Protein 5IZN (pdb70)

Radius of gyration: 33.57 Å; Cα contacts (8 Å, |Δi|>4): 1522; chains: 8; bounding box: 83×69×103 Å

Foldseek 3Di:
DLEWEKAFDDDDDPPPQVVQVVVQKGWDWDDDDPDDITIIITRNVSLVVCVDPVQQVWDWYQYPNDTDIDHDDCPPVDDDDDDDDDDDDDD/DLEWEKEFDDDDDPCSQVVLVVVQWGWDWDDDDPDDITIIITRNVSLVVCVDPCQQVWHWYQYPNDIDIDHDDDDDPDPDDDPDPDDDDDD/DEFEKAFDPDDDPVVQVVQVVPQKAWEWEDEDPDHITIIIGRWCVLVVCVDPCQQVWHWYQDPNDTFIWHDDDWDADPVDRTTHYYIYGD/DWEKEFDPDDDDVSQVVLVVVQWAWEWEDEDPDDITIIITRWCVLVVCVDPVQQVWDWYCYPNDTFIWGDDDWDADPPDRTTHYYIYGD/DEWEWAFDPDDDPCSQVVQVVVQWGWDWDDDDPDDITITITHHVVLVVCVDPVLQVWDWYQYVNDTDIDHDDPDDDDPDDDPDDDDDDDD/DWEWAFQDDDDPPSQVVLVVVQKGWDWDDDDPDDITITITHNPVLVVCVDPVQQVWDWYQYPNDTDIDGDDDQPVDDDDDDDDDDDDD/DEFEKAFDDDDDPVVQVVLVVVQKAWEWEEADPDDITIIITRWVVLLVCVDPCQQPWHWYQYPNDTFIWGDDDWDDDPPDSTTHYYTYGD/DWEKEFDPDDDPVSQVVQVVVQKAWEWEDEDDDHITIIITRWVVLVVCVDPVQQVWDWYRYPNDTFIWGDDDWDADPPDGGTHYYIYTD

Sequence (718 aa):
NAKFEAVVRTELGKGASSRRLRLAGQFPAVVYGGEAAPVAVALNHDDIVNQDKPEFYEAITLVIGGEEVKVKPQDVQRHAFKPKVEHDFIRINAKFEAVVRTELGKGASRRLRLAGQFPAVVYGGEAAPVAVALNHDDIVNQDKPEFYEAITLVIGGEEVKVKPQDVQRHAFKPKVEHDFIRIAKFEAVVRTELGKGASRRLRLAGQFPAVVYGGEAAPVAVALNHDDIVNQDKPEFYEAITLVIGGEEVKVKPQDVQRHAFKPKVEHDFIRIKFEAVVRTELGKGASRRLRLAGQFPAVVYGGEAAPVAVALNHDDIVNQDKPEFYEAITLVIGGEEVKVKPQDVQRHAFKPKVEHDFIRIAKFEAVVRTELGKGASRRLRLAGQFPAVVYGGEAAPVAVALNHDDIVNQDKPEFYEAITLVIGGEEVKVKPQDVQRHAFKPKVEHDFIRIKFEAVVRTELGKGASRRLRLAGQFPAVVYGGEAAPVAVALNHDDIVNQDKPEFYEAITLVIGGEEVKVKPQDVQHAFKPKVEHDFIRIAKFEAVVRTELGKGASRRLRLAGQFPAVVYGGEAAPVAVALNHDDIVNQDKPEFYEAITLVIGGEEVKVKPQDVQRHAFKPKVEHDFIRIKFEAVVRTELGKGASRRLRLAGQFPAVVYGGEAAPVAVALNHDDIVNQDKPEFYEAITLVIGGEEVKVKPQDVQRHAFKPKVEHDFIRI

B-factor: mean 55.71, std 25.25, range [10.37, 152.16]

Structure (mmCIF, N/CA/C/O backbone):
data_5IZN
#
_entry.id   5IZN
#
_cell.length_a   128.451
_cell.length_b   58.797
_cell.length_c   122.004
_cell.angle_alpha   90.00
_cell.angle_beta   90.51
_cell.angle_gamma   90.00
#
_symmetry.space_group_name_H-M   'C 1 2 1'
#
loop_
_entity.id
_entity.type
_entity.pdbx_description
1 polymer '50S ribosomal protein L25'
2 non-polymer 'PHOSPHATE ION'
3 water water
#
loop_
_atom_site.group_PDB
_atom_site.id
_atom_site.type_symbol
_atom_site.label_atom_id
_atom_site.label_alt_id
_atom_site.label_comp_id
_atom_site.label_asym_id
_atom_site.label_entity_id
_atom_site.label_seq_id
_atom_site.pdbx_PDB_ins_code
_atom_site.Cartn_x
_atom_site.Cartn_y
_atom_site.Cartn_z
_atom_site.occupancy
_atom_site.B_iso_or_equiv
_atom_site.auth_seq_id
_atom_site.auth_comp_id
_atom_site.auth_asym_id
_atom_site.auth_atom_id
_atom_site.pdbx_PDB_model_num
ATOM 1 N N . ASN A 1 2 ? 48.130 39.925 40.851 1.00 90.58 -1 ASN A N 1
ATOM 2 C CA . ASN A 1 2 ? 49.321 40.482 41.480 1.00 87.57 -1 ASN A CA 1
ATOM 3 C C . ASN A 1 2 ? 48.977 41.357 42.681 1.00 80.40 -1 ASN A C 1
ATOM 4 O O . ASN A 1 2 ? 49.499 41.154 43.777 1.00 76.95 -1 ASN A O 1
ATOM 6 N N . ALA A 1 3 ? 48.097 42.331 42.467 1.00 76.98 0 ALA A N 1
ATOM 7 C CA . ALA A 1 3 ? 47.672 43.228 43.535 1.00 64.84 0 ALA A CA 1
ATOM 8 C C . ALA A 1 3 ? 46.835 42.483 44.567 1.00 61.59 0 ALA A C 1
ATOM 9 O O . ALA A 1 3 ? 46.994 42.681 45.771 1.00 61.74 0 ALA A O 1
ATOM 19 N N . LYS A 1 5 ? 47.096 39.506 45.422 1.00 36.07 2 LYS A N 1
ATOM 20 C CA . LYS A 1 5 ? 47.883 38.313 45.709 1.00 36.47 2 LYS A CA 1
ATOM 21 C C . LYS A 1 5 ? 48.646 38.504 47.016 1.00 36.25 2 LYS A C 1
ATOM 22 O O . LYS A 1 5 ? 49.548 39.338 47.098 1.00 52.20 2 LYS A O 1
ATOM 28 N N . PHE A 1 6 ? 48.282 37.734 48.036 1.00 30.19 3 PHE A N 1
ATOM 29 C CA . PHE A 1 6 ? 48.854 37.921 49.365 1.00 37.07 3 PHE A CA 1
ATOM 30 C C . PHE A 1 6 ? 49.577 36.679 49.875 1.00 44.21 3 PHE A C 1
ATOM 31 O O . PHE A 1 6 ? 49.133 35.552 49.655 1.00 43.72 3 PHE A O 1
ATOM 39 N N . GLU A 1 7 ? 50.694 36.899 50.561 1.00 48.31 4 GLU A N 1
ATOM 40 C CA . GLU A 1 7 ? 51.456 35.812 51.162 1.00 51.66 4 GLU A CA 1
ATOM 41 C C . GLU A 1 7 ? 50.785 35.333 52.443 1.00 44.62 4 GLU A C 1
ATOM 42 O O . GLU A 1 7 ? 50.515 36.126 53.346 1.00 48.32 4 GLU A O 1
ATOM 48 N N . ALA A 1 8 ? 50.516 34.034 52.517 1.00 40.07 5 ALA A N 1
ATOM 49 C CA . ALA A 1 8 ? 49.841 33.461 53.673 1.00 36.11 5 ALA A CA 1
ATOM 50 C C . ALA A 1 8 ? 50.713 32.424 54.370 1.00 43.45 5 ALA A C 1
ATOM 51 O O . ALA A 1 8 ? 50.914 31.323 53.859 1.00 52.96 5 ALA A O 1
ATOM 53 N N . VAL A 1 9 ? 51.230 32.785 55.539 1.00 40.15 6 VAL A N 1
ATOM 54 C CA . VAL A 1 9 ? 52.042 31.872 56.332 1.00 39.87 6 VAL A CA 1
ATOM 55 C C . VAL A 1 9 ? 51.157 30.973 57.186 1.00 38.14 6 VAL A C 1
ATOM 56 O O . VAL A 1 9 ? 50.341 31.459 57.968 1.00 32.32 6 VAL A O 1
ATOM 60 N N . VAL A 1 10 ? 51.318 29.662 57.030 1.00 32.67 7 VAL A N 1
ATOM 61 C CA . VAL A 1 10 ? 50.549 28.704 57.816 1.00 28.48 7 VAL A CA 1
ATOM 62 C C . VAL A 1 10 ? 50.959 28.762 59.283 1.00 27.00 7 VAL A C 1
ATOM 63 O O . VAL A 1 10 ? 52.126 28.563 59.619 1.00 41.68 7 VAL A O 1
ATOM 67 N N . ARG A 1 11 ? 49.993 29.041 60.151 1.00 27.01 8 ARG A N 1
ATOM 68 C CA . ARG A 1 11 ? 50.260 29.161 61.579 1.00 23.90 8 ARG A CA 1
ATOM 69 C C . ARG A 1 11 ? 50.533 27.805 62.219 1.00 40.32 8 ARG A C 1
ATOM 70 O O . ARG A 1 11 ? 49.809 26.837 61.984 1.00 42.62 8 ARG A O 1
ATOM 78 N N . THR A 1 12 ? 51.582 27.745 63.031 1.00 43.48 9 THR A N 1
ATOM 79 C CA . THR A 1 12 ? 51.934 26.523 63.741 1.00 52.03 9 THR A CA 1
ATOM 80 C C . THR A 1 12 ? 51.731 26.693 65.242 1.00 53.00 9 THR A C 1
ATOM 81 O O . THR A 1 12 ? 51.621 25.713 65.979 1.00 56.23 9 THR A O 1
ATOM 85 N N . GLU A 1 13 ? 51.678 27.944 65.688 1.00 53.35 10 GLU A N 1
ATOM 86 C CA . GLU A 1 13 ? 51.533 28.242 67.108 1.00 51.76 10 GLU A CA 1
ATOM 87 C C . GLU A 1 13 ? 50.210 28.934 67.417 1.00 50.73 10 GLU A C 1
ATOM 88 O O . GLU A 1 13 ? 49.999 30.088 67.044 1.00 50.65 10 GLU A O 1
ATOM 90 N N . LEU A 1 14 ? 49.321 28.218 68.096 1.00 46.66 11 LEU A N 1
ATOM 91 C CA . LEU A 1 14 ? 48.071 28.795 68.574 1.00 52.08 11 LEU A CA 1
ATOM 92 C C . LEU A 1 14 ? 48.157 29.019 70.079 1.00 64.56 11 LEU A C 1
ATOM 93 O O . LEU A 1 14 ? 49.197 28.774 70.690 1.00 72.30 11 LEU A O 1
ATOM 98 N N . GLY A 1 15 ? 47.065 29.485 70.674 1.00 61.51 12 GLY A N 1
ATOM 99 C CA . GLY A 1 15 ? 47.013 29.668 72.113 1.00 68.04 12 GLY A CA 1
ATOM 100 C C . GLY A 1 15 ? 47.280 31.092 72.560 1.00 65.15 12 GLY A C 1
ATOM 101 O O . GLY A 1 15 ? 47.310 32.016 71.747 1.00 72.45 12 GLY A O 1
ATOM 102 N N . LYS A 1 16 ? 47.482 31.261 73.863 1.00 60.00 13 LYS A N 1
ATOM 103 C CA . LYS A 1 16 ? 47.661 32.582 74.455 1.00 52.79 13 LYS A CA 1
ATOM 104 C C . LYS A 1 16 ? 48.981 33.229 74.045 1.00 54.61 13 LYS A C 1
ATOM 105 O O . LYS A 1 16 ? 50.041 32.608 74.127 1.00 63.72 13 LYS A O 1
ATOM 108 N N . GLY A 1 17 ? 48.906 34.481 73.605 1.00 41.29 14 GLY A N 1
ATOM 109 C CA . GLY A 1 17 ? 50.091 35.248 73.266 1.00 31.43 14 GLY A CA 1
ATOM 110 C C . GLY A 1 17 ? 50.487 35.171 71.804 1.00 31.89 14 GLY A C 1
ATOM 111 O O . GLY A 1 17 ? 51.142 36.074 71.285 1.00 37.27 14 GLY A O 1
ATOM 112 N N . ALA A 1 18 ? 50.087 34.092 71.139 1.00 30.72 15 ALA A N 1
ATOM 113 C CA . ALA A 1 18 ? 50.463 33.862 69.748 1.00 33.07 15 ALA A CA 1
ATOM 114 C C . ALA A 1 18 ? 49.902 34.935 68.820 1.00 33.08 15 ALA A C 1
ATOM 115 O O . ALA A 1 18 ? 50.562 35.348 67.866 1.00 35.21 15 ALA A O 1
ATOM 117 N N . SER A 1 19 ? 48.685 35.386 69.105 1.00 32.83 16 SER A N 1
ATOM 118 C CA A SER A 1 19 ? 48.038 36.406 68.287 0.40 29.47 16 SER A CA 1
ATOM 119 C CA B SER A 1 19 ? 48.039 36.406 68.287 0.60 29.39 16 SER A CA 1
ATOM 120 C C . SER A 1 19 ? 48.696 37.769 68.479 1.00 26.09 16 SER A C 1
ATOM 121 O O . SER A 1 19 ? 48.875 38.521 67.520 1.00 27.06 16 SER A O 1
ATOM 126 N N . ARG A 1 20 ? 49.054 38.083 69.721 1.00 23.53 17 ARG A N 1
ATOM 127 C CA . ARG A 1 20 ? 49.731 39.339 70.024 1.00 21.30 17 ARG A CA 1
ATOM 128 C C . ARG A 1 20 ? 51.109 39.371 69.368 1.00 27.19 17 ARG A C 1
ATOM 129 O O . ARG A 1 20 ? 51.587 40.429 68.956 1.00 31.65 17 ARG A O 1
ATOM 137 N N . ARG A 1 21 ? 51.736 38.203 69.266 1.00 21.28 18 ARG A N 1
ATOM 138 C CA . ARG A 1 21 ? 53.041 38.082 68.627 1.00 21.24 18 ARG A CA 1
ATOM 139 C C . ARG A 1 21 ? 52.969 38.485 67.157 1.00 31.70 18 ARG A C 1
ATOM 140 O O . ARG A 1 21 ? 53.859 39.164 66.644 1.00 34.71 18 ARG A O 1
ATOM 148 N N . LEU A 1 22 ? 51.899 38.066 66.487 1.00 20.81 19 LEU A N 1
ATOM 149 C CA . LEU A 1 22 ? 51.671 38.430 65.093 1.00 25.61 19 LEU A CA 1
ATOM 150 C C . LEU A 1 22 ? 51.441 39.930 64.950 1.00 26.13 19 LEU A C 1
ATOM 151 O O . LEU A 1 22 ? 51.931 40.556 64.010 1.00 27.97 19 LEU A O 1
ATOM 156 N N . ARG A 1 23 ? 50.690 40.496 65.890 1.00 24.10 20 ARG A N 1
ATOM 157 C CA . ARG A 1 23 ? 50.356 41.916 65.868 1.00 26.57 20 ARG A CA 1
ATOM 158 C C . ARG A 1 23 ? 51.602 42.789 65.988 1.00 27.90 20 ARG A C 1
ATOM 159 O O . ARG A 1 23 ? 51.723 43.810 65.310 1.00 31.81 20 ARG A O 1
ATOM 167 N N . LEU A 1 24 ? 52.531 42.376 66.843 1.00 24.06 21 LEU A N 1
ATOM 168 C CA . LEU A 1 24 ? 53.773 43.117 67.034 1.00 27.80 21 LEU A CA 1
ATOM 169 C C . LEU A 1 24 ? 54.678 43.004 65.811 1.00 33.02 21 LEU A C 1
ATOM 170 O O . LEU A 1 24 ? 55.653 43.743 65.678 1.00 43.06 21 LEU A O 1
ATOM 175 N N . ALA A 1 25 ? 54.349 42.074 64.920 1.00 26.22 22 ALA A N 1
ATOM 176 C CA . ALA A 1 25 ? 55.104 41.897 63.686 1.00 19.57 22 ALA A CA 1
ATOM 177 C C . ALA A 1 25 ? 54.300 42.380 62.485 1.00 19.54 22 ALA A C 1
ATOM 178 O O . ALA A 1 25 ? 54.553 41.970 61.355 1.00 34.50 22 ALA A O 1
ATOM 180 N N . GLY A 1 26 ? 53.327 43.249 62.739 1.00 23.96 23 GLY A N 1
ATOM 181 C CA . GLY A 1 26 ? 52.504 43.812 61.683 1.00 30.61 23 GLY A CA 1
ATOM 182 C C . GLY A 1 26 ? 51.666 42.782 60.948 1.00 34.28 23 GLY A C 1
ATOM 183 O O . GLY A 1 26 ? 51.420 42.914 59.749 1.00 36.47 23 GLY A O 1
ATOM 184 N N . GLN A 1 27 ? 51.227 41.754 61.666 1.00 29.08 24 GLN A N 1
ATOM 185 C CA . GLN A 1 27 ? 50.412 40.701 61.071 1.00 25.74 24 GLN A CA 1
ATOM 186 C C . GLN A 1 27 ? 49.163 40.422 61.902 1.00 21.37 24 GLN A C 1
ATOM 187 O O . GLN A 1 27 ? 49.055 40.867 63.045 1.00 29.44 24 GLN A O 1
ATOM 193 N N . PHE A 1 28 ? 48.220 39.688 61.319 1.00 21.76 25 PHE A N 1
ATOM 194 C CA . PHE A 1 28 ? 47.008 39.296 62.030 1.00 25.43 25 PHE A CA 1
ATOM 195 C C . PHE A 1 28 ? 46.601 37.874 61.648 1.00 18.14 25 PHE A C 1
ATOM 196 O O . PHE A 1 28 ? 46.856 37.432 60.528 1.00 18.28 25 PHE A O 1
ATOM 204 N N . PRO A 1 29 ? 45.973 37.149 62.586 1.00 23.79 26 PRO A N 1
ATOM 205 C CA . PRO A 1 29 ? 45.550 35.767 62.335 1.00 20.56 26 PRO A CA 1
ATOM 206 C C . PRO A 1 29 ? 44.340 35.675 61.410 1.00 23.01 26 PRO A C 1
ATOM 207 O O . PRO A 1 29 ? 43.462 36.537 61.449 1.00 26.97 26 PRO A O 1
ATOM 211 N N . ALA A 1 30 ? 44.302 34.632 60.587 1.00 17.70 27 ALA A N 1
ATOM 212 C CA . ALA A 1 30 ? 43.198 34.423 59.660 1.00 14.62 27 ALA A CA 1
ATOM 213 C C . ALA A 1 30 ? 42.901 32.937 59.486 1.00 14.22 27 ALA A C 1
ATOM 214 O O . ALA A 1 30 ? 43.751 32.087 59.755 1.00 15.85 27 ALA A O 1
ATOM 216 N N . VAL A 1 31 ? 41.689 32.629 59.039 1.00 16.64 28 VAL A N 1
ATOM 217 C CA . VAL A 1 31 ? 41.293 31.246 58.809 1.00 21.59 28 VAL A CA 1
ATOM 218 C C . VAL A 1 31 ? 40.777 31.060 57.388 1.00 21.67 28 VAL A C 1
ATOM 219 O O . VAL A 1 31 ? 39.906 31.801 56.931 1.00 20.22 28 VAL A O 1
ATOM 223 N N . VAL A 1 32 ? 41.327 30.073 56.690 1.00 24.57 29 VAL A N 1
ATOM 224 C CA . VAL A 1 32 ? 40.867 29.741 55.350 1.00 18.21 29 VAL A CA 1
ATOM 225 C C . VAL A 1 32 ? 40.033 28.466 55.378 1.00 29.02 29 VAL A C 1
ATOM 226 O O . VAL A 1 32 ? 40.549 27.378 55.631 1.00 33.19 29 VAL A O 1
ATOM 230 N N . TYR A 1 33 ? 38.738 28.614 55.125 1.00 27.07 30 TYR A N 1
ATOM 231 C CA . TYR A 1 33 ? 37.818 27.484 55.122 1.00 23.03 30 TYR A CA 1
ATOM 232 C C . TYR A 1 33 ? 37.008 27.469 53.831 1.00 31.81 30 TYR A C 1
ATOM 233 O O . TYR A 1 33 ? 37.311 28.205 52.893 1.00 41.66 30 TYR A O 1
ATOM 242 N N . GLY A 1 34 ? 35.980 26.631 53.785 1.00 37.08 31 GLY A N 1
ATOM 243 C CA . GLY A 1 34 ? 35.102 26.581 52.632 1.00 52.55 31 GLY A CA 1
ATOM 244 C C . GLY A 1 34 ? 35.367 25.388 51.739 1.00 54.75 31 GLY A C 1
ATOM 245 O O . GLY A 1 34 ? 36.299 24.617 51.976 1.00 31.44 31 GLY A O 1
ATOM 246 N N . GLY A 1 35 ? 34.550 25.246 50.700 1.00 62.63 32 GLY A N 1
ATOM 247 C CA . GLY A 1 35 ? 34.625 24.089 49.829 1.00 71.47 32 GLY A CA 1
ATOM 248 C C . GLY A 1 35 ? 34.305 22.839 50.621 1.00 74.58 32 GLY A C 1
ATOM 249 O O . GLY A 1 35 ? 33.342 22.812 51.386 1.00 82.85 32 GLY A O 1
ATOM 250 N N . GLU A 1 36 ? 35.117 21.804 50.445 1.00 64.46 33 GLU A N 1
ATOM 251 C CA . GLU A 1 36 ? 34.979 20.588 51.236 1.00 60.20 33 GLU A CA 1
ATOM 252 C C . GLU A 1 36 ? 36.342 20.154 51.763 1.00 38.32 33 GLU A C 1
ATOM 253 O O . GLU A 1 36 ? 36.603 18.966 51.948 1.00 41.22 33 GLU A O 1
ATOM 259 N N . ALA A 1 37 ? 37.207 21.134 52.003 1.00 42.89 34 ALA A N 1
ATOM 260 C CA . ALA A 1 37 ? 38.545 20.874 52.516 1.00 41.45 34 ALA A CA 1
ATOM 261 C C . ALA A 1 37 ? 38.675 21.339 53.961 1.00 30.61 34 ALA A C 1
ATOM 262 O O . ALA A 1 37 ? 37.860 22.122 54.448 1.00 51.06 34 ALA A O 1
ATOM 264 N N . ALA A 1 38 ? 39.708 20.852 54.641 1.00 29.68 35 ALA A N 1
ATOM 265 C CA . ALA A 1 38 ? 39.943 21.195 56.037 1.00 27.44 35 ALA A CA 1
ATOM 266 C C . ALA A 1 38 ? 40.348 22.658 56.188 1.00 36.49 35 ALA A C 1
ATOM 267 O O . ALA A 1 38 ? 41.056 23.201 55.340 1.00 35.36 35 ALA A O 1
ATOM 269 N N . PRO A 1 39 ? 39.894 23.304 57.272 1.00 31.43 36 PRO A N 1
ATOM 270 C CA . PRO A 1 39 ? 40.284 24.689 57.552 1.00 29.69 36 PRO A CA 1
ATOM 271 C C . PRO A 1 39 ? 41.762 24.794 57.914 1.00 36.63 36 PRO A C 1
ATOM 272 O O . PRO A 1 39 ? 42.343 23.823 58.398 1.00 43.27 36 PRO A O 1
ATOM 276 N N . VAL A 1 40 ? 42.359 25.957 57.676 1.00 27.50 37 VAL A N 1
ATOM 277 C CA . VAL A 1 40 ? 43.768 26.165 57.985 1.00 18.16 37 VAL A CA 1
ATOM 278 C C . VAL A 1 40 ? 44.008 27.565 58.548 1.00 31.02 37 VAL A C 1
ATOM 279 O O . VAL A 1 40 ? 43.557 28.562 57.983 1.00 31.14 37 VAL A O 1
ATOM 283 N N . ALA A 1 41 ? 44.705 27.629 59.679 1.00 27.15 38 ALA A N 1
ATOM 284 C CA . ALA A 1 41 ? 45.040 28.903 60.304 1.00 18.85 38 ALA A CA 1
ATOM 285 C C . ALA A 1 41 ? 46.241 29.539 59.615 1.00 23.09 38 ALA A C 1
ATOM 286 O O . ALA A 1 41 ? 47.305 28.928 59.517 1.00 22.30 38 ALA A O 1
ATOM 288 N N . VAL A 1 42 ? 46.067 30.767 59.137 1.00 21.42 39 VAL A N 1
ATOM 289 C CA . VAL A 1 42 ? 47.136 31.463 58.431 1.00 15.64 39 VAL A CA 1
ATOM 290 C C . VAL A 1 42 ? 47.394 32.848 59.017 1.00 21.37 39 VAL A C 1
ATOM 291 O O . VAL A 1 42 ? 46.583 33.372 59.779 1.00 14.59 39 VAL A O 1
ATOM 295 N N . ALA A 1 43 ? 48.534 33.429 58.659 1.00 21.04 40 ALA A N 1
ATOM 296 C CA . ALA A 1 43 ? 48.880 34.777 59.093 1.00 17.95 40 ALA A CA 1
ATOM 297 C C . ALA A 1 43 ? 49.120 35.670 57.884 1.00 27.16 40 ALA A C 1
ATOM 298 O O . ALA A 1 43 ? 49.824 35.286 56.949 1.00 30.61 40 ALA A O 1
ATOM 300 N N . LEU A 1 44 ? 48.530 36.860 57.905 1.00 15.65 41 LEU A N 1
ATOM 301 C CA . LEU A 1 44 ? 48.646 37.786 56.786 1.00 22.01 41 LEU A CA 1
ATOM 302 C C . LEU A 1 44 ? 49.270 39.105 57.211 1.00 17.32 41 LEU A C 1
ATOM 303 O O . LEU A 1 44 ? 49.210 39.483 58.379 1.00 16.78 41 LEU A O 1
ATOM 308 N N . ASN A 1 45 ? 49.867 39.803 56.252 1.00 18.86 42 ASN A N 1
ATOM 309 C CA . ASN A 1 45 ? 50.383 41.140 56.501 1.00 19.95 42 ASN A CA 1
ATOM 310 C C . ASN A 1 45 ? 49.226 42.119 56.649 1.00 22.64 42 ASN A C 1
ATOM 311 O O . ASN A 1 45 ? 48.373 42.218 55.766 1.00 25.66 42 ASN A O 1
ATOM 316 N N . HIS A 1 46 ? 49.200 42.836 57.768 1.00 25.64 43 HIS A N 1
ATOM 317 C CA . HIS A 1 46 ? 48.079 43.713 58.090 1.00 18.70 43 HIS A CA 1
ATOM 318 C C . HIS A 1 46 ? 47.885 44.823 57.061 1.00 27.90 43 HIS A C 1
ATOM 319 O O . HIS A 1 46 ? 46.828 44.921 56.439 1.00 30.16 43 HIS A O 1
ATOM 326 N N . ASP A 1 47 ? 48.907 45.652 56.883 1.00 30.90 44 ASP A N 1
ATOM 327 C CA . ASP A 1 47 ? 48.802 46.814 56.007 1.00 32.14 44 ASP A CA 1
ATOM 328 C C . ASP A 1 47 ? 48.603 46.431 54.541 1.00 33.85 44 ASP A C 1
ATOM 329 O O . ASP A 1 47 ? 47.954 47.161 53.793 1.00 27.81 44 ASP A O 1
ATOM 334 N N . ASP A 1 48 ? 49.155 45.291 54.133 1.00 24.08 45 ASP A N 1
ATOM 335 C CA . ASP A 1 48 ? 48.980 44.812 52.764 1.00 27.92 45 ASP A CA 1
ATOM 336 C C . ASP A 1 48 ? 47.510 44.542 52.459 1.00 36.90 45 ASP A C 1
ATOM 337 O O . ASP A 1 48 ? 47.027 44.846 51.368 1.00 43.06 45 ASP A O 1
ATOM 342 N N . ILE A 1 49 ? 46.804 43.971 53.430 1.00 28.11 46 ILE A N 1
ATOM 343 C CA . ILE A 1 49 ? 45.381 43.691 53.282 1.00 25.90 46 ILE A CA 1
ATOM 344 C C . ILE A 1 49 ? 44.560 44.977 53.352 1.00 29.66 46 ILE A C 1
ATOM 345 O O . ILE A 1 49 ? 43.677 45.206 52.525 1.00 23.11 46 ILE A O 1
ATOM 350 N N . VAL A 1 50 ? 44.868 45.816 54.337 1.00 26.70 47 VAL A N 1
ATOM 351 C CA . VAL A 1 50 ? 44.139 47.063 54.556 1.00 28.39 47 VAL A CA 1
ATOM 352 C C . VAL A 1 50 ? 44.224 48.000 53.351 1.00 27.02 47 VAL A C 1
ATOM 353 O O . VAL A 1 50 ? 43.239 48.642 52.983 1.00 29.32 47 VAL A O 1
ATOM 357 N N . ASN A 1 51 ? 45.394 48.057 52.723 1.00 26.36 48 ASN A N 1
ATOM 358 C CA . ASN A 1 51 ? 45.594 48.911 51.555 1.00 29.05 48 ASN A CA 1
ATOM 359 C C . ASN A 1 51 ? 44.793 48.464 50.330 1.00 39.63 48 ASN A C 1
ATOM 360 O O . ASN A 1 51 ? 44.808 49.133 49.297 1.00 46.09 48 ASN A O 1
ATOM 365 N N . GLN A 1 52 ? 44.096 47.338 50.449 1.00 28.31 49 GLN A N 1
ATOM 366 C CA . GLN A 1 52 ? 43.303 46.807 49.346 1.00 33.53 49 GLN A CA 1
ATOM 367 C C . GLN A 1 52 ? 41.824 46.696 49.708 1.00 28.92 49 GLN A C 1
ATOM 368 O O . GLN A 1 52 ? 40.996 46.362 48.863 1.00 33.54 49 GLN A O 1
ATOM 382 N N . ASP A 1 54 ? 39.761 48.930 50.241 1.00 40.44 51 ASP A N 1
ATOM 383 C CA . ASP A 1 54 ? 38.971 50.028 49.700 1.00 49.39 51 ASP A CA 1
ATOM 384 C C . ASP A 1 54 ? 38.432 49.678 48.317 1.00 44.35 51 ASP A C 1
ATOM 385 O O . ASP A 1 54 ? 37.502 50.314 47.821 1.00 48.37 51 ASP A O 1
ATOM 390 N N . LYS A 1 55 ? 39.021 48.656 47.704 1.00 35.64 52 LYS A N 1
ATOM 391 C CA . LYS A 1 55 ? 38.637 48.236 46.362 1.00 31.47 52 LYS A CA 1
ATOM 392 C C . LYS A 1 55 ? 37.567 47.150 46.400 1.00 34.65 52 LYS A C 1
ATOM 393 O O . LYS A 1 55 ? 37.672 46.196 47.170 1.00 41.78 52 LYS A O 1
ATOM 399 N N . PRO A 1 56 ? 36.528 47.300 45.565 1.00 34.71 53 PRO A N 1
ATOM 400 C CA . PRO A 1 56 ? 35.419 46.342 45.469 1.00 35.64 53 PRO A CA 1
ATOM 401 C C . PRO A 1 56 ? 35.872 44.941 45.063 1.00 37.01 53 PRO A C 1
ATOM 402 O O . PRO A 1 56 ? 35.225 43.961 45.434 1.00 43.67 53 PRO A O 1
ATOM 406 N N . GLU A 1 57 ? 36.967 44.854 44.312 1.00 37.27 54 GLU A N 1
ATOM 407 C CA . GLU A 1 57 ? 37.477 43.569 43.838 1.00 34.06 54 GLU A CA 1
ATOM 408 C C . GLU A 1 57 ? 37.938 42.690 44.997 1.00 31.69 54 GLU A C 1
ATOM 409 O O . GLU A 1 57 ? 37.862 41.464 44.925 1.00 33.75 54 GLU A O 1
ATOM 415 N N . PHE A 1 58 ? 38.417 43.329 46.060 1.00 26.63 55 PHE A N 1
ATOM 416 C CA . PHE A 1 58 ? 38.898 42.624 47.243 1.00 26.79 55 PHE A CA 1
ATOM 417 C C . PHE A 1 58 ? 37.804 41.762 47.866 1.00 24.25 55 PHE A C 1
ATOM 418 O O . PHE A 1 58 ? 38.077 40.684 48.394 1.00 18.84 55 PHE A O 1
ATOM 426 N N . TYR A 1 59 ? 36.568 42.241 47.796 1.00 23.28 56 TYR A N 1
ATOM 427 C CA . TYR A 1 59 ? 35.441 41.544 48.403 1.00 31.67 56 TYR A CA 1
ATOM 428 C C . TYR A 1 59 ? 34.816 40.548 47.434 1.00 33.96 56 TYR A C 1
ATOM 429 O O . TYR A 1 59 ? 33.890 39.818 47.788 1.00 38.92 56 TYR A O 1
ATOM 438 N N . GLU A 1 60 ? 35.330 40.524 46.209 1.00 28.57 57 GLU A N 1
ATOM 439 C CA . GLU A 1 60 ? 34.858 39.586 45.200 1.00 26.50 57 GLU A CA 1
ATOM 440 C C . GLU A 1 60 ? 35.726 38.333 45.183 1.00 28.19 57 GLU A C 1
ATOM 441 O O . GLU A 1 60 ? 35.232 37.222 45.381 1.00 34.91 57 GLU A O 1
ATOM 447 N N . ALA A 1 61 ? 37.021 38.523 44.950 1.00 26.34 58 ALA A N 1
ATOM 448 C CA . ALA A 1 61 ? 37.961 37.410 44.889 1.00 27.53 58 ALA A CA 1
ATOM 449 C C . ALA A 1 61 ? 39.405 37.877 45.035 1.00 30.09 58 ALA A C 1
ATOM 450 O O . ALA A 1 61 ? 39.865 38.749 44.298 1.00 34.29 58 ALA A O 1
ATOM 452 N N . ILE A 1 62 ? 40.114 37.296 45.997 1.00 30.87 59 ILE A N 1
ATOM 453 C CA . ILE A 1 62 ? 41.545 37.528 46.141 1.00 31.68 59 ILE A CA 1
ATOM 454 C C . ILE A 1 62 ? 42.276 36.194 46.155 1.00 32.84 59 ILE A C 1
ATOM 455 O O . ILE A 1 62 ? 41.656 35.138 46.290 1.00 20.52 59 ILE A O 1
ATOM 460 N N . THR A 1 63 ? 43.595 36.244 46.015 1.00 30.20 60 THR A N 1
ATOM 461 C CA . THR A 1 63 ? 44.399 35.031 45.973 1.00 22.32 60 THR A CA 1
ATOM 462 C C . THR A 1 63 ? 45.366 34.964 47.150 1.00 34.76 60 THR A C 1
ATOM 463 O O . THR A 1 63 ? 46.136 35.895 47.387 1.00 38.26 60 THR A O 1
ATOM 467 N N . LEU A 1 64 ? 45.316 33.859 47.887 1.00 33.89 61 LEU A N 1
ATOM 468 C CA . LEU A 1 64 ? 46.233 33.634 48.997 1.00 23.00 61 LEU A CA 1
ATOM 469 C C . LEU A 1 64 ? 47.257 32.563 48.644 1.00 31.66 61 LEU A C 1
ATOM 470 O O . LEU A 1 64 ? 46.896 31.457 48.242 1.00 45.24 61 LEU A O 1
ATOM 475 N N . VAL A 1 65 ? 48.534 32.895 48.791 1.00 26.45 62 VAL A N 1
ATOM 476 C CA . VAL A 1 65 ? 49.598 31.930 48.555 1.00 35.25 62 VAL A CA 1
ATOM 477 C C . VAL A 1 65 ? 49.859 31.125 49.824 1.00 42.18 62 VAL A C 1
ATOM 478 O O . VAL A 1 65 ? 50.533 31.593 50.741 1.00 35.38 62 VAL A O 1
ATOM 482 N N . ILE A 1 66 ? 49.311 29.915 49.871 1.00 43.35 63 ILE A N 1
ATOM 483 C CA . ILE A 1 66 ? 49.432 29.061 51.046 1.00 49.01 63 ILE A CA 1
ATOM 484 C C . ILE A 1 66 ? 50.334 27.863 50.768 1.00 53.46 63 ILE A C 1
ATOM 485 O O . ILE A 1 66 ? 49.930 26.914 50.096 1.00 52.03 63 ILE A O 1
ATOM 490 N N . GLY A 1 67 ? 51.554 27.913 51.290 1.00 50.55 64 GLY A N 1
ATOM 491 C CA . GLY A 1 67 ? 52.505 26.834 51.100 1.00 59.20 64 GLY A CA 1
ATOM 492 C C . GLY A 1 67 ? 52.978 26.718 49.664 1.00 64.42 64 GLY A C 1
ATOM 493 O O . GLY A 1 67 ? 53.247 25.621 49.177 1.00 69.78 64 GLY A O 1
ATOM 494 N N . GLY A 1 68 ? 53.075 27.855 48.983 1.00 65.03 65 GLY A N 1
ATOM 495 C CA . GLY A 1 68 ? 53.557 27.883 47.615 1.00 64.70 65 GLY A CA 1
ATOM 496 C C . GLY A 1 68 ? 52.455 27.782 46.578 1.00 61.95 65 GLY A C 1
ATOM 497 O O . GLY A 1 68 ? 52.656 28.127 45.414 1.00 59.80 65 GLY A O 1
ATOM 498 N N . GLU A 1 69 ? 51.287 27.305 46.997 1.00 59.31 66 GLU A N 1
ATOM 499 C CA . GLU A 1 69 ? 50.155 27.168 46.087 1.00 63.82 66 GLU A CA 1
ATOM 500 C C . GLU A 1 69 ? 49.179 28.331 46.215 1.00 56.95 66 GLU A C 1
ATOM 501 O O . GLU A 1 69 ? 48.913 28.818 47.314 1.00 54.22 66 GLU A O 1
ATOM 507 N N . GLU A 1 70 ? 48.648 28.767 45.078 1.00 55.02 67 GLU A N 1
ATOM 508 C CA . GLU A 1 70 ? 47.699 29.872 45.042 1.00 49.15 67 GLU A CA 1
ATOM 509 C C . GLU A 1 70 ? 46.282 29.385 45.326 1.00 45.62 67 GLU A C 1
ATOM 510 O O . GLU A 1 70 ? 45.793 28.460 44.678 1.00 46.63 67 GLU A O 1
ATOM 516 N N . VAL A 1 71 ? 45.629 30.011 46.299 1.00 39.12 68 VAL A N 1
ATOM 517 C CA . VAL A 1 71 ? 44.265 29.644 46.663 1.00 29.80 68 VAL A CA 1
ATOM 518 C C . VAL A 1 71 ? 43.315 30.823 46.487 1.00 35.31 68 VAL A C 1
ATOM 519 O O . VAL A 1 71 ? 43.465 31.858 47.139 1.00 35.70 68 VAL A O 1
ATOM 523 N N . LYS A 1 72 ? 42.337 30.662 45.601 1.00 26.66 69 LYS A N 1
ATOM 524 C CA . LYS A 1 72 ? 41.354 31.706 45.346 1.00 28.40 69 LYS A CA 1
ATOM 525 C C . LYS A 1 72 ? 40.293 31.725 46.441 1.00 28.12 69 LYS A C 1
ATOM 526 O O . LYS A 1 72 ? 39.514 30.783 46.577 1.00 34.68 69 LYS A O 1
ATOM 532 N N . VAL A 1 73 ? 40.270 32.799 47.222 1.00 28.22 70 VAL A N 1
ATOM 533 C CA . VAL A 1 73 ? 39.334 32.902 48.335 1.00 25.89 70 VAL A CA 1
ATOM 534 C C . VAL A 1 73 ? 38.492 34.171 48.276 1.00 31.87 70 VAL A C 1
ATOM 535 O O . VAL A 1 73 ? 38.721 35.051 47.445 1.00 31.43 70 VAL A O 1
ATOM 539 N N . LYS A 1 74 ? 37.520 34.254 49.177 1.00 31.92 71 LYS A N 1
ATOM 540 C CA . LYS A 1 74 ? 36.637 35.407 49.265 1.00 19.84 71 LYS A CA 1
ATOM 541 C C . LYS A 1 74 ? 36.432 35.801 50.724 1.00 19.35 71 LYS A C 1
ATOM 542 O O . LYS A 1 74 ? 35.947 34.999 51.521 1.00 29.12 71 LYS A O 1
ATOM 548 N N . PRO A 1 75 ? 36.816 37.037 51.079 1.00 18.07 72 PRO A N 1
ATOM 549 C CA . PRO A 1 75 ? 36.667 37.565 52.441 1.00 22.55 72 PRO A CA 1
ATOM 550 C C . PRO A 1 75 ? 35.222 37.498 52.932 1.00 25.02 72 PRO A C 1
ATOM 551 O O . PRO A 1 75 ? 34.306 37.814 52.174 1.00 26.37 72 PRO A O 1
ATOM 555 N N . GLN A 1 76 ? 35.026 37.091 54.182 1.00 25.92 73 GLN A N 1
ATOM 556 C CA . GLN A 1 76 ? 33.681 36.914 54.720 1.00 21.71 73 GLN A CA 1
ATOM 557 C C . GLN A 1 76 ? 33.398 37.839 55.900 1.00 42.40 73 GLN A C 1
ATOM 558 O O . GLN A 1 76 ? 34.165 37.884 56.863 1.00 37.04 73 GLN A O 1
ATOM 564 N N . ASP A 1 77 ? 32.286 38.566 55.807 1.00 35.94 74 ASP A N 1
ATOM 565 C CA . ASP A 1 77 ? 31.807 39.441 56.877 1.00 42.80 74 ASP A CA 1
ATOM 566 C C . ASP A 1 77 ? 32.862 40.432 57.361 1.00 41.38 74 ASP A C 1
ATOM 567 O O . ASP A 1 77 ? 33.012 40.658 58.562 1.00 44.14 74 ASP A O 1
ATOM 572 N N . VAL A 1 78 ? 33.589 41.019 56.418 1.00 44.47 75 VAL A N 1
ATOM 573 C CA . VAL A 1 78 ? 34.580 42.036 56.741 1.00 55.77 75 VAL A CA 1
ATOM 574 C C . VAL A 1 78 ? 33.888 43.367 57.022 1.00 57.13 75 VAL A C 1
ATOM 575 O O . VAL A 1 78 ? 34.276 44.108 57.926 1.00 59.99 75 VAL A O 1
ATOM 579 N N . GLN A 1 79 ? 32.845 43.650 56.250 1.00 97.73 76 GLN A N 1
ATOM 580 C CA . GLN A 1 79 ? 32.115 44.906 56.360 1.00 91.58 76 GLN A CA 1
ATOM 581 C C . GLN A 1 79 ? 31.009 44.844 57.411 1.00 98.29 76 GLN A C 1
ATOM 582 O O . GLN A 1 79 ? 30.135 45.710 57.449 1.00 94.77 76 GLN A O 1
ATOM 588 N N . ARG A 1 80 ? 31.049 43.820 58.260 1.00 109.67 77 ARG A N 1
ATOM 589 C CA . ARG A 1 80 ? 30.023 43.640 59.285 1.00 115.95 77 ARG A CA 1
ATOM 590 C C . ARG A 1 80 ? 29.987 44.808 60.262 1.00 110.03 77 ARG A C 1
ATOM 591 O O . ARG A 1 80 ? 28.949 45.441 60.441 1.00 114.12 77 ARG A O 1
ATOM 599 N N . HIS A 1 81 ? 31.122 45.084 60.895 1.00 96.34 78 HIS A N 1
ATOM 600 C CA . HIS A 1 81 ? 31.219 46.198 61.831 1.00 92.27 78 HIS A CA 1
ATOM 601 C C . HIS A 1 81 ? 31.792 47.438 61.151 1.00 91.43 78 HIS A C 1
ATOM 602 O O . HIS A 1 81 ? 32.621 47.333 60.247 1.00 97.33 78 HIS A O 1
ATOM 609 N N . ALA A 1 82 ? 31.340 48.612 61.582 1.00 79.96 79 ALA A N 1
ATOM 610 C CA . ALA A 1 82 ? 31.849 49.863 61.037 1.00 63.02 79 ALA A CA 1
ATOM 611 C C . ALA A 1 82 ? 33.306 50.048 61.439 1.00 55.37 79 ALA A C 1
ATOM 612 O O . ALA A 1 82 ? 33.671 49.827 62.593 1.00 55.39 79 ALA A O 1
ATOM 614 N N . PHE A 1 83 ? 34.138 50.443 60.482 1.00 52.68 80 PHE A N 1
ATOM 615 C CA . PHE A 1 83 ? 35.556 50.637 60.754 1.00 49.81 80 PHE A CA 1
ATOM 616 C C . PHE A 1 83 ? 35.855 52.072 61.165 1.00 53.13 80 PHE A C 1
ATOM 617 O O . PHE A 1 83 ? 35.520 53.024 60.460 1.00 55.93 80 PHE A O 1
ATOM 625 N N . LYS A 1 84 ? 36.493 52.206 62.321 1.00 43.98 81 LYS A N 1
ATOM 626 C CA . LYS A 1 84 ? 36.801 53.500 62.904 1.00 34.28 81 LYS A CA 1
ATOM 627 C C . LYS A 1 84 ? 38.173 53.442 63.561 1.00 34.92 81 LYS A C 1
ATOM 628 O O . LYS A 1 84 ? 38.625 52.366 63.951 1.00 37.27 81 LYS A O 1
ATOM 634 N N . PRO A 1 85 ? 38.850 54.595 63.675 1.00 30.49 82 PRO A N 1
ATOM 635 C CA . PRO A 1 85 ? 40.118 54.626 64.412 1.00 27.66 82 PRO A CA 1
ATOM 636 C C . PRO A 1 85 ? 39.916 54.198 65.863 1.00 22.02 82 PRO A C 1
ATOM 637 O O . PRO A 1 85 ? 38.964 54.644 66.505 1.00 22.80 82 PRO A O 1
ATOM 641 N N . LYS A 1 86 ? 40.791 53.334 66.366 1.00 23.56 83 LYS A N 1
ATOM 642 C CA . LYS A 1 86 ? 40.618 52.784 67.705 1.00 33.36 83 LYS A CA 1
ATOM 643 C C . LYS A 1 86 ? 41.796 53.069 68.631 1.00 31.37 83 LYS A C 1
ATOM 644 O O . LYS A 1 86 ? 42.958 53.008 68.229 1.00 24.36 83 LYS A O 1
ATOM 650 N N . VAL A 1 87 ? 41.468 53.378 69.880 1.00 22.23 84 VAL A N 1
ATOM 651 C CA . VAL A 1 87 ? 42.447 53.660 70.920 1.00 22.02 84 VAL A CA 1
ATOM 652 C C . VAL A 1 87 ? 42.127 52.803 72.142 1.00 23.31 84 VAL A C 1
ATOM 653 O O . VAL A 1 87 ? 40.961 52.645 72.503 1.00 29.84 84 VAL A O 1
ATOM 657 N N . GLU A 1 88 ? 43.153 52.235 72.768 1.00 25.28 85 GLU A N 1
ATOM 658 C CA . GLU A 1 88 ? 42.938 51.376 73.928 1.00 38.42 85 GLU A CA 1
ATOM 659 C C . GLU A 1 88 ? 43.577 51.944 75.192 1.00 26.44 85 GLU A C 1
ATOM 660 O O . GLU A 1 88 ? 43.442 51.370 76.273 1.00 30.15 85 GLU A O 1
ATOM 666 N N . HIS A 1 89 ? 44.260 53.078 75.054 1.00 19.35 86 HIS A N 1
ATOM 667 C CA . HIS A 1 89 ? 44.903 53.736 76.189 1.00 25.65 86 HIS A CA 1
ATOM 668 C C . HIS A 1 89 ? 45.357 55.154 75.852 1.00 19.12 86 HIS A C 1
ATOM 669 O O . HIS A 1 89 ? 45.757 55.430 74.722 1.00 36.78 86 HIS A O 1
ATOM 684 N N . ASP A 1 91 ? 47.381 58.777 78.015 1.00 24.76 88 ASP A N 1
ATOM 685 C CA . ASP A 1 91 ? 47.947 59.372 79.218 1.00 22.88 88 ASP A CA 1
ATOM 686 C C . ASP A 1 91 ? 47.687 60.874 79.256 1.00 25.97 88 ASP A C 1
ATOM 687 O O . ASP A 1 91 ? 47.968 61.587 78.292 1.00 26.84 88 ASP A O 1
ATOM 692 N N . PHE A 1 92 ? 47.145 61.347 80.373 1.00 27.65 89 PHE A N 1
ATOM 693 C CA . PHE A 1 92 ? 46.866 62.767 80.548 1.00 28.09 89 PHE A CA 1
ATOM 694 C C . PHE A 1 92 ? 47.624 63.323 81.746 1.00 24.90 89 PHE A C 1
ATOM 695 O O . PHE A 1 92 ? 47.681 62.691 82.800 1.00 24.39 89 PHE A O 1
ATOM 703 N N . ILE A 1 93 ? 48.204 64.507 81.579 1.00 26.92 90 ILE A N 1
ATOM 704 C CA . ILE A 1 93 ? 48.901 65.168 82.674 1.00 28.63 90 ILE A CA 1
ATOM 705 C C . ILE A 1 93 ? 48.139 66.423 83.102 1.00 45.07 90 ILE A C 1
ATOM 706 O O . ILE A 1 93 ? 47.627 67.169 82.266 1.00 45.73 90 ILE A O 1
ATOM 711 N N . ARG A 1 94 ? 48.043 66.635 84.411 1.00 31.15 91 ARG A N 1
ATOM 712 C CA . ARG A 1 94 ? 47.318 67.780 84.948 1.00 35.38 91 ARG A CA 1
ATOM 713 C C . ARG A 1 94 ? 48.049 69.084 84.650 1.00 36.46 91 ARG A C 1
ATOM 714 O O . ARG A 1 94 ? 49.266 69.175 84.811 1.00 50.95 91 ARG A O 1
ATOM 722 N N . ILE A 1 95 ? 47.301 70.091 84.212 1.00 37.76 92 ILE A N 1
ATOM 723 C CA . ILE A 1 95 ? 47.875 71.398 83.910 1.00 54.61 92 ILE A CA 1
ATOM 724 C C . ILE A 1 95 ? 47.125 72.510 84.635 1.00 53.85 92 ILE A C 1
ATOM 725 O O . ILE A 1 95 ? 46.004 72.313 85.104 1.00 63.29 92 ILE A O 1
ATOM 730 N N . ASN B 1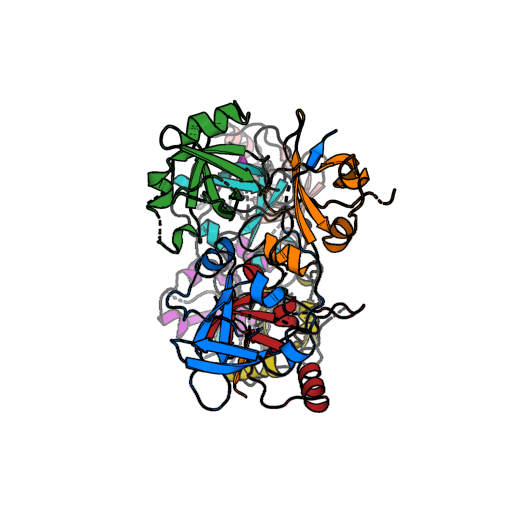 2 ? 32.894 74.325 75.374 1.00 121.05 -1 ASN B N 1
ATOM 731 C CA . ASN B 1 2 ? 32.896 73.200 76.300 1.00 109.67 -1 ASN B CA 1
ATOM 732 C C . ASN B 1 2 ? 32.755 71.868 75.574 1.00 97.20 -1 ASN B C 1
ATOM 733 O O . ASN B 1 2 ? 32.293 70.881 76.148 1.00 91.57 -1 ASN B O 1
ATOM 738 N N . ALA B 1 3 ? 33.150 71.847 74.305 1.00 87.61 0 ALA B N 1
ATOM 739 C CA . ALA B 1 3 ? 33.121 70.624 73.515 1.00 71.39 0 ALA B CA 1
ATOM 740 C C . ALA B 1 3 ? 34.283 69.716 73.906 1.00 67.66 0 ALA B C 1
ATOM 741 O O . ALA B 1 3 ? 34.221 68.499 73.731 1.00 63.04 0 ALA B O 1
ATOM 751 N N . LYS B 1 5 ? 35.091 68.985 76.784 1.00 49.19 2 LYS B N 1
ATOM 752 C CA . LYS B 1 5 ? 34.766 68.634 78.158 1.00 48.12 2 LYS B CA 1
ATOM 753 C C . LYS B 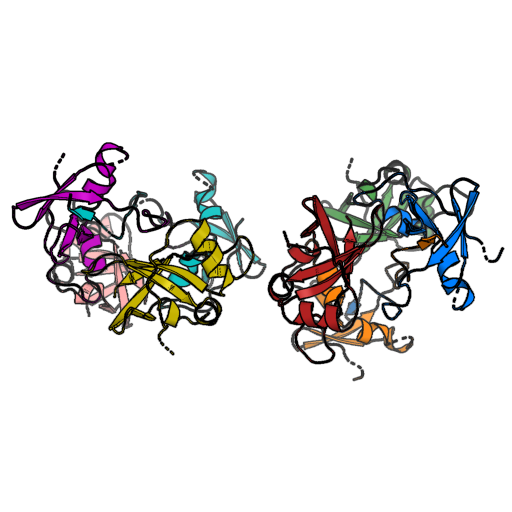1 5 ? 34.194 67.222 78.204 1.00 49.78 2 LYS B C 1
ATOM 754 O O . LYS B 1 5 ? 33.066 66.984 77.772 1.00 51.39 2 LYS B O 1
ATOM 760 N N . PHE B 1 6 ? 34.983 66.287 78.723 1.00 41.11 3 PHE B N 1
ATOM 761 C CA . PHE B 1 6 ? 34.615 64.876 78.702 1.00 44.61 3 PHE B CA 1
ATOM 762 C C . PHE B 1 6 ? 34.384 64.325 80.105 1.00 44.35 3 PHE B C 1
ATOM 763 O O . PHE B 1 6 ? 35.153 64.603 81.024 1.00 36.94 3 PHE B O 1
ATOM 771 N N . GLU B 1 7 ? 33.323 63.541 80.263 1.00 38.18 4 GLU B N 1
ATOM 772 C CA . GLU B 1 7 ? 33.039 62.904 81.543 1.00 42.17 4 GLU B CA 1
ATOM 773 C C . GLU B 1 7 ? 33.991 61.739 81.786 1.00 38.25 4 GLU B C 1
ATOM 774 O O . GLU B 1 7 ? 34.149 60.867 80.931 1.00 38.98 4 GLU B O 1
ATOM 780 N N . ALA B 1 8 ? 34.623 61.729 82.954 1.00 36.73 5 ALA B N 1
ATOM 781 C CA . ALA B 1 8 ? 35.549 60.662 83.311 1.00 30.24 5 ALA B CA 1
ATOM 782 C C . ALA B 1 8 ? 35.037 59.871 84.509 1.00 42.91 5 ALA B C 1
ATOM 783 O O . ALA B 1 8 ? 34.681 60.445 85.538 1.00 59.48 5 ALA B O 1
ATOM 785 N N . VAL B 1 9 ? 35.001 58.550 84.367 1.00 34.23 6 VAL B N 1
ATOM 786 C CA . VAL B 1 9 ? 34.569 57.675 85.449 1.00 33.49 6 VAL B CA 1
ATOM 787 C C . VAL B 1 9 ? 35.755 56.931 86.051 1.00 35.29 6 VAL B C 1
ATOM 788 O O . VAL B 1 9 ? 36.493 56.249 85.341 1.00 42.65 6 VAL B O 1
ATOM 792 N N . VAL B 1 10 ? 35.934 57.070 87.361 1.00 35.12 7 VAL B N 1
ATOM 793 C CA . VAL B 1 10 ? 37.010 56.381 88.062 1.00 27.94 7 VAL B CA 1
ATOM 794 C C . VAL B 1 10 ? 36.817 54.870 87.990 1.00 31.76 7 VAL B C 1
ATOM 795 O O . VAL B 1 10 ? 35.774 54.348 88.385 1.00 48.69 7 VAL B O 1
ATOM 799 N N . ARG B 1 11 ? 37.827 54.175 87.478 1.00 26.31 8 ARG B N 1
ATOM 800 C CA . ARG B 1 11 ? 37.751 52.730 87.297 1.00 35.94 8 ARG B CA 1
ATOM 801 C C . ARG B 1 11 ? 37.738 51.983 88.626 1.00 46.11 8 ARG B C 1
ATOM 802 O O . ARG B 1 11 ? 38.497 52.306 89.540 1.00 39.77 8 ARG B O 1
ATOM 810 N N . THR B 1 12 ? 36.868 50.983 88.723 1.00 56.24 9 THR B N 1
ATOM 811 C CA . THR B 1 12 ? 36.797 50.133 89.905 1.00 67.49 9 THR B CA 1
ATOM 812 C C . THR B 1 12 ? 37.625 48.870 89.694 1.00 67.59 9 THR B C 1
ATOM 813 O O . THR B 1 12 ? 38.499 48.544 90.497 1.00 77.25 9 THR B O 1
ATOM 817 N N . GLU B 1 13 ? 37.342 48.167 88.602 1.00 61.97 10 GLU B N 1
ATOM 818 C CA . GLU B 1 13 ? 38.067 46.952 88.251 1.00 60.90 10 GLU B CA 1
ATOM 819 C C . GLU B 1 13 ? 39.285 47.285 87.396 1.00 54.16 10 GLU B C 1
ATOM 820 O O . GLU B 1 13 ? 39.215 48.145 86.518 1.00 58.37 10 GLU B O 1
ATOM 826 N N . LEU B 1 14 ? 40.399 46.607 87.653 1.00 45.56 11 LEU B N 1
ATOM 827 C CA . LEU B 1 14 ? 41.603 46.789 86.846 1.00 43.66 11 LEU B CA 1
ATOM 828 C C . LEU B 1 14 ? 42.241 45.451 86.491 1.00 46.29 11 LEU B C 1
ATOM 829 O O . LEU B 1 14 ? 43.318 45.406 85.897 1.00 53.50 11 LEU B O 1
ATOM 834 N N . GLY B 1 15 ? 41.570 44.363 86.854 1.00 42.75 12 GLY B N 1
ATOM 835 C CA . GLY B 1 15 ? 42.086 43.033 86.597 1.00 43.58 12 GLY B CA 1
ATOM 836 C C . GLY B 1 15 ? 41.909 42.594 85.157 1.00 38.73 12 GLY B C 1
ATOM 837 O O . GLY B 1 15 ? 41.742 43.418 84.258 1.00 37.12 12 GLY B O 1
ATOM 838 N N . LYS B 1 16 ? 41.950 41.284 84.941 1.00 37.79 13 LYS B N 1
ATOM 839 C CA . LYS B 1 16 ? 41.780 40.716 83.611 1.00 40.39 13 LYS B CA 1
ATOM 840 C C . LYS B 1 16 ? 40.390 40.993 83.050 1.00 46.85 13 LYS B C 1
ATOM 841 O O . LYS B 1 16 ? 39.387 40.852 83.750 1.00 48.61 13 LYS B O 1
ATOM 847 N N . GLY B 1 17 ? 40.340 41.388 81.783 1.00 43.51 14 GLY B N 1
ATOM 848 C CA . GLY B 1 17 ? 39.079 41.606 81.100 1.00 30.08 14 GLY B CA 1
ATOM 849 C C . GLY B 1 17 ? 38.426 42.938 81.415 1.00 30.99 14 GLY B C 1
ATOM 850 O O . GLY B 1 17 ? 37.363 43.250 80.881 1.00 36.60 14 GLY B O 1
ATOM 851 N N . ALA B 1 18 ? 39.057 43.724 82.282 1.00 32.88 15 ALA B N 1
ATOM 852 C CA . ALA B 1 18 ? 38.522 45.029 82.651 1.00 28.65 15 ALA B CA 1
ATOM 853 C C . ALA B 1 18 ? 38.553 45.985 81.464 1.00 30.63 15 ALA B C 1
ATOM 854 O O . ALA B 1 18 ? 37.623 46.765 81.257 1.00 34.81 15 ALA B O 1
ATOM 856 N N . SER B 1 19 ? 39.628 45.916 80.685 1.00 18.97 16 SER B N 1
ATOM 857 C CA . SER B 1 19 ? 39.789 46.775 79.519 1.00 28.01 16 SER B CA 1
ATOM 858 C C . SER B 1 19 ? 38.855 46.350 78.389 1.00 26.06 16 SER B C 1
ATOM 859 O O . SER B 1 19 ? 38.249 47.189 77.724 1.00 28.14 16 SER B O 1
ATOM 862 N N . ARG B 1 20 ? 38.746 45.042 78.178 1.00 24.51 17 ARG B N 1
ATOM 863 C CA . ARG B 1 20 ? 37.856 44.501 77.158 1.00 17.57 17 ARG B CA 1
ATOM 864 C C . ARG B 1 20 ? 36.404 44.828 77.494 1.00 17.80 17 ARG B C 1
ATOM 865 O O . ARG B 1 20 ? 35.587 45.067 76.605 1.00 27.24 17 ARG B O 1
ATOM 873 N N . ARG B 1 21 ? 36.096 44.842 78.787 1.00 18.84 18 ARG B N 1
ATOM 874 C CA . ARG B 1 21 ? 34.765 45.207 79.257 1.00 27.37 18 ARG B CA 1
ATOM 875 C C . ARG B 1 21 ? 34.419 46.639 78.866 1.00 24.60 18 ARG B C 1
ATOM 876 O O . ARG B 1 21 ? 33.308 46.918 78.413 1.00 19.05 18 ARG B O 1
ATOM 884 N N . LEU B 1 22 ? 35.377 47.543 79.043 1.00 21.37 19 LEU B N 1
ATOM 885 C CA . LEU B 1 22 ? 35.179 48.944 78.698 1.00 16.51 19 LEU B CA 1
ATOM 886 C C . LEU B 1 22 ? 34.950 49.120 77.201 1.00 18.58 19 LEU B C 1
ATOM 887 O O . LEU B 1 22 ? 34.085 49.891 76.786 1.00 22.65 19 LEU B O 1
ATOM 892 N N . ARG B 1 23 ? 35.723 48.396 76.396 1.00 15.60 20 ARG B N 1
ATOM 893 C CA . ARG B 1 23 ? 35.629 48.505 74.943 1.00 21.91 20 ARG B CA 1
ATOM 894 C C . ARG B 1 23 ? 34.250 48.096 74.435 1.00 22.45 20 ARG B C 1
ATOM 895 O O . ARG B 1 23 ? 33.692 48.742 73.548 1.00 26.29 20 ARG B O 1
ATOM 903 N N . LEU B 1 24 ? 33.700 47.027 75.004 1.00 17.52 21 LEU B N 1
ATOM 904 C CA . LEU B 1 24 ? 32.373 46.564 74.615 1.00 31.56 21 LEU B CA 1
ATOM 905 C C . LEU B 1 24 ? 31.290 47.460 75.208 1.00 20.16 21 LEU B C 1
ATOM 906 O O . LEU B 1 24 ? 30.118 47.352 74.851 1.00 30.01 21 LEU B O 1
ATOM 911 N N . ALA B 1 25 ? 31.691 48.342 76.117 1.00 22.87 22 ALA B N 1
ATOM 912 C CA . ALA B 1 25 ? 30.781 49.329 76.684 1.00 25.15 22 ALA B CA 1
ATOM 913 C C . ALA B 1 25 ? 31.014 50.690 76.037 1.00 21.42 22 ALA B C 1
ATOM 914 O O . ALA B 1 25 ? 30.484 51.705 76.489 1.00 23.65 22 ALA B O 1
ATOM 916 N N . GLY B 1 26 ? 31.817 50.701 74.977 1.00 22.31 23 GLY B N 1
ATOM 917 C CA . GLY B 1 26 ? 32.104 51.918 74.240 1.00 24.79 23 GLY B CA 1
ATOM 918 C C . GLY B 1 26 ? 33.070 52.847 74.951 1.00 26.17 23 GLY B C 1
ATOM 919 O O . GLY B 1 26 ? 33.047 54.059 74.735 1.00 28.64 23 GLY B O 1
ATOM 920 N N . GLN B 1 27 ? 33.925 52.282 75.797 1.00 21.48 24 GLN B N 1
ATOM 921 C CA . GLN B 1 27 ? 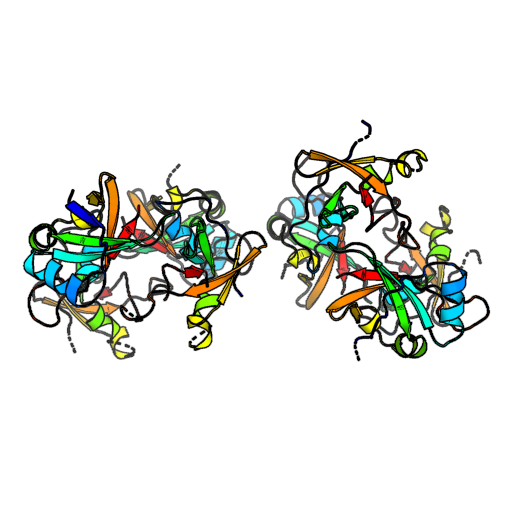34.877 53.080 76.565 1.00 22.08 24 GLN B CA 1
ATOM 922 C C . GLN B 1 27 ? 36.306 52.563 76.423 1.00 21.86 24 GLN B C 1
ATOM 923 O O . GLN B 1 27 ? 36.547 51.544 75.777 1.00 25.82 24 GLN B O 1
ATOM 929 N N . PHE B 1 28 ? 37.250 53.279 77.028 1.00 21.06 25 PHE B N 1
ATOM 930 C CA . PHE B 1 28 ? 38.642 52.844 77.069 1.00 20.63 25 PHE B CA 1
ATOM 931 C C . PHE B 1 28 ? 39.335 53.434 78.297 1.00 24.11 25 PHE B C 1
ATOM 932 O O . PHE B 1 28 ? 38.996 54.533 78.735 1.00 24.61 25 PHE B O 1
ATOM 940 N N . PRO B 1 29 ? 40.305 52.698 78.864 1.00 22.30 26 PRO B N 1
ATOM 941 C CA . PRO B 1 29 ? 41.000 53.142 80.077 1.00 12.85 26 PRO B CA 1
ATOM 942 C C . PRO B 1 29 ? 42.050 54.219 79.815 1.00 27.57 26 PRO B C 1
ATOM 943 O O . PRO B 1 29 ? 42.680 54.232 78.757 1.00 19.08 26 PRO B O 1
ATOM 947 N N . ALA B 1 30 ? 42.232 55.110 80.785 1.00 13.78 27 ALA B N 1
ATOM 948 C CA . ALA B 1 30 ? 43.232 56.165 80.690 1.00 14.15 27 ALA B CA 1
ATOM 949 C C . ALA B 1 30 ? 43.792 56.490 82.072 1.00 15.50 27 ALA B C 1
ATOM 950 O O . ALA B 1 30 ? 43.211 56.112 83.089 1.00 20.90 27 ALA B O 1
ATOM 952 N N . VAL B 1 31 ? 44.922 57.189 82.105 1.00 20.09 28 VAL B N 1
ATOM 953 C CA . VAL B 1 31 ? 45.553 57.553 83.367 1.00 24.30 28 VAL B CA 1
ATOM 954 C C . VAL B 1 31 ? 45.757 59.060 83.472 1.00 26.15 28 VAL B C 1
ATOM 955 O O . VAL B 1 31 ? 46.314 59.684 82.570 1.00 28.22 28 VAL B O 1
ATOM 959 N N . VAL B 1 32 ? 45.298 59.638 84.577 1.00 28.82 29 VAL B N 1
ATOM 960 C CA . VAL B 1 32 ? 45.497 61.058 84.842 1.00 25.60 29 VAL B CA 1
ATOM 961 C C . VAL B 1 32 ? 46.504 61.243 85.973 1.00 33.76 29 VAL B C 1
ATOM 962 O O . VAL B 1 32 ? 46.298 60.750 87.081 1.00 28.18 29 VAL B O 1
ATOM 966 N N . TYR B 1 33 ? 47.591 61.953 85.690 1.00 36.66 30 TYR B N 1
ATOM 967 C CA . TYR B 1 33 ? 48.665 62.125 86.663 1.00 36.13 30 TYR B CA 1
ATOM 968 C C . TYR B 1 33 ? 49.271 63.524 86.604 1.00 28.60 30 TYR B C 1
ATOM 969 O O . TYR B 1 33 ? 48.818 64.377 85.842 1.00 35.22 30 TYR B O 1
ATOM 978 N N . GLY B 1 34 ? 50.299 63.751 87.416 1.00 34.47 31 GLY B N 1
ATOM 979 C CA . GLY B 1 34 ? 50.982 65.031 87.443 1.00 33.25 31 GLY B CA 1
ATOM 980 C C . GLY B 1 34 ? 50.662 65.834 88.688 1.00 48.43 31 GLY B C 1
ATOM 981 O O . GLY B 1 34 ? 49.513 65.889 89.124 1.00 55.22 31 GLY B O 1
ATOM 982 N N . GLY B 1 35 ? 51.685 66.460 89.261 1.00 54.48 32 GLY B N 1
ATOM 983 C CA . GLY B 1 35 ? 51.510 67.260 90.460 1.00 47.61 32 GLY B CA 1
ATOM 984 C C . GLY B 1 35 ? 51.721 66.454 91.726 1.00 49.98 32 GLY B C 1
ATOM 985 O O . GLY B 1 35 ? 52.327 65.383 91.697 1.00 47.15 32 GLY B O 1
ATOM 986 N N . GLU B 1 36 ? 51.217 66.969 92.842 1.00 58.22 33 GLU B N 1
ATOM 987 C CA . GLU B 1 36 ? 51.372 66.304 94.130 1.00 64.49 33 GLU B CA 1
ATOM 988 C C . GLU B 1 36 ? 50.332 65.205 94.324 1.00 63.81 33 GLU B C 1
ATOM 989 O O . GLU B 1 36 ? 50.534 64.278 95.109 1.00 65.52 33 GLU B O 1
ATOM 991 N N . ALA B 1 37 ? 49.220 65.311 93.603 1.00 57.49 34 ALA B N 1
ATOM 992 C CA . ALA B 1 37 ? 48.130 64.351 93.731 1.00 47.41 34 ALA B CA 1
ATOM 993 C C . ALA B 1 37 ? 48.476 63.016 93.077 1.00 51.86 34 ALA B C 1
ATOM 994 O O . ALA B 1 37 ? 49.164 62.972 92.056 1.00 59.22 34 ALA B O 1
ATOM 996 N N . ALA B 1 38 ? 47.993 61.932 93.675 1.00 41.56 35 ALA B N 1
ATOM 997 C CA . ALA B 1 38 ? 48.230 60.588 93.158 1.00 45.59 35 ALA B CA 1
ATOM 998 C C . ALA B 1 38 ? 47.522 60.388 91.820 1.00 46.05 35 ALA B C 1
ATOM 999 O O . ALA B 1 38 ? 46.491 61.011 91.566 1.00 48.04 35 ALA B O 1
ATOM 1001 N N . PRO B 1 39 ? 48.078 59.522 90.956 1.00 29.12 36 PRO B N 1
ATOM 1002 C CA . PRO B 1 39 ? 47.454 59.244 89.657 1.00 38.24 36 PRO B CA 1
ATOM 1003 C C . PRO B 1 39 ? 46.059 58.638 89.793 1.00 35.60 36 PRO B C 1
ATOM 1004 O O . PRO B 1 39 ? 45.793 57.901 90.741 1.00 39.00 36 PRO B O 1
ATOM 1008 N N . VAL B 1 40 ? 45.180 58.958 88.848 1.00 27.81 37 VAL B N 1
ATOM 1009 C CA . VAL B 1 40 ? 43.808 58.468 88.874 1.00 27.52 37 VAL B CA 1
ATOM 1010 C C . VAL B 1 40 ? 43.455 57.730 87.587 1.00 30.80 37 VAL B C 1
ATOM 1011 O O . VAL B 1 40 ? 43.511 58.303 86.498 1.00 33.80 37 VAL B O 1
ATOM 1015 N N . ALA B 1 41 ? 43.094 56.458 87.717 1.00 32.24 38 ALA B N 1
ATOM 1016 C CA . ALA B 1 41 ? 42.673 55.661 86.570 1.00 25.58 38 ALA B CA 1
ATOM 1017 C C . ALA B 1 41 ? 41.220 55.966 86.220 1.00 26.74 38 ALA B C 1
ATOM 1018 O O . ALA B 1 41 ? 40.330 55.824 87.058 1.00 30.33 38 ALA B O 1
ATOM 1020 N N . VAL B 1 42 ? 40.985 56.388 84.982 1.00 23.23 39 VAL B N 1
ATOM 1021 C CA . VAL B 1 42 ? 39.642 56.764 84.554 1.00 27.70 39 VAL B CA 1
ATOM 1022 C C . VAL B 1 42 ? 39.199 56.023 83.298 1.00 25.96 39 VAL B C 1
ATOM 1023 O O . VAL B 1 42 ? 40.006 55.400 82.609 1.00 25.47 39 VAL B O 1
ATOM 1027 N N . ALA B 1 43 ? 37.904 56.099 83.012 1.00 27.80 40 ALA B N 1
ATOM 1028 C CA . ALA B 1 43 ? 37.349 55.542 81.786 1.00 30.15 40 ALA B CA 1
ATOM 1029 C C . ALA B 1 43 ? 36.651 56.640 80.990 1.00 27.49 40 ALA B C 1
ATOM 1030 O O . ALA B 1 43 ? 35.844 57.395 81.535 1.00 29.33 40 ALA B O 1
ATOM 1032 N N . LEU B 1 44 ? 36.970 56.727 79.703 1.00 19.98 41 LEU B N 1
ATOM 1033 C CA . LEU B 1 44 ? 36.424 57.771 78.842 1.00 21.88 41 LEU B CA 1
ATOM 1034 C C . LEU B 1 44 ? 35.631 57.181 77.685 1.00 21.13 41 LEU B C 1
ATOM 1035 O O . LEU B 1 44 ? 35.876 56.049 77.270 1.00 24.42 41 LEU B O 1
ATOM 1040 N N . ASN B 1 45 ? 34.679 57.951 77.166 1.00 22.29 42 ASN B N 1
ATOM 1041 C CA . ASN B 1 45 ? 33.943 57.541 75.978 1.00 19.50 42 ASN B CA 1
ATOM 1042 C C . ASN B 1 45 ? 34.886 57.493 74.783 1.00 24.47 42 ASN B C 1
ATOM 1043 O O . ASN B 1 45 ? 35.514 58.494 74.438 1.00 23.84 42 ASN B O 1
ATOM 1048 N N . HIS B 1 46 ? 34.985 56.323 74.160 1.00 21.41 43 HIS B N 1
ATOM 1049 C CA . HIS B 1 46 ? 35.954 56.096 73.094 1.00 22.99 43 HIS B CA 1
ATOM 1050 C C . HIS B 1 46 ? 35.727 56.992 71.880 1.00 20.67 43 HIS B C 1
ATOM 1051 O O . HIS B 1 46 ? 36.555 57.848 71.570 1.00 23.92 43 HIS B O 1
ATOM 1058 N N . ASP B 1 47 ? 34.602 56.792 71.200 1.00 22.53 44 ASP B N 1
ATOM 1059 C CA . ASP B 1 47 ? 34.319 57.503 69.957 1.00 20.28 44 ASP B CA 1
ATOM 1060 C C . ASP B 1 47 ? 34.210 59.013 70.153 1.00 21.73 44 ASP B C 1
ATOM 1061 O O . ASP B 1 47 ? 34.491 59.782 69.235 1.00 38.31 44 ASP B O 1
ATOM 1066 N N . ASP B 1 48 ? 33.803 59.434 71.345 1.00 22.07 45 ASP B N 1
ATOM 1067 C CA . ASP B 1 48 ? 33.702 60.856 71.652 1.00 26.19 45 ASP B CA 1
ATOM 1068 C C . ASP B 1 48 ? 35.087 61.491 71.733 1.00 22.96 45 ASP B C 1
ATOM 1069 O O . ASP B 1 48 ? 35.312 62.579 71.205 1.00 25.13 45 ASP B O 1
ATOM 1074 N N . ILE B 1 49 ? 36.011 60.804 72.397 1.00 32.83 46 ILE B N 1
ATOM 1075 C CA . ILE B 1 49 ? 37.390 61.270 72.502 1.00 26.36 46 ILE B CA 1
ATOM 1076 C C . ILE B 1 49 ? 38.088 61.226 71.146 1.00 26.73 46 ILE B C 1
ATOM 1077 O O . ILE B 1 49 ? 38.689 62.211 70.715 1.00 21.47 46 ILE B O 1
ATOM 1082 N N . VAL B 1 50 ? 37.991 60.079 70.480 1.00 19.41 47 VAL B N 1
ATOM 1083 C CA . VAL B 1 50 ? 38.652 59.848 69.198 1.00 19.53 47 VAL B CA 1
ATOM 1084 C C . VAL B 1 50 ? 38.256 60.880 68.141 1.00 29.24 47 VAL B C 1
ATOM 1085 O O . VAL B 1 50 ? 39.091 61.325 67.351 1.00 34.41 47 VAL B O 1
ATOM 1089 N N . ASN B 1 51 ? 36.989 61.279 68.146 1.00 23.11 48 ASN B N 1
ATOM 1090 C CA . ASN B 1 51 ? 36.477 62.211 67.146 1.00 25.59 48 ASN B CA 1
ATOM 1091 C C . ASN B 1 51 ? 37.071 63.616 67.272 1.00 29.72 48 ASN B C 1
ATOM 1092 O O . ASN B 1 51 ? 36.882 64.456 66.392 1.00 32.81 48 ASN B O 1
ATOM 1097 N N . GLN B 1 52 ? 37.790 63.867 68.362 1.00 25.96 49 GLN B N 1
ATOM 1098 C CA . GLN B 1 52 ? 38.399 65.173 68.589 1.00 35.88 49 GLN B CA 1
ATOM 1099 C C . GLN B 1 52 ? 39.910 65.137 68.382 1.00 33.59 49 GLN B C 1
ATOM 1100 O O . GLN B 1 52 ? 40.580 66.167 68.457 1.00 37.21 49 GLN B O 1
ATOM 1114 N N . ASP B 1 54 ? 41.670 64.811 65.870 1.00 33.27 51 ASP B N 1
ATOM 1115 C CA . ASP B 1 54 ? 42.167 65.385 64.627 1.00 40.76 51 ASP B CA 1
ATOM 1116 C C . ASP B 1 54 ? 42.253 66.903 64.764 1.00 41.69 51 ASP B C 1
ATOM 1117 O O . ASP B 1 54 ? 42.703 67.597 63.853 1.00 44.08 51 ASP B O 1
ATOM 1122 N N . LYS B 1 55 ? 41.816 67.407 65.914 1.00 44.89 52 LYS B N 1
ATOM 1123 C CA . LYS B 1 55 ? 41.894 68.832 66.215 1.00 49.04 52 LYS B CA 1
ATOM 1124 C C . LYS B 1 55 ? 43.184 69.156 66.963 1.00 55.14 52 LYS B C 1
ATOM 1125 O O . LYS B 1 55 ? 43.535 68.473 67.924 1.00 58.49 52 LYS B O 1
ATOM 1131 N N . PRO B 1 56 ? 43.896 70.202 66.518 1.00 53.35 53 PRO B N 1
ATOM 1132 C CA . PRO B 1 56 ? 45.157 70.627 67.135 1.00 47.27 53 PRO B CA 1
ATOM 1133 C C . PRO B 1 56 ? 44.994 71.070 68.588 1.00 44.58 53 PRO B C 1
ATOM 1134 O O . PRO B 1 56 ? 45.909 70.881 69.389 1.00 46.99 53 PRO B O 1
ATOM 1138 N N . GLU B 1 57 ? 43.843 71.648 68.921 1.00 39.80 54 GLU B N 1
ATOM 1139 C CA . GLU B 1 57 ? 43.618 72.171 70.265 1.00 50.18 54 GLU B CA 1
ATOM 1140 C C . GLU B 1 57 ? 43.342 71.056 71.270 1.00 48.69 54 GLU B C 1
ATOM 1141 O O . GLU B 1 57 ? 43.380 71.280 72.481 1.00 44.03 54 GLU B O 1
ATOM 1147 N N . PHE B 1 58 ? 43.067 69.857 70.766 1.00 49.89 55 PHE B N 1
ATOM 1148 C CA . PHE B 1 58 ? 42.882 68.692 71.625 1.00 37.66 55 PHE B CA 1
ATOM 1149 C C . PHE B 1 58 ? 44.180 68.352 72.347 1.00 31.31 55 PHE B C 1
ATOM 1150 O O . PHE B 1 58 ? 44.169 67.922 73.500 1.00 27.81 55 PHE B O 1
ATOM 1158 N N . TYR B 1 59 ? 45.299 68.550 71.658 1.00 39.99 56 TYR B N 1
ATOM 1159 C CA . TYR B 1 59 ? 46.606 68.233 72.216 1.00 39.52 56 TYR B CA 1
ATOM 1160 C C . TYR B 1 59 ? 47.170 69.408 73.007 1.00 50.41 56 TYR B C 1
ATOM 1161 O O . TYR B 1 59 ? 48.271 69.333 73.552 1.00 53.86 56 TYR B O 1
ATOM 1170 N N . GLU B 1 60 ? 46.403 70.492 73.068 1.00 55.25 57 GLU B N 1
ATOM 1171 C CA . GLU B 1 60 ? 46.772 71.650 73.870 1.00 56.04 57 GLU B CA 1
ATOM 1172 C C . GLU B 1 60 ? 46.215 71.512 75.283 1.00 51.95 57 GLU B C 1
ATOM 1173 O O . GLU B 1 60 ? 46.966 71.520 76.259 1.00 56.57 57 GLU B O 1
ATOM 1179 N N . ALA B 1 61 ? 44.895 71.374 75.379 1.00 50.62 58 ALA B N 1
ATOM 1180 C CA . ALA B 1 61 ? 44.221 71.243 76.667 1.00 45.32 58 ALA B CA 1
ATOM 1181 C C . ALA B 1 61 ? 42.781 70.767 76.502 1.00 43.76 58 ALA B C 1
ATOM 1182 O O . ALA B 1 61 ? 42.058 71.236 75.623 1.00 56.01 58 ALA B O 1
ATOM 1184 N N . ILE B 1 62 ? 42.375 69.827 77.349 1.00 41.30 59 ILE B N 1
ATOM 1185 C CA . ILE B 1 62 ? 40.982 69.397 77.421 1.00 45.20 59 ILE B CA 1
ATOM 1186 C C . ILE B 1 62 ? 40.548 69.335 78.880 1.00 44.04 59 ILE B C 1
ATOM 1187 O O . ILE B 1 62 ? 41.366 69.504 79.784 1.00 46.00 59 ILE B O 1
ATOM 1192 N N . THR B 1 63 ? 39.263 69.090 79.111 1.00 39.93 60 THR B N 1
ATOM 1193 C CA . THR B 1 63 ? 38.732 69.064 80.468 1.00 41.97 60 THR B CA 1
ATOM 1194 C C . THR B 1 63 ? 38.051 67.737 80.787 1.00 41.52 60 THR B C 1
ATOM 1195 O O . THR B 1 63 ? 37.138 67.309 80.081 1.00 46.55 60 THR B O 1
ATOM 1199 N N . LEU B 1 64 ? 38.505 67.089 81.855 1.00 36.64 61 LEU B N 1
ATOM 1200 C CA . LEU B 1 64 ? 37.919 65.829 82.293 1.00 41.06 61 LEU B CA 1
ATOM 1201 C C . LEU B 1 64 ? 37.103 66.024 83.566 1.00 53.12 61 LEU B C 1
ATOM 1202 O O . LEU B 1 64 ? 37.611 66.526 84.569 1.00 60.21 61 LEU B O 1
ATOM 1207 N N . VAL B 1 65 ? 35.836 65.627 83.519 1.00 43.77 62 VAL B N 1
ATOM 1208 C CA . VAL B 1 65 ? 34.960 65.742 84.678 1.00 40.28 62 VAL B CA 1
ATOM 1209 C C . VAL B 1 65 ? 35.016 64.469 85.516 1.00 47.22 62 VAL B C 1
ATOM 1210 O O . VAL B 1 65 ? 34.308 63.500 85.242 1.00 45.64 62 VAL B O 1
ATOM 1214 N N . ILE B 1 66 ? 35.865 64.481 86.538 1.00 50.23 63 ILE B 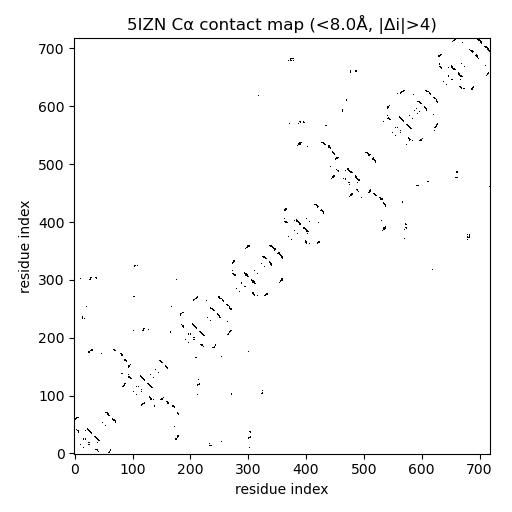N 1
ATOM 1215 C CA . ILE B 1 66 ? 36.067 63.310 87.382 1.00 50.51 63 ILE B CA 1
ATOM 1216 C C . ILE B 1 66 ? 35.257 63.400 88.670 1.00 51.12 63 ILE B C 1
ATOM 1217 O O . ILE B 1 66 ? 35.639 64.103 89.606 1.00 49.93 63 ILE B O 1
ATOM 1222 N N . GLY B 1 67 ? 34.138 62.684 88.711 1.00 59.80 64 GLY B N 1
ATOM 1223 C CA . GLY B 1 67 ? 33.291 62.654 89.889 1.00 66.79 64 GLY B CA 1
ATOM 1224 C C . GLY B 1 67 ? 32.621 63.983 90.179 1.00 74.24 64 GLY B C 1
ATOM 1225 O O . GLY B 1 67 ? 32.235 64.258 91.315 1.00 80.19 64 GLY B O 1
ATOM 1226 N N . GLY B 1 68 ? 32.482 64.810 89.148 1.00 74.87 65 GLY B N 1
ATOM 1227 C CA . GLY B 1 68 ? 31.854 66.110 89.294 1.00 76.67 65 GLY B CA 1
ATOM 1228 C C . GLY B 1 68 ? 32.837 67.252 89.131 1.00 78.08 65 GLY B C 1
ATOM 1229 O O . GLY B 1 68 ? 32.526 68.263 88.501 1.00 84.98 65 GLY B O 1
ATOM 1230 N N . GLU B 1 69 ? 34.027 67.092 89.701 1.00 72.61 66 GLU B N 1
ATOM 1231 C CA . GLU B 1 69 ? 35.061 68.118 89.617 1.00 76.07 66 GLU B CA 1
ATOM 1232 C C . GLU B 1 69 ? 35.676 68.173 88.223 1.00 63.11 66 GLU B C 1
ATOM 1233 O O . GLU B 1 69 ? 35.983 67.139 87.630 1.00 65.39 66 GLU B O 1
ATOM 1239 N N . GLU B 1 70 ? 35.852 69.383 87.704 1.00 55.25 67 GLU B N 1
ATOM 1240 C CA . GLU B 1 70 ? 36.483 69.570 86.404 1.00 48.48 67 GLU B CA 1
ATOM 1241 C C . GLU B 1 70 ? 38.000 69.631 86.545 1.00 53.66 67 GLU B C 1
ATOM 1242 O O . GLU B 1 70 ? 38.526 70.371 87.375 1.00 62.38 67 GLU B O 1
ATOM 1248 N N . VAL B 1 71 ? 38.697 68.847 85.729 1.00 48.48 68 VAL B N 1
ATOM 1249 C CA . VAL B 1 71 ? 40.153 68.794 85.777 1.00 42.15 68 VAL B CA 1
ATOM 1250 C C . VAL B 1 71 ? 40.766 69.063 84.408 1.00 43.26 68 VAL B C 1
ATOM 1251 O O . VAL B 1 71 ? 40.539 68.312 83.459 1.00 35.85 68 VAL B O 1
ATOM 1255 N N . LYS B 1 72 ? 41.542 70.138 84.308 1.00 40.90 69 LYS B N 1
ATOM 1256 C CA . LYS B 1 72 ? 42.231 70.459 83.064 1.00 46.11 69 LYS B CA 1
ATOM 1257 C C . LYS B 1 72 ? 43.456 69.575 82.879 1.00 36.91 69 LYS B C 1
ATOM 1258 O O . LYS B 1 72 ? 44.337 69.528 83.736 1.00 37.44 69 LYS B O 1
ATOM 1264 N N . VAL B 1 73 ? 43.503 68.871 81.753 1.00 34.45 70 VAL B N 1
ATOM 1265 C CA . VAL B 1 73 ? 44.613 67.975 81.461 1.00 36.66 70 VAL B CA 1
ATOM 1266 C C . VAL B 1 73 ? 45.142 68.173 80.046 1.00 38.39 70 VAL B C 1
ATOM 1267 O O . VAL B 1 73 ? 44.500 68.812 79.211 1.00 35.94 70 VAL B O 1
ATOM 1271 N N . LYS B 1 74 ? 46.319 67.616 79.788 1.00 42.12 71 LYS B N 1
ATOM 1272 C CA . LYS B 1 74 ? 46.908 67.632 78.457 1.00 32.79 71 LYS B CA 1
ATOM 1273 C C . LYS B 1 74 ? 47.393 66.236 78.089 1.00 27.89 71 LYS B C 1
ATOM 1274 O O . LYS B 1 74 ? 48.141 65.618 78.847 1.00 29.35 71 LYS B O 1
ATOM 1280 N N . PRO B 1 75 ? 46.960 65.729 76.926 1.00 26.12 72 PRO B N 1
ATOM 1281 C CA . PRO B 1 75 ? 47.379 64.404 76.458 1.00 31.54 72 PRO B CA 1
ATOM 1282 C C . PRO B 1 75 ? 48.888 64.326 76.252 1.00 31.18 72 PRO B C 1
ATOM 1283 O O . PRO B 1 75 ? 49.496 65.277 75.761 1.00 37.56 72 PRO B O 1
ATOM 1287 N N . GLN B 1 76 ? 49.480 63.201 76.635 1.00 29.63 73 GLN B N 1
ATOM 1288 C CA . GLN B 1 76 ? 50.923 63.026 76.546 1.00 25.90 73 GLN B CA 1
ATOM 1289 C C . GLN B 1 76 ? 51.311 62.059 75.434 1.00 37.70 73 GLN B C 1
ATOM 1290 O O . GLN B 1 76 ? 50.667 61.029 75.238 1.00 35.24 73 GLN B O 1
ATOM 1296 N N . ASP B 1 77 ? 52.370 62.402 74.708 1.00 46.28 74 ASP B N 1
ATOM 1297 C CA . ASP B 1 77 ? 52.896 61.537 73.662 1.00 42.65 74 ASP B CA 1
ATOM 1298 C C . ASP B 1 77 ? 53.814 60.486 74.279 1.00 32.69 74 ASP B C 1
ATOM 1299 O O . ASP B 1 77 ? 55.029 60.675 74.348 1.00 41.27 74 ASP B O 1
ATOM 1304 N N . VAL B 1 78 ? 53.227 59.382 74.732 1.00 27.45 75 VAL B N 1
ATOM 1305 C CA . VAL B 1 78 ? 53.989 58.329 75.396 1.00 29.06 75 VAL B CA 1
ATOM 1306 C C . VAL B 1 78 ? 54.056 57.057 74.558 1.00 23.72 75 VAL B C 1
ATOM 1307 O O . VAL B 1 78 ? 55.139 56.608 74.182 1.00 27.31 75 VAL B O 1
ATOM 1311 N N . GLN B 1 79 ? 52.895 56.474 74.277 1.00 28.71 76 GLN B N 1
ATOM 1312 C CA . GLN B 1 79 ? 52.822 55.265 73.466 1.00 26.30 76 GLN B CA 1
ATOM 1313 C C . GLN B 1 79 ? 53.262 55.552 72.035 1.00 25.38 76 GLN B C 1
ATOM 1314 O O . GLN B 1 79 ? 52.987 56.624 71.497 1.00 35.73 76 GLN B O 1
ATOM 1320 N N . ARG B 1 80 ? 53.951 54.591 71.428 1.00 23.52 77 ARG B N 1
ATOM 1321 C CA . ARG B 1 80 ? 54.460 54.754 70.071 1.00 25.25 77 ARG B CA 1
ATOM 1322 C C . ARG B 1 80 ? 53.321 54.913 69.070 1.00 24.33 77 ARG B C 1
ATOM 1323 O O . ARG B 1 80 ? 53.325 55.834 68.252 1.00 25.45 77 ARG B O 1
ATOM 1331 N N . HIS B 1 81 ? 52.346 54.014 69.142 1.00 21.40 78 HIS B N 1
ATOM 1332 C CA . HIS B 1 81 ? 51.184 54.077 68.263 1.00 21.80 78 HIS B CA 1
ATOM 1333 C C . HIS B 1 81 ? 49.898 54.206 69.071 1.00 20.69 78 HIS B C 1
ATOM 1334 O O . HIS B 1 81 ? 49.415 53.230 69.644 1.00 26.97 78 HIS B O 1
ATOM 1341 N N . ALA B 1 82 ? 49.351 55.417 69.114 1.00 24.58 79 ALA B N 1
ATOM 1342 C CA . ALA B 1 82 ? 48.116 55.674 69.846 1.00 20.83 79 ALA B CA 1
ATOM 1343 C C . ALA B 1 82 ? 46.946 54.933 69.212 1.00 22.47 79 ALA B C 1
ATOM 1344 O O . ALA B 1 82 ? 46.017 54.511 69.902 1.00 26.84 79 ALA B O 1
ATOM 1346 N N . PHE B 1 83 ? 46.999 54.779 67.894 1.00 26.66 80 PHE B N 1
ATOM 1347 C CA . PHE B 1 83 ? 45.944 54.093 67.162 1.00 25.88 80 PHE B CA 1
ATOM 1348 C C . PHE B 1 83 ? 46.350 52.661 66.837 1.00 27.03 80 PHE B C 1
ATOM 1349 O O . PHE B 1 83 ? 47.472 52.403 66.402 1.00 38.61 80 PHE B O 1
ATOM 1357 N N . LYS B 1 84 ? 45.423 51.736 67.053 1.00 18.16 81 LYS B N 1
ATOM 1358 C CA . LYS B 1 84 ? 45.707 50.312 66.956 1.00 15.59 81 LYS B CA 1
ATOM 1359 C C . LYS B 1 84 ? 45.233 49.739 65.619 1.00 25.87 81 LYS B C 1
ATOM 1360 O O . LYS B 1 84 ? 44.389 50.344 64.958 1.00 17.22 81 LYS B O 1
ATOM 1366 N N . PRO B 1 85 ? 45.796 48.585 65.208 1.00 19.47 82 PRO B N 1
ATOM 1367 C CA . PRO B 1 85 ? 45.465 47.928 63.938 1.00 17.41 82 PRO B CA 1
ATOM 1368 C C . PRO B 1 85 ? 43.973 47.855 63.615 1.00 32.22 82 PRO B C 1
ATOM 1369 O O . PRO B 1 85 ? 43.142 47.599 64.489 1.00 28.95 82 PRO B O 1
ATOM 1373 N N . LYS B 1 86 ? 43.656 48.089 62.347 1.00 36.55 83 LYS B N 1
ATOM 1374 C CA . LYS B 1 86 ? 42.285 48.066 61.855 1.00 37.87 83 LYS B CA 1
ATOM 1375 C C . LYS B 1 86 ? 41.681 46.666 61.944 1.00 38.89 83 LYS B C 1
ATOM 1376 O O . LYS B 1 86 ? 40.577 46.486 62.457 1.00 33.72 83 LYS B O 1
ATOM 1382 N N . VAL B 1 87 ? 42.417 45.677 61.448 1.00 42.65 84 VAL B N 1
ATOM 1383 C CA . VAL B 1 87 ? 41.929 44.302 61.403 1.00 34.77 84 VAL B CA 1
ATOM 1384 C C . VAL B 1 87 ? 42.627 43.416 62.431 1.00 32.79 84 VAL B C 1
ATOM 1385 O O . VAL B 1 87 ? 43.855 43.367 62.493 1.00 30.24 84 VAL B O 1
ATOM 1389 N N . GLU B 1 88 ? 41.831 42.717 63.235 1.00 31.80 85 GLU B N 1
ATOM 1390 C CA . GLU B 1 88 ? 42.360 41.828 64.262 1.00 34.67 85 GLU B CA 1
ATOM 1391 C C . GLU B 1 88 ? 42.212 40.366 63.842 1.00 42.06 85 GLU B C 1
ATOM 1392 O O . GLU B 1 88 ? 42.958 39.497 64.296 1.00 42.04 85 GLU B O 1
ATOM 1398 N N . HIS B 1 89 ? 41.245 40.106 62.967 1.00 21.78 86 HIS B N 1
ATOM 1399 C CA . HIS B 1 89 ? 41.008 38.766 62.439 1.00 25.31 86 HIS B CA 1
ATOM 1400 C C . HIS B 1 89 ? 40.187 38.844 61.155 1.00 24.35 86 HIS B C 1
ATOM 1401 O O . HIS B 1 89 ? 39.443 39.802 60.945 1.00 34.22 86 HIS B O 1
ATOM 1416 N N . ASP B 1 91 ? 38.156 36.037 58.118 1.00 28.67 88 ASP B N 1
ATOM 1417 C CA . ASP B 1 91 ? 37.847 34.712 57.590 1.00 18.84 88 ASP B CA 1
ATOM 1418 C C . ASP B 1 91 ? 37.823 34.720 56.066 1.00 24.59 88 ASP B C 1
ATOM 1419 O O . ASP B 1 91 ? 37.345 35.672 55.448 1.00 23.00 88 ASP B O 1
ATOM 1424 N N . PHE B 1 92 ? 38.340 33.655 55.464 1.00 18.39 89 PHE B N 1
ATOM 1425 C CA . PHE B 1 92 ? 38.366 33.540 54.011 1.00 18.20 89 PHE B CA 1
ATOM 1426 C C . PHE B 1 92 ? 37.740 32.229 53.558 1.00 25.61 89 PHE B C 1
ATOM 1427 O O . PHE B 1 92 ? 38.054 31.164 54.089 1.00 24.46 89 PHE B O 1
ATOM 1435 N N . ILE B 1 93 ? 36.856 32.312 52.571 1.00 29.05 90 ILE B N 1
ATOM 1436 C CA . ILE B 1 93 ? 36.161 31.132 52.079 1.00 28.09 90 ILE B CA 1
ATOM 1437 C C . ILE B 1 93 ? 36.649 30.774 50.674 1.00 30.47 90 ILE B C 1
ATOM 1438 O O . ILE B 1 93 ? 36.877 31.650 49.840 1.00 32.17 90 ILE B O 1
ATOM 1443 N N . ARG B 1 94 ? 36.839 29.482 50.426 1.00 33.27 91 ARG B N 1
ATOM 1444 C CA A ARG B 1 94 ? 37.317 29.017 49.129 1.00 30.15 91 ARG B CA 1
ATOM 1445 C C . ARG B 1 94 ? 36.220 29.115 48.075 1.00 24.75 91 ARG B C 1
ATOM 1446 O O . ARG B 1 94 ? 35.113 28.616 48.270 1.00 33.44 91 ARG B O 1
ATOM 1454 N N . ILE B 1 95 ? 36.535 29.763 46.958 1.00 22.75 92 ILE B N 1
ATOM 1455 C CA . ILE B 1 95 ? 35.575 29.924 45.873 1.00 31.15 92 ILE B CA 1
ATOM 1456 C C . ILE B 1 95 ? 36.128 29.392 44.555 1.00 30.25 92 ILE B C 1
ATOM 1457 O O . ILE B 1 95 ? 37.331 29.169 44.421 1.00 44.26 92 ILE B O 1
ATOM 1462 N N . ALA C 1 3 ? 62.142 33.163 84.644 1.00 78.72 0 ALA C N 1
ATOM 1463 C CA . ALA C 1 3 ? 62.214 32.999 83.197 1.00 84.06 0 ALA C CA 1
ATOM 1464 C C . ALA C 1 3 ? 61.667 34.228 82.480 1.00 81.61 0 ALA C C 1
ATOM 1465 O O . ALA C 1 3 ? 62.359 34.848 81.672 1.00 85.87 0 ALA C O 1
ATOM 1475 N N . LYS C 1 5 ? 60.882 36.998 83.960 1.00 37.58 2 LYS C N 1
ATOM 1476 C CA . LYS C 1 5 ? 61.072 38.077 84.919 1.00 36.48 2 LYS C CA 1
ATOM 1477 C C . LYS C 1 5 ? 62.377 38.808 84.620 1.00 44.90 2 LYS C C 1
ATOM 1478 O O . LYS C 1 5 ? 63.455 38.216 84.669 1.00 43.84 2 LYS C O 1
ATOM 1484 N N . PHE C 1 6 ? 62.275 40.095 84.305 1.00 32.81 3 PHE C N 1
ATOM 1485 C CA . PHE C 1 6 ? 63.438 40.870 83.883 1.00 31.49 3 PHE C CA 1
ATOM 1486 C C . PHE C 1 6 ? 63.690 42.078 84.781 1.00 35.52 3 PHE C C 1
ATOM 1487 O O . PHE C 1 6 ? 62.755 42.765 85.195 1.00 30.26 3 PHE C O 1
ATOM 1495 N N . GLU C 1 7 ? 64.963 42.331 85.073 1.00 33.86 4 GLU C N 1
ATOM 1496 C CA . GLU C 1 7 ? 65.360 43.488 85.868 1.00 35.86 4 GLU C CA 1
ATOM 1497 C C . GLU C 1 7 ? 65.378 44.752 85.016 1.00 32.14 4 GLU C C 1
ATOM 1498 O O . GLU C 1 7 ? 66.046 44.804 83.984 1.00 46.57 4 GLU C O 1
ATOM 1504 N N . ALA C 1 8 ? 64.643 45.768 85.452 1.00 29.51 5 ALA C N 1
ATOM 1505 C CA . ALA C 1 8 ? 64.563 47.024 84.716 1.00 29.86 5 ALA C CA 1
ATOM 1506 C C . ALA C 1 8 ? 65.240 48.163 85.472 1.00 34.91 5 ALA C C 1
ATOM 1507 O O . ALA C 1 8 ? 65.175 48.235 86.699 1.00 41.45 5 ALA C O 1
ATOM 1509 N N . VAL C 1 9 ? 65.890 49.050 84.727 1.00 34.00 6 VAL C N 1
ATOM 1510 C CA . VAL C 1 9 ? 66.519 50.229 85.305 1.00 24.30 6 VAL C CA 1
ATOM 1511 C C . VAL C 1 9 ? 65.744 51.481 84.910 1.00 25.47 6 VAL C C 1
ATOM 1512 O O . VAL C 1 9 ? 65.557 51.752 83.725 1.00 35.14 6 VAL C O 1
ATOM 1516 N N . VAL C 1 10 ? 65.290 52.236 85.904 1.00 24.47 7 VAL C N 1
ATOM 1517 C CA . VAL C 1 10 ? 64.536 53.459 85.651 1.00 23.08 7 VAL C CA 1
ATOM 1518 C C . VAL C 1 10 ? 65.419 54.528 85.015 1.00 33.49 7 VAL C C 1
ATOM 1519 O O . VAL C 1 10 ? 66.475 54.869 85.546 1.00 32.04 7 VAL C O 1
ATOM 1523 N N . ARG C 1 11 ? 64.983 55.050 83.873 1.00 33.67 8 ARG C N 1
ATOM 1524 C CA . ARG C 1 11 ? 65.731 56.087 83.171 1.00 30.03 8 ARG C CA 1
ATOM 1525 C C . ARG C 1 11 ? 65.404 57.479 83.702 1.00 38.21 8 ARG C C 1
ATOM 1526 O O . ARG C 1 11 ? 64.238 57.870 83.768 1.00 46.25 8 ARG C O 1
ATOM 1534 N N . THR C 1 12 ? 66.440 58.222 84.077 1.00 42.61 9 THR C N 1
ATOM 1535 C CA . THR C 1 12 ? 66.275 59.603 84.518 1.00 41.83 9 THR C CA 1
ATOM 1536 C C . THR C 1 12 ? 66.708 60.563 83.416 1.00 46.46 9 THR C C 1
ATOM 1537 O O . THR C 1 12 ? 66.191 61.674 83.307 1.00 56.08 9 THR C O 1
ATOM 1541 N N . GLU C 1 13 ? 67.664 60.123 82.604 1.00 49.08 10 GLU C N 1
ATOM 1542 C CA . GLU C 1 13 ? 68.091 60.881 81.434 1.00 42.69 10 GLU C CA 1
ATOM 1543 C C . GLU C 1 13 ? 67.350 60.364 80.206 1.00 42.84 10 GLU C C 1
ATOM 1544 O O . GLU C 1 13 ? 67.549 59.224 79.790 1.00 53.15 10 GLU C O 1
ATOM 1550 N N . LEU C 1 14 ? 66.494 61.202 79.628 1.00 37.10 11 LEU C N 1
ATOM 1551 C CA . LEU C 1 14 ? 65.599 60.753 78.565 1.00 37.31 11 LEU C CA 1
ATOM 1552 C C . LEU C 1 14 ? 65.951 61.315 77.190 1.00 41.90 11 LEU C C 1
ATOM 1553 O O . LEU C 1 14 ? 65.196 61.138 76.233 1.00 43.74 11 LEU C O 1
ATOM 1558 N N . GLY C 1 15 ? 67.094 61.986 77.091 1.00 38.51 12 GLY C N 1
ATOM 1559 C CA . GLY C 1 15 ? 67.516 62.585 75.837 1.00 44.12 12 GLY C CA 1
ATOM 1560 C C . GLY C 1 15 ? 67.808 61.568 74.749 1.00 46.14 12 GLY C C 1
ATOM 1561 O O . GLY C 1 15 ? 67.934 60.373 75.020 1.00 42.53 12 GLY C O 1
ATOM 1562 N N . LYS C 1 16 ? 67.913 62.043 73.511 1.00 38.38 13 LYS C N 1
ATOM 1563 C CA . LYS C 1 16 ? 68.236 61.179 72.381 1.00 37.04 13 LYS C CA 1
ATOM 1564 C C . LYS C 1 16 ? 69.653 60.632 72.508 1.00 43.01 13 LYS C C 1
ATOM 1565 O O . LYS C 1 16 ? 69.961 59.551 72.005 1.00 40.17 13 LYS C O 1
ATOM 1569 N N . GLY C 1 17 ? 70.511 61.388 73.184 1.00 36.71 14 GLY C N 1
ATOM 1570 C CA . GLY C 1 17 ? 71.877 60.964 73.424 1.00 37.51 14 GLY C CA 1
ATOM 1571 C C . GLY C 1 17 ? 71.948 59.825 74.422 1.00 35.70 14 GLY C C 1
ATOM 1572 O O . GLY C 1 17 ? 72.696 58.867 74.232 1.00 38.25 14 GLY C O 1
ATOM 1573 N N . ALA C 1 18 ? 71.162 59.933 75.488 1.00 34.05 15 ALA C N 1
ATOM 1574 C CA . ALA C 1 18 ? 71.136 58.915 76.532 1.00 33.31 15 ALA C CA 1
ATOM 1575 C C . ALA C 1 18 ? 70.635 57.580 75.994 1.00 30.73 15 ALA C C 1
ATOM 1576 O O . ALA C 1 18 ? 71.107 56.519 76.405 1.00 43.78 15 ALA C O 1
ATOM 1578 N N . SER C 1 19 ? 69.680 57.639 75.072 1.00 30.30 16 SER C N 1
ATOM 1579 C CA . SER C 1 19 ? 69.113 56.436 74.476 1.00 29.47 16 SER C CA 1
ATOM 1580 C C . SER C 1 19 ? 70.143 55.689 73.634 1.00 31.00 16 SER C C 1
ATOM 1581 O O . SER C 1 19 ? 70.211 54.460 73.672 1.00 39.35 16 SER C O 1
ATOM 1584 N N . ARG C 1 20 ? 70.942 56.432 72.876 1.00 33.09 17 ARG C N 1
ATOM 1585 C CA . ARG C 1 20 ? 71.978 55.821 72.051 1.00 45.36 17 ARG C CA 1
ATOM 1586 C C . ARG C 1 20 ? 73.096 55.249 72.917 1.00 35.76 17 ARG C C 1
ATOM 1587 O O . ARG C 1 20 ? 73.681 54.217 72.586 1.00 42.55 17 ARG C O 1
ATOM 1595 N N . ARG C 1 21 ? 73.388 55.919 74.027 1.00 35.32 18 ARG C N 1
ATOM 1596 C CA . ARG C 1 21 ? 74.411 55.448 74.955 1.00 41.26 18 ARG C CA 1
ATOM 1597 C C . ARG C 1 21 ? 73.998 54.133 75.602 1.00 39.80 18 ARG C C 1
ATOM 1598 O O . ARG C 1 21 ? 74.845 53.324 75.981 1.00 43.04 18 ARG C O 1
ATOM 1606 N N . LEU C 1 22 ? 72.691 53.924 75.727 1.00 33.32 19 LEU C N 1
ATOM 1607 C CA . LEU C 1 22 ? 72.170 52.647 76.194 1.00 31.04 19 LEU C CA 1
ATOM 1608 C C . LEU C 1 22 ? 72.407 51.574 75.139 1.00 37.29 19 LEU C C 1
ATOM 1609 O O . LEU C 1 22 ? 73.018 50.542 75.417 1.00 33.85 19 LEU C O 1
ATOM 1614 N N . ARG C 1 23 ? 71.936 51.836 73.923 1.00 40.03 20 ARG C N 1
ATOM 1615 C CA . ARG C 1 23 ? 72.056 50.887 72.818 1.00 47.84 20 ARG C CA 1
ATOM 1616 C C . ARG C 1 23 ? 73.509 50.543 72.505 1.00 51.87 20 ARG C C 1
ATOM 1617 O O . ARG C 1 23 ? 73.795 49.501 71.917 1.00 58.91 20 ARG C O 1
ATOM 1625 N N . LEU C 1 24 ? 74.421 51.423 72.903 1.00 52.60 21 LEU C N 1
ATOM 1626 C CA . LEU C 1 24 ? 75.839 51.237 72.630 1.00 60.08 21 LEU C CA 1
ATOM 1627 C C . LEU C 1 24 ? 76.488 50.268 73.616 1.00 64.06 21 LEU C C 1
ATOM 1628 O O . LEU C 1 24 ? 77.676 49.966 73.504 1.00 70.02 21 LEU C O 1
ATOM 1633 N N . ALA C 1 25 ? 75.710 49.780 74.578 1.00 55.43 22 ALA C N 1
ATOM 1634 C CA . ALA C 1 25 ? 76.248 48.889 75.601 1.00 56.96 22 ALA C CA 1
ATOM 1635 C C . ALA C 1 25 ? 75.233 47.846 76.066 1.00 51.91 22 ALA C C 1
ATOM 1636 O O . ALA C 1 25 ? 74.965 47.717 77.262 1.00 42.59 22 ALA C O 1
ATOM 1638 N N . GLY C 1 26 ? 74.673 47.106 75.115 1.00 44.06 23 GLY C N 1
ATOM 1639 C CA . GLY C 1 26 ? 73.788 45.996 75.423 1.00 31.50 23 GLY C CA 1
ATOM 1640 C C . GLY C 1 26 ? 72.443 46.367 76.022 1.00 34.29 23 GLY C C 1
ATOM 1641 O O . GLY C 1 26 ? 71.739 45.509 76.553 1.00 37.04 23 GLY C O 1
ATOM 1642 N N . GLN C 1 27 ? 72.078 47.641 75.936 1.00 38.51 24 GLN C N 1
ATOM 1643 C CA . GLN C 1 27 ? 70.792 48.089 76.458 1.00 39.77 24 GLN C CA 1
ATOM 1644 C C . GLN C 1 27 ? 69.860 48.538 75.336 1.00 37.77 24 GLN C C 1
ATOM 1645 O O . GLN C 1 27 ? 70.265 48.631 74.178 1.00 37.20 24 GLN C O 1
ATOM 1651 N N . PHE C 1 28 ? 68.604 48.792 75.691 1.00 25.15 25 PHE C N 1
ATOM 1652 C CA . PHE C 1 28 ? 67.656 49.439 74.790 1.00 18.76 25 PHE C CA 1
ATOM 1653 C C . PHE C 1 28 ? 66.548 50.083 75.616 1.00 23.96 25 PHE C C 1
ATOM 1654 O O . PHE C 1 28 ? 66.096 49.512 76.609 1.00 18.25 25 PHE C O 1
ATOM 1662 N N . PRO C 1 29 ? 66.125 51.291 75.220 1.00 19.38 26 PRO C N 1
ATOM 1663 C CA . PRO C 1 29 ? 65.089 52.039 75.940 1.00 21.69 26 PRO C CA 1
ATOM 1664 C C . PRO C 1 29 ? 63.704 51.422 75.789 1.00 21.12 26 PRO C C 1
ATOM 1665 O O . PRO C 1 29 ? 63.378 50.869 74.740 1.00 30.30 26 PRO C O 1
ATOM 1669 N N . ALA C 1 30 ? 62.900 51.523 76.841 1.00 23.20 27 ALA C N 1
ATOM 1670 C CA . ALA C 1 30 ? 61.531 51.033 76.813 1.00 15.44 27 ALA C CA 1
ATOM 1671 C C . ALA C 1 30 ? 60.659 51.877 77.732 1.00 23.16 27 ALA C C 1
ATOM 1672 O O . ALA C 1 30 ? 61.159 52.524 78.652 1.00 25.69 27 ALA C O 1
ATOM 1674 N N . VAL C 1 31 ? 59.356 51.874 77.480 1.00 17.54 28 VAL C N 1
ATOM 1675 C CA . VAL C 1 31 ? 58.434 52.647 78.299 1.00 19.09 28 VAL C CA 1
ATOM 1676 C C . VAL C 1 31 ? 57.307 51.753 78.817 1.00 13.64 28 VAL C C 1
ATOM 1677 O O . VAL C 1 31 ? 56.853 50.841 78.125 1.00 12.12 28 VAL C O 1
ATOM 1681 N N . VAL C 1 32 ? 56.883 52.001 80.052 1.00 25.17 29 VAL C N 1
ATOM 1682 C CA . VAL C 1 32 ? 55.805 51.239 80.670 1.00 16.83 29 VAL C CA 1
ATOM 1683 C C . VAL C 1 32 ? 54.654 52.161 81.058 1.00 22.00 29 VAL C C 1
ATOM 1684 O O . VAL C 1 32 ? 54.850 53.130 81.788 1.00 20.81 29 VAL C O 1
ATOM 1688 N N . TYR C 1 33 ? 53.456 51.859 80.568 1.00 13.00 30 TYR C N 1
ATOM 1689 C CA . TYR C 1 33 ? 52.281 52.669 80.870 1.00 17.59 30 TYR C CA 1
ATOM 1690 C C . TYR C 1 33 ? 51.036 51.808 81.061 1.00 22.55 30 TYR C C 1
ATOM 1691 O O . TYR C 1 33 ? 51.076 50.593 80.873 1.00 24.22 30 TYR C O 1
ATOM 1700 N N . GLY C 1 34 ? 49.932 52.447 81.434 1.00 22.38 31 GLY C N 1
ATOM 1701 C CA . GLY C 1 34 ? 48.679 51.745 81.647 1.00 25.94 31 GLY C CA 1
ATOM 1702 C C . GLY C 1 34 ? 48.391 51.502 83.116 1.00 25.35 31 GLY C C 1
ATOM 1703 O O . GLY C 1 34 ? 49.194 51.851 83.981 1.00 18.99 31 GLY C O 1
ATOM 1704 N N . GLY C 1 35 ? 47.239 50.902 83.399 1.00 20.49 32 GLY C N 1
ATOM 1705 C CA . GLY C 1 35 ? 46.844 50.618 84.766 1.00 23.11 32 GLY C CA 1
ATOM 1706 C C . GLY C 1 35 ? 46.377 51.858 85.504 1.00 24.39 32 GLY C C 1
ATOM 1707 O O . GLY C 1 35 ? 45.561 52.624 84.993 1.00 33.54 32 GLY C O 1
ATOM 1708 N N . GLU C 1 36 ? 46.896 52.053 86.712 1.00 26.64 33 GLU C N 1
ATOM 1709 C CA . GLU C 1 36 ? 46.542 53.216 87.518 1.00 34.59 33 GLU C CA 1
ATOM 1710 C C . GLU C 1 36 ? 47.784 53.991 87.941 1.00 33.53 33 GLU C C 1
ATOM 1711 O O . GLU C 1 36 ? 47.771 54.708 88.941 1.00 37.61 33 GLU C O 1
ATOM 1717 N N . ALA C 1 37 ? 48.857 53.846 87.170 1.00 29.71 34 ALA C N 1
ATOM 1718 C CA . ALA C 1 37 ? 50.109 54.527 87.470 1.00 27.31 34 ALA C CA 1
ATOM 1719 C C . ALA C 1 37 ? 50.610 55.319 86.267 1.00 25.76 34 ALA C C 1
ATOM 1720 O O . ALA C 1 37 ? 50.268 55.016 85.124 1.00 25.07 34 ALA C O 1
ATOM 1722 N N . ALA C 1 38 ? 51.423 56.335 86.537 1.00 28.79 35 ALA C N 1
ATOM 1723 C CA . ALA C 1 38 ? 52.001 57.166 85.488 1.00 19.18 35 ALA C CA 1
ATOM 1724 C C . ALA C 1 38 ? 53.001 56.371 84.650 1.00 21.25 35 ALA C C 1
ATOM 1725 O O . ALA C 1 38 ? 53.559 55.381 85.126 1.00 28.65 35 ALA C O 1
ATOM 1727 N N . PRO C 1 39 ? 53.218 56.791 83.392 1.00 20.43 36 PRO C N 1
ATOM 1728 C CA . PRO C 1 39 ? 54.213 56.149 82.526 1.00 20.85 36 PRO C CA 1
ATOM 1729 C C . PRO C 1 39 ? 55.611 56.159 83.134 1.00 23.12 36 PRO C C 1
ATOM 1730 O O . PRO C 1 39 ? 55.989 57.123 83.800 1.00 28.19 36 PRO C O 1
ATOM 1734 N N . VAL C 1 40 ? 56.364 55.088 82.906 1.00 29.43 37 VAL C N 1
ATOM 1735 C CA . VAL C 1 40 ? 57.713 54.971 83.443 1.00 33.88 37 VAL C CA 1
ATOM 1736 C C . VAL C 1 40 ? 58.704 54.572 82.355 1.00 30.17 37 VAL C C 1
ATOM 1737 O O . VAL C 1 40 ? 58.539 53.544 81.700 1.00 33.32 37 VAL C O 1
ATOM 1741 N N . ALA C 1 41 ? 59.730 55.395 82.164 1.00 32.24 38 ALA C N 1
ATOM 1742 C CA . ALA C 1 41 ? 60.779 55.095 81.198 1.00 24.59 38 ALA C CA 1
ATOM 1743 C C . ALA C 1 41 ? 61.834 54.194 81.829 1.00 25.73 38 ALA C C 1
ATOM 1744 O O . ALA C 1 41 ? 62.424 54.539 82.853 1.00 28.84 38 ALA C O 1
ATOM 1746 N N . VAL C 1 42 ? 62.066 53.038 81.218 1.00 19.04 39 VAL C N 1
ATOM 1747 C CA . VAL C 1 42 ? 63.020 52.077 81.758 1.00 26.37 39 VAL C CA 1
ATOM 1748 C C . VAL C 1 42 ? 64.056 51.657 80.724 1.00 22.91 39 VAL C C 1
ATOM 1749 O O . VAL C 1 42 ? 63.930 51.963 79.538 1.00 20.52 39 VAL C O 1
ATOM 1753 N N . ALA C 1 43 ? 65.085 50.958 81.191 1.00 21.85 40 ALA C N 1
ATOM 1754 C CA . ALA C 1 43 ? 66.098 50.385 80.316 1.00 28.56 40 ALA C CA 1
ATOM 1755 C C . ALA C 1 43 ? 66.192 48.885 80.562 1.00 23.27 40 ALA C C 1
ATOM 1756 O O . ALA C 1 43 ? 66.226 48.440 81.708 1.00 29.89 40 ALA C O 1
ATOM 1758 N N . LEU C 1 44 ? 66.225 48.107 79.487 1.00 29.92 41 LEU C N 1
ATOM 1759 C CA . LEU C 1 44 ? 66.261 46.655 79.603 1.00 27.25 41 LEU C CA 1
ATOM 1760 C C . LEU C 1 44 ? 67.507 46.071 78.954 1.00 27.15 41 LEU C C 1
ATOM 1761 O O . LEU C 1 44 ? 68.058 46.648 78.016 1.00 32.24 41 LEU C O 1
ATOM 1766 N N . ASN C 1 45 ? 67.950 44.926 79.460 1.00 31.80 42 ASN C N 1
ATOM 1767 C CA . ASN C 1 45 ? 69.056 44.210 78.842 1.00 29.48 42 ASN C CA 1
ATOM 1768 C C . ASN C 1 45 ? 68.607 43.628 77.512 1.00 28.08 42 ASN C C 1
ATOM 1769 O O . ASN C 1 45 ? 67.642 42.866 77.454 1.00 35.75 42 ASN C O 1
ATOM 1774 N N . HIS C 1 46 ? 69.307 43.996 76.445 1.00 27.89 43 HIS C N 1
ATOM 1775 C CA . HIS C 1 46 ? 68.902 43.622 75.095 1.00 27.86 43 HIS C CA 1
ATOM 1776 C C . HIS C 1 46 ? 68.844 42.111 74.898 1.00 33.83 43 HIS C C 1
ATOM 1777 O O . HIS C 1 46 ? 67.788 41.562 74.588 1.00 27.82 43 HIS C O 1
ATOM 1784 N N . ASP C 1 47 ? 69.979 41.445 75.083 1.00 31.32 44 ASP C N 1
ATOM 1785 C CA . ASP C 1 47 ? 70.071 40.010 74.835 1.00 33.48 44 ASP C CA 1
ATOM 1786 C C . ASP C 1 47 ? 69.148 39.201 75.743 1.00 39.63 44 ASP C C 1
ATOM 1787 O O . ASP C 1 47 ? 68.595 38.190 75.319 1.00 43.57 44 ASP C O 1
ATOM 1792 N N . ASP C 1 48 ? 68.976 39.649 76.983 1.00 34.79 45 ASP C N 1
ATOM 1793 C CA . ASP C 1 48 ? 68.098 38.954 77.921 1.00 41.70 45 ASP C CA 1
ATOM 1794 C C . ASP C 1 48 ? 66.647 38.958 77.442 1.00 40.05 45 ASP C C 1
ATOM 1795 O O . ASP C 1 48 ? 65.966 37.935 77.498 1.00 40.63 45 ASP C O 1
ATOM 1800 N N . ILE C 1 49 ? 66.183 40.111 76.970 1.00 33.85 46 ILE C N 1
ATOM 1801 C CA . ILE C 1 49 ? 64.826 40.231 76.445 1.00 26.73 46 ILE C CA 1
ATOM 1802 C C . ILE C 1 49 ? 64.669 39.453 75.142 1.00 33.20 46 ILE C C 1
ATOM 1803 O O . ILE C 1 49 ? 63.738 38.662 74.991 1.00 34.87 46 ILE C O 1
ATOM 1808 N N . VAL C 1 50 ? 65.595 39.676 74.213 1.00 26.91 47 VAL C N 1
ATOM 1809 C CA . VAL C 1 50 ? 65.542 39.062 72.888 1.00 34.13 47 VAL C CA 1
ATOM 1810 C C . VAL C 1 50 ? 65.584 37.533 72.951 1.00 41.63 47 VAL C C 1
ATOM 1811 O O . VAL C 1 50 ? 64.887 36.856 72.192 1.00 37.52 47 VAL C O 1
ATOM 1815 N N . ASN C 1 51 ? 66.378 36.991 73.871 1.00 33.65 48 ASN C N 1
ATOM 1816 C CA . ASN C 1 51 ? 66.501 35.541 74.016 1.00 35.58 48 ASN C CA 1
ATOM 1817 C C . ASN C 1 51 ? 65.217 34.862 74.486 1.00 40.94 48 ASN C C 1
ATOM 1818 O O . ASN C 1 51 ? 65.149 33.635 74.553 1.00 56.41 48 ASN C O 1
ATOM 1823 N N . GLN C 1 52 ? 64.203 35.656 74.811 1.00 38.96 49 GLN C N 1
ATOM 1824 C CA . GLN C 1 52 ? 62.940 35.113 75.294 1.00 37.10 49 GLN C CA 1
ATOM 1825 C C . GLN C 1 52 ? 61.778 35.470 74.372 1.00 37.69 49 GLN C C 1
ATOM 1826 O O . GLN C 1 52 ? 60.637 35.088 74.629 1.00 41.12 49 GLN C O 1
ATOM 1840 N N . ASP C 1 54 ? 61.211 34.386 71.493 1.00 53.11 51 ASP C N 1
ATOM 1841 C CA . ASP C 1 54 ? 60.839 33.268 70.634 1.00 68.86 51 ASP C CA 1
ATOM 1842 C C . ASP C 1 54 ? 59.810 32.390 71.337 1.00 69.01 51 ASP C C 1
ATOM 1843 O O . ASP C 1 54 ? 59.141 31.569 70.710 1.00 72.05 51 ASP C O 1
ATOM 1848 N N . LYS C 1 55 ? 59.696 32.574 72.648 1.00 59.25 52 LYS C N 1
ATOM 1849 C CA . LYS C 1 55 ? 58.719 31.849 73.449 1.00 61.15 52 LYS C CA 1
ATOM 1850 C C . LYS C 1 55 ? 57.408 32.625 73.502 1.00 61.98 52 LYS C C 1
ATOM 1851 O O . LYS C 1 55 ? 57.391 33.793 73.890 1.00 54.26 52 LYS C O 1
ATOM 1857 N N . PRO C 1 56 ? 56.303 31.973 73.112 1.00 67.14 53 PRO C N 1
ATOM 1858 C CA . PRO C 1 56 ? 54.989 32.617 72.987 1.00 63.69 53 PRO C CA 1
ATOM 1859 C C . PRO C 1 56 ? 54.437 33.192 74.294 1.00 53.38 53 PRO C C 1
ATOM 1860 O O . PRO C 1 56 ? 53.522 34.014 74.242 1.00 47.87 53 PRO C O 1
ATOM 1864 N N . GLU C 1 57 ? 54.973 32.778 75.438 1.00 50.85 54 GLU C N 1
ATOM 1865 C CA . GLU C 1 57 ? 54.491 33.296 76.716 1.00 53.72 54 GLU C CA 1
ATOM 1866 C C . GLU C 1 57 ? 55.120 34.647 77.049 1.00 43.79 54 GLU C C 1
ATOM 1867 O O . GLU C 1 57 ? 54.743 35.290 78.028 1.00 41.90 54 GLU C O 1
ATOM 1873 N N . PHE C 1 58 ? 56.075 35.075 76.230 1.00 34.41 55 PHE C N 1
ATOM 1874 C CA . PHE C 1 58 ? 56.639 36.414 76.354 1.00 34.72 55 PHE C CA 1
ATOM 1875 C C . PHE C 1 58 ? 55.597 37.441 75.929 1.00 38.23 55 PHE C C 1
ATOM 1876 O O . PHE C 1 58 ? 55.583 38.572 76.414 1.00 26.07 55 PHE C O 1
ATOM 1884 N N . TYR C 1 59 ? 54.727 37.031 75.013 1.00 39.98 56 TYR C N 1
ATOM 1885 C CA . TYR C 1 59 ? 53.666 37.895 74.516 1.00 44.57 56 TYR C CA 1
ATOM 1886 C C . TYR C 1 59 ? 52.385 37.660 75.305 1.00 43.08 56 TYR C C 1
ATOM 1887 O O . TYR C 1 59 ? 51.364 38.304 75.067 1.00 46.77 56 TYR C O 1
ATOM 1896 N N . GLU C 1 60 ? 52.453 36.731 76.252 1.00 45.84 57 GLU C N 1
ATOM 1897 C CA . GLU C 1 60 ? 51.327 36.442 77.129 1.00 53.46 57 GLU C CA 1
ATOM 1898 C C . GLU C 1 60 ? 51.380 37.331 78.367 1.00 49.16 57 GLU C C 1
ATOM 1899 O O . GLU C 1 60 ? 50.473 38.126 78.608 1.00 49.02 57 GLU C O 1
ATOM 1905 N N . ALA C 1 61 ? 52.454 37.194 79.140 1.00 45.92 58 ALA C N 1
ATOM 1906 C CA . ALA C 1 61 ? 52.653 37.992 80.345 1.00 34.64 58 ALA C CA 1
ATOM 1907 C C . ALA C 1 61 ? 54.082 37.864 80.858 1.00 37.29 58 ALA C C 1
ATOM 1908 O O . ALA C 1 61 ? 54.582 36.757 81.058 1.00 54.32 58 ALA C O 1
ATOM 1910 N N . ILE C 1 62 ? 54.739 39.001 81.066 1.00 26.35 59 ILE C N 1
ATOM 1911 C CA . ILE C 1 62 ? 56.074 39.011 81.654 1.00 36.82 59 ILE C CA 1
ATOM 1912 C C . ILE C 1 62 ? 56.121 39.954 82.851 1.00 29.40 59 ILE C C 1
ATOM 1913 O O . ILE C 1 62 ? 55.232 40.786 83.034 1.00 24.30 59 ILE C O 1
ATOM 1918 N N . THR C 1 63 ? 57.162 39.817 83.664 1.00 25.03 60 THR C N 1
ATOM 1919 C CA . THR C 1 63 ? 57.308 40.632 84.862 1.00 24.80 60 THR C CA 1
ATOM 1920 C C . THR C 1 63 ? 58.549 41.515 84.791 1.00 28.75 60 THR C C 1
ATOM 1921 O O . THR C 1 63 ? 59.657 41.031 84.560 1.00 32.47 60 THR C O 1
ATOM 1925 N N . LEU C 1 64 ? 58.353 42.815 84.983 1.00 27.69 61 LEU C N 1
ATOM 1926 C CA . LEU C 1 64 ? 59.462 43.758 85.039 1.00 23.32 61 LEU C CA 1
ATOM 1927 C C . LEU C 1 64 ? 59.684 44.223 86.472 1.00 29.24 61 LEU C C 1
ATOM 1928 O O . LEU C 1 64 ? 58.753 44.679 87.135 1.00 38.18 61 LEU C O 1
ATOM 1933 N N . VAL C 1 65 ? 60.917 44.098 86.950 1.00 36.96 62 VAL C N 1
ATOM 1934 C CA . VAL C 1 65 ? 61.258 44.567 88.286 1.00 24.73 62 VAL C CA 1
ATOM 1935 C C . VAL C 1 65 ? 61.634 46.042 88.231 1.00 29.19 62 VAL C C 1
ATOM 1936 O O . VAL C 1 65 ? 62.761 46.394 87.882 1.00 29.70 62 VAL C O 1
ATOM 1940 N N . ILE C 1 66 ? 60.678 46.900 88.568 1.00 34.65 63 ILE C N 1
ATOM 1941 C CA . ILE C 1 66 ? 60.873 48.342 88.484 1.00 28.45 63 ILE C CA 1
ATOM 1942 C C . ILE C 1 66 ? 60.849 48.990 89.863 1.00 25.80 63 ILE C C 1
ATOM 1943 O O . ILE C 1 66 ? 59.827 48.974 90.548 1.00 46.97 63 ILE C O 1
ATOM 1948 N N . GLY C 1 67 ? 61.981 49.562 90.262 1.00 30.46 64 GLY C N 1
ATOM 1949 C CA . GLY C 1 67 ? 62.087 50.233 91.544 1.00 29.42 64 GLY C CA 1
ATOM 1950 C C . GLY C 1 67 ? 61.865 49.297 92.716 1.00 40.99 64 GLY C C 1
ATOM 1951 O O . GLY C 1 67 ? 61.297 49.688 93.735 1.00 55.53 64 GLY C O 1
ATOM 1952 N N . GLY C 1 68 ? 62.308 48.054 92.566 1.00 35.67 65 GLY C N 1
ATOM 1953 C CA . GLY C 1 68 ? 62.178 47.064 93.619 1.00 40.33 65 GLY C CA 1
ATOM 1954 C C . GLY C 1 68 ? 60.797 46.442 93.688 1.00 44.98 65 GLY C C 1
ATOM 1955 O O . GLY C 1 68 ? 60.459 45.773 94.665 1.00 51.80 65 GLY C O 1
ATOM 1956 N N . GLU C 1 69 ? 59.996 46.660 92.650 1.00 39.41 66 GLU C N 1
ATOM 1957 C CA . GLU C 1 69 ? 58.640 46.124 92.608 1.00 38.04 66 GLU C CA 1
ATOM 1958 C C . GLU C 1 69 ? 58.392 45.322 91.334 1.00 31.59 66 GLU C C 1
ATOM 1959 O O . GLU C 1 69 ? 58.878 45.676 90.261 1.00 31.38 66 GLU C O 1
ATOM 1965 N N . GLU C 1 70 ? 57.633 44.239 91.463 1.00 30.81 67 GLU C N 1
ATOM 1966 C CA . GLU C 1 70 ? 57.281 43.414 90.314 1.00 35.78 67 GLU C CA 1
ATOM 1967 C C . GLU C 1 70 ? 56.059 43.979 89.598 1.00 31.77 67 GLU C C 1
ATOM 1968 O O . GLU C 1 70 ? 54.981 44.089 90.182 1.00 35.51 67 GLU C O 1
ATOM 1974 N N . VAL C 1 71 ? 56.236 44.338 88.331 1.00 31.36 68 VAL C N 1
ATOM 1975 C CA . VAL C 1 71 ? 55.152 44.905 87.538 1.00 27.10 68 VAL C CA 1
ATOM 1976 C C . VAL C 1 71 ? 54.815 44.007 86.353 1.00 31.01 68 VAL C C 1
ATOM 1977 O O . VAL C 1 71 ? 55.605 43.877 85.417 1.00 32.10 68 VAL C O 1
ATOM 1981 N N . LYS C 1 72 ? 53.641 43.385 86.399 1.00 24.82 69 LYS C N 1
ATOM 1982 C CA . LYS C 1 72 ? 53.193 42.513 85.319 1.00 32.36 69 LYS C CA 1
ATOM 1983 C C . LYS C 1 72 ? 52.780 43.334 84.102 1.00 32.93 69 LYS C C 1
ATOM 1984 O O . LYS C 1 72 ? 51.918 44.209 84.197 1.00 35.50 69 LYS C O 1
ATOM 1987 N N . VAL C 1 73 ? 53.403 43.056 82.962 1.00 22.22 70 VAL C N 1
ATOM 1988 C CA . VAL C 1 73 ? 53.134 43.805 81.740 1.00 24.75 70 VAL C CA 1
ATOM 1989 C C . VAL C 1 73 ? 53.007 42.897 80.519 1.00 21.58 70 VAL C C 1
ATOM 1990 O O . VAL C 1 73 ? 53.339 41.713 80.571 1.00 26.69 70 VAL C O 1
ATOM 1994 N N . LYS C 1 74 ? 52.517 43.470 79.424 1.00 21.34 71 LYS C N 1
ATOM 1995 C CA . LYS C 1 74 ? 52.501 42.804 78.126 1.00 24.74 71 LYS C CA 1
ATOM 1996 C C . LYS C 1 74 ? 53.267 43.645 77.113 1.00 30.67 71 LYS C C 1
ATOM 1997 O O . LYS C 1 74 ? 53.210 44.874 77.160 1.00 33.83 71 LYS C O 1
ATOM 2003 N N . PRO C 1 75 ? 53.988 42.988 76.193 1.00 29.88 72 PRO C N 1
ATOM 2004 C CA . PRO C 1 75 ? 54.652 43.726 75.113 1.00 28.58 72 PRO C CA 1
ATOM 2005 C C . PRO C 1 75 ? 53.629 44.403 74.203 1.00 26.18 72 PRO C C 1
ATOM 2006 O O . PRO C 1 75 ? 52.814 43.724 73.578 1.00 30.48 72 PRO C O 1
ATOM 2010 N N . GLN C 1 76 ? 53.672 45.730 74.141 1.00 22.32 73 GLN C N 1
ATOM 2011 C CA . GLN C 1 76 ? 52.665 46.497 73.416 1.00 20.60 73 GLN C CA 1
ATOM 2012 C C . GLN C 1 76 ? 53.156 46.952 72.044 1.00 22.89 73 GLN C C 1
ATOM 2013 O O . GLN C 1 76 ? 52.365 47.111 71.114 1.00 22.50 73 GLN C O 1
ATOM 2019 N N . ASP C 1 77 ? 54.463 47.157 71.918 1.00 19.58 74 ASP C N 1
ATOM 2020 C CA . ASP C 1 77 ? 55.040 47.595 70.653 1.00 30.92 74 ASP C CA 1
ATOM 2021 C C . ASP C 1 77 ? 56.528 47.266 70.593 1.00 30.22 74 ASP C C 1
ATOM 2022 O O . ASP C 1 77 ? 57.217 47.295 71.610 1.00 37.41 74 ASP C O 1
ATOM 2027 N N . VAL C 1 78 ? 57.016 46.947 69.398 1.00 26.25 75 VAL C N 1
ATOM 2028 C CA . VAL C 1 78 ? 58.421 46.598 69.209 1.00 25.63 75 VAL C CA 1
ATOM 2029 C C . VAL C 1 78 ? 59.034 47.352 68.033 1.00 33.24 75 VAL C C 1
ATOM 2030 O O . VAL C 1 78 ? 58.605 47.190 66.891 1.00 36.69 75 VAL C O 1
ATOM 2034 N N . GLN C 1 79 ? 60.039 48.174 68.316 1.00 26.52 76 GLN C N 1
ATOM 2035 C CA . GLN C 1 79 ? 60.751 48.895 67.267 1.00 22.96 76 GLN C CA 1
ATOM 2036 C C . GLN C 1 79 ? 62.096 48.234 66.980 1.00 31.20 76 GLN C C 1
ATOM 2037 O O . GLN C 1 79 ? 62.930 48.091 67.875 1.00 25.61 76 GLN C O 1
ATOM 2043 N N . ARG C 1 80 ? 62.303 47.833 65.729 1.00 25.36 77 ARG C N 1
ATOM 2044 C CA . ARG C 1 80 ? 63.531 47.149 65.341 1.00 28.06 77 ARG C CA 1
ATOM 2045 C C . ARG C 1 80 ? 64.409 48.026 64.454 1.00 30.41 77 ARG C C 1
ATOM 2046 O O . ARG C 1 80 ? 63.925 48.958 63.811 1.00 32.45 77 ARG C O 1
ATOM 2054 N N . HIS C 1 81 ? 65.703 47.719 64.425 1.00 25.46 78 HIS C N 1
ATOM 2055 C CA . HIS C 1 81 ? 66.652 48.461 63.604 1.00 26.24 78 HIS C CA 1
ATOM 2056 C C . HIS C 1 81 ? 66.442 48.135 62.127 1.00 27.46 78 HIS C C 1
ATOM 2057 O O . HIS C 1 81 ? 66.034 47.027 61.779 1.00 34.12 78 HIS C O 1
ATOM 2064 N N . ALA C 1 82 ? 66.722 49.104 61.262 1.00 27.43 79 ALA C N 1
ATOM 2065 C CA . ALA C 1 82 ? 66.495 48.943 59.830 1.00 28.66 79 ALA C CA 1
ATOM 2066 C C . ALA C 1 82 ? 67.564 48.079 59.165 1.00 48.26 79 ALA C C 1
ATOM 2067 O O . ALA C 1 82 ? 67.279 47.348 58.216 1.00 52.32 79 ALA C O 1
ATOM 2069 N N . PHE C 1 83 ? 68.791 48.166 59.667 1.00 49.40 80 PHE C N 1
ATOM 2070 C CA . PHE C 1 83 ? 69.924 47.485 59.048 1.00 47.45 80 PHE C CA 1
ATOM 2071 C C . PHE C 1 83 ? 70.569 46.467 59.987 1.00 57.11 80 PHE C C 1
ATOM 2072 O O . PHE C 1 83 ? 71.605 45.885 59.662 1.00 52.25 80 PHE C O 1
ATOM 2080 N N . LYS C 1 84 ? 69.958 46.257 61.150 1.00 56.21 81 LYS C N 1
ATOM 2081 C CA . LYS C 1 84 ? 70.510 45.357 62.161 1.00 49.90 81 LYS C CA 1
ATOM 2082 C C . LYS C 1 84 ? 69.423 44.557 62.878 1.00 47.01 81 LYS C C 1
ATOM 2083 O O . LYS C 1 84 ? 68.288 45.017 62.999 1.00 51.60 81 LYS C O 1
ATOM 2089 N N . PRO C 1 85 ? 69.771 43.351 63.358 1.00 43.59 82 PRO C N 1
ATOM 2090 C CA . PRO C 1 85 ? 68.844 42.527 64.137 1.00 43.61 82 PRO C CA 1
ATOM 2091 C C . PRO C 1 85 ? 68.826 42.930 65.608 1.00 48.59 82 PRO C C 1
ATOM 2092 O O . PRO C 1 85 ? 69.062 42.094 66.480 1.00 53.53 82 PRO C O 1
ATOM 2096 N N . LYS C 1 86 ? 68.555 44.204 65.872 1.00 36.77 83 LYS C N 1
ATOM 2097 C CA . LYS C 1 86 ? 68.551 44.721 67.234 1.00 33.23 83 LYS C CA 1
ATOM 2098 C C . LYS C 1 86 ? 67.228 45.402 67.557 1.00 38.19 83 LYS C C 1
ATOM 2099 O O . LYS C 1 86 ? 66.676 46.130 66.731 1.00 37.74 83 LYS C O 1
ATOM 2105 N N . VAL C 1 87 ? 66.720 45.159 68.760 1.00 28.53 84 VAL C N 1
ATOM 2106 C CA . VAL C 1 87 ? 65.528 45.845 69.237 1.00 25.78 84 VAL C CA 1
ATOM 2107 C C . VAL C 1 87 ? 65.900 47.243 69.718 1.00 34.06 84 VAL C C 1
ATOM 2108 O O . VAL C 1 87 ? 66.661 47.399 70.673 1.00 38.61 84 VAL C O 1
ATOM 2112 N N . GLU C 1 88 ? 65.364 48.256 69.047 1.00 32.66 85 GLU C N 1
ATOM 2113 C CA . GLU C 1 88 ? 65.708 49.642 69.343 1.00 26.17 85 GLU C CA 1
ATOM 2114 C C . GLU C 1 88 ? 64.872 50.216 70.482 1.00 24.60 85 GLU C C 1
ATOM 2115 O O . GLU C 1 88 ? 65.363 51.012 71.282 1.00 23.69 85 GLU C O 1
ATOM 2121 N N . HIS C 1 89 ? 63.609 49.808 70.552 1.00 18.80 86 HIS C N 1
ATOM 2122 C CA . HIS C 1 89 ? 62.682 50.364 71.530 1.00 21.48 86 HIS C CA 1
ATOM 2123 C C . HIS C 1 89 ? 61.454 49.475 71.679 1.00 21.27 86 HIS C C 1
ATOM 2124 O O . HIS C 1 89 ? 61.046 48.808 70.729 1.00 17.76 86 HIS C O 1
ATOM 2139 N N . ASP C 1 91 ? 57.383 49.063 73.827 1.00 21.60 88 ASP C N 1
ATOM 2140 C CA . ASP C 1 91 ? 56.321 49.546 74.696 1.00 20.33 88 ASP C CA 1
ATOM 2141 C C . ASP C 1 91 ? 55.773 48.393 75.529 1.00 17.85 88 ASP C C 1
ATOM 2142 O O . ASP C 1 91 ? 55.566 47.294 75.017 1.00 23.02 88 ASP C O 1
ATOM 2147 N N . PHE C 1 92 ? 55.546 48.645 76.813 1.00 20.03 89 PHE C N 1
ATOM 2148 C CA . PHE C 1 92 ? 54.925 47.656 77.685 1.00 18.21 89 PHE C CA 1
ATOM 2149 C C . PHE C 1 92 ? 53.704 48.251 78.375 1.00 25.60 89 PHE C C 1
ATOM 2150 O O . PHE C 1 92 ? 53.784 49.322 78.975 1.00 25.41 89 PHE C O 1
ATOM 2158 N N . ILE C 1 93 ? 52.574 47.558 78.285 1.00 19.36 90 ILE C N 1
ATOM 2159 C CA . ILE C 1 93 ? 51.357 48.015 78.942 1.00 19.81 90 ILE C CA 1
ATOM 2160 C C . ILE C 1 93 ? 51.057 47.141 80.161 1.00 24.95 90 ILE C C 1
ATOM 2161 O O . ILE C 1 93 ? 51.190 45.917 80.111 1.00 23.55 90 ILE C O 1
ATOM 2166 N N . ARG C 1 94 ? 50.675 47.779 81.264 1.00 21.49 91 ARG C N 1
ATOM 2167 C CA . ARG C 1 94 ? 50.432 47.067 82.515 1.00 23.14 91 ARG C CA 1
ATOM 2168 C C . ARG C 1 94 ? 49.167 46.217 82.449 1.00 25.26 91 ARG C C 1
ATOM 2169 O O . ARG C 1 94 ? 48.187 46.592 81.805 1.00 28.59 91 ARG C O 1
ATOM 2177 N N . ILE C 1 95 ? 49.197 45.068 83.119 1.00 27.24 92 ILE C N 1
ATOM 2178 C CA . ILE C 1 95 ? 48.041 44.180 83.177 1.00 43.34 92 ILE C CA 1
ATOM 2179 C C . ILE C 1 95 ? 47.693 43.822 84.618 1.00 49.90 92 ILE C C 1
ATOM 2180 O O . ILE C 1 95 ? 48.374 44.242 85.554 1.00 51.51 92 ILE C O 1
ATOM 2193 N N . LYS D 1 5 ? 29.901 28.688 81.938 1.00 42.01 2 LYS D N 1
ATOM 2194 C CA . LYS D 1 5 ? 29.545 27.946 80.736 1.00 39.95 2 LYS D CA 1
ATOM 2195 C C . LYS D 1 5 ? 28.202 28.399 80.179 1.00 44.82 2 LYS D C 1
ATOM 2196 O O . LYS D 1 5 ? 27.234 28.563 80.920 1.00 50.70 2 LYS D O 1
ATOM 2202 N N . PHE D 1 6 ? 28.147 28.598 78.867 1.00 35.83 3 PHE D N 1
ATOM 2203 C CA . PHE D 1 6 ? 26.911 29.008 78.217 1.00 35.28 3 PHE D CA 1
ATOM 2204 C C . PHE D 1 6 ? 26.541 28.050 77.094 1.00 38.06 3 PHE D C 1
ATOM 2205 O O . PHE D 1 6 ? 27.389 27.651 76.295 1.00 39.63 3 PHE D O 1
ATOM 2213 N N . GLU D 1 7 ? 25.266 27.683 77.046 1.00 40.33 4 GLU D N 1
ATOM 2214 C CA . GLU D 1 7 ? 24.767 26.752 76.045 1.00 41.42 4 GLU D CA 1
ATOM 2215 C C . GLU D 1 7 ? 24.653 27.431 74.685 1.00 40.26 4 GLU D C 1
ATOM 2216 O O . GLU D 1 7 ? 23.901 28.393 74.524 1.00 44.71 4 GLU D O 1
ATOM 2222 N N . ALA D 1 8 ? 25.403 26.927 73.712 1.00 34.03 5 ALA D N 1
ATOM 2223 C CA . ALA D 1 8 ? 25.368 27.473 72.361 1.00 32.31 5 ALA D CA 1
ATOM 2224 C C . ALA D 1 8 ? 24.801 26.458 71.376 1.00 43.66 5 ALA D C 1
ATOM 2225 O O . ALA D 1 8 ? 25.317 25.348 71.246 1.00 56.22 5 ALA D O 1
ATOM 2227 N N . VAL D 1 9 ? 23.734 26.847 70.686 1.00 48.99 6 VAL D N 1
ATOM 2228 C CA . VAL D 1 9 ? 23.095 25.977 69.709 1.00 27.23 6 VAL D CA 1
ATOM 2229 C C . VAL D 1 9 ? 23.523 26.338 68.293 1.00 29.47 6 VAL D C 1
ATOM 2230 O O . VAL D 1 9 ? 23.330 27.468 67.847 1.00 37.53 6 VAL D O 1
ATOM 2234 N N . VAL D 1 10 ? 24.112 25.374 67.592 1.00 24.65 7 VAL D N 1
ATOM 2235 C CA . VAL D 1 10 ? 24.516 25.579 66.208 1.00 25.96 7 VAL D CA 1
ATOM 2236 C C . VAL D 1 10 ? 23.287 25.789 65.333 1.00 26.89 7 VAL D C 1
ATOM 2237 O O . VAL D 1 10 ? 22.424 24.916 65.237 1.00 32.21 7 VAL D O 1
ATOM 2241 N N . ARG D 1 11 ? 23.209 26.955 64.702 1.00 24.62 8 ARG D N 1
ATOM 2242 C CA . ARG D 1 11 ? 22.050 27.301 63.892 1.00 21.58 8 ARG D CA 1
ATOM 2243 C C . ARG D 1 11 ? 22.005 26.487 62.604 1.00 26.30 8 ARG D C 1
ATOM 2244 O O . ARG D 1 11 ? 23.006 26.363 61.899 1.00 24.25 8 ARG D O 1
ATOM 2252 N N . THR D 1 12 ? 20.836 25.931 62.309 1.00 30.45 9 THR D N 1
ATOM 2253 C CA . THR D 1 12 ? 20.652 25.119 61.114 1.00 34.08 9 THR D CA 1
ATOM 2254 C C . THR D 1 12 ? 19.824 25.863 60.072 1.00 34.49 9 THR D C 1
ATOM 2255 O O . THR D 1 12 ? 19.704 25.422 58.930 1.00 35.98 9 THR D O 1
ATOM 2259 N N . GLU D 1 13 ? 19.256 26.995 60.476 1.00 26.43 10 GLU D N 1
ATOM 2260 C CA . GLU D 1 13 ? 18.469 27.824 59.572 1.00 25.95 10 GLU D CA 1
ATOM 2261 C C . GLU D 1 13 ? 18.811 29.301 59.737 1.00 23.58 10 GLU D C 1
ATOM 2262 O O . GLU D 1 13 ? 19.150 29.751 60.831 1.00 26.28 10 GLU D O 1
ATOM 2268 N N . LEU D 1 14 ? 18.722 30.050 58.642 1.00 26.14 11 LEU D N 1
ATOM 2269 C CA . LEU D 1 14 ? 18.990 31.483 58.662 1.00 25.79 11 LEU D CA 1
ATOM 2270 C C . LEU D 1 14 ? 17.868 32.249 57.971 1.00 27.07 11 LEU D C 1
ATOM 2271 O O . LEU D 1 14 ? 17.137 31.690 57.155 1.00 34.60 11 LEU D O 1
ATOM 2276 N N . GLY D 1 15 ? 17.730 33.528 58.302 1.00 25.50 12 GLY D N 1
ATOM 2277 C CA . GLY D 1 15 ? 16.730 34.363 57.664 1.00 37.86 12 GLY D CA 1
ATOM 2278 C C . GLY D 1 15 ? 15.738 34.985 58.626 1.00 41.00 12 GLY D C 1
ATOM 2279 O O . GLY D 1 15 ? 15.912 34.922 59.844 1.00 43.05 12 GLY D O 1
ATOM 2280 N N . LYS D 1 16 ? 14.690 35.585 58.069 1.00 33.37 13 LYS D N 1
ATOM 2281 C CA . LYS D 1 16 ? 13.684 36.291 58.855 1.00 35.59 13 LYS D CA 1
ATOM 2282 C C . LYS D 1 16 ? 12.956 35.365 59.823 1.00 33.90 13 LYS D C 1
ATOM 2283 O O . LYS D 1 16 ? 12.889 35.639 61.022 1.00 36.68 13 LYS D O 1
ATOM 2287 N N . GLY D 1 17 ? 12.414 34.271 59.298 1.00 31.41 14 GLY D N 1
ATOM 2288 C CA . GLY D 1 17 ? 11.692 33.310 60.112 1.00 32.71 14 GLY D CA 1
ATOM 2289 C C . GLY D 1 17 ? 12.576 32.654 61.155 1.00 43.24 14 GLY D C 1
ATOM 2290 O O . GLY D 1 17 ? 12.134 32.366 62.267 1.00 53.58 14 GLY D O 1
ATOM 2291 N N . ALA D 1 18 ? 13.832 32.418 60.790 1.00 30.06 15 ALA D N 1
ATOM 2292 C CA . ALA D 1 18 ? 14.800 31.827 61.706 1.00 27.30 15 ALA D CA 1
ATOM 2293 C C . ALA D 1 18 ? 15.110 32.778 62.855 1.00 26.98 15 ALA D C 1
ATOM 2294 O O . ALA D 1 18 ? 15.226 32.360 64.006 1.00 38.94 15 ALA D O 1
ATOM 2296 N N . SER D 1 19 ? 15.242 34.060 62.530 1.00 26.78 16 SER D N 1
ATOM 2297 C CA . SER D 1 19 ? 15.549 35.081 63.525 1.00 30.16 16 SER D CA 1
ATOM 2298 C C . SER D 1 19 ? 14.375 35.303 64.469 1.00 39.32 16 SER D C 1
ATOM 2299 O O . SER D 1 19 ? 14.563 35.554 65.660 1.00 37.59 16 SER D O 1
ATOM 2302 N N . ARG D 1 20 ? 13.164 35.210 63.928 1.00 41.84 17 ARG D N 1
ATOM 2303 C CA . ARG D 1 20 ? 11.953 35.408 64.715 1.00 42.46 17 ARG D CA 1
ATOM 2304 C C . ARG D 1 20 ? 11.772 34.291 65.736 1.00 46.05 17 ARG D C 1
ATOM 2305 O O . ARG D 1 20 ? 11.228 34.510 66.817 1.00 57.43 17 ARG D O 1
ATOM 2307 N N . ARG D 1 21 ? 12.231 33.094 65.387 1.00 34.96 18 ARG D N 1
ATOM 2308 C CA . ARG D 1 21 ? 12.150 31.955 66.293 1.00 40.12 18 ARG D CA 1
ATOM 2309 C C . ARG D 1 21 ? 13.194 32.056 67.399 1.00 39.55 18 ARG D C 1
ATOM 2310 O O . ARG D 1 21 ? 12.978 31.574 68.512 1.00 37.05 18 ARG D O 1
ATOM 2318 N N . LEU D 1 22 ? 14.324 32.685 67.091 1.00 39.81 19 LEU D N 1
ATOM 2319 C CA . LEU D 1 22 ? 15.350 32.932 68.096 1.00 32.86 19 LEU D CA 1
ATOM 2320 C C . LEU D 1 22 ? 14.872 33.991 69.084 1.00 38.17 19 LEU D C 1
ATOM 2321 O O . LEU D 1 22 ? 15.010 33.830 70.296 1.00 43.01 19 LEU D O 1
ATOM 2326 N N . ARG D 1 23 ? 14.295 35.068 68.558 1.00 45.56 20 ARG D N 1
ATOM 2327 C CA . ARG D 1 23 ? 13.758 36.143 69.388 1.00 54.94 20 ARG D CA 1
ATOM 2328 C C . ARG D 1 23 ? 12.557 35.673 70.201 1.00 62.88 20 ARG D C 1
ATOM 2329 O O . ARG D 1 23 ? 12.114 36.354 71.125 1.00 71.24 20 ARG D O 1
ATOM 2337 N N . LEU D 1 24 ? 12.040 34.501 69.849 1.00 62.69 21 LEU D N 1
ATOM 2338 C CA . LEU D 1 24 ? 10.883 33.929 70.520 1.00 65.50 21 LEU D CA 1
ATOM 2339 C C . LEU D 1 24 ? 11.308 32.968 71.628 1.00 62.59 21 LEU D C 1
ATOM 2340 O O . LEU D 1 24 ? 10.596 32.791 72.616 1.00 69.00 21 LEU D O 1
ATOM 2345 N N . ALA D 1 25 ? 12.475 32.355 71.459 1.00 58.78 22 ALA D N 1
ATOM 2346 C CA . ALA D 1 25 ? 13.002 31.426 72.452 1.00 45.39 22 ALA D CA 1
ATOM 2347 C C . ALA D 1 25 ? 13.890 32.147 73.460 1.00 41.68 22 ALA D C 1
ATOM 2348 O O . ALA D 1 25 ? 14.563 31.513 74.273 1.00 45.16 22 ALA D O 1
ATOM 2350 N N . GLY D 1 26 ? 13.884 33.475 73.404 1.00 43.84 23 GLY D N 1
ATOM 2351 C CA . GLY D 1 26 ? 14.710 34.281 74.284 1.00 49.84 23 GLY D CA 1
ATOM 2352 C C . GLY D 1 26 ? 16.175 34.178 73.914 1.00 49.86 23 GLY D C 1
ATOM 2353 O O . GLY D 1 26 ? 17.053 34.244 74.776 1.00 57.34 23 GLY D O 1
ATOM 2354 N N . GLN D 1 27 ? 16.439 34.017 72.622 1.00 39.59 24 GLN D N 1
ATOM 2355 C CA . GLN D 1 27 ? 17.799 33.834 72.134 1.00 35.89 24 GLN D CA 1
ATOM 2356 C C . GLN D 1 27 ? 18.199 34.917 71.139 1.00 31.75 24 GLN D C 1
ATOM 2357 O O . GLN D 1 27 ? 17.348 35.526 70.491 1.00 36.58 24 GLN D O 1
ATOM 2363 N N . PHE D 1 28 ? 19.502 35.153 71.024 1.00 24.85 25 PHE D N 1
ATOM 2364 C CA . PHE D 1 28 ? 20.026 36.121 70.069 1.00 28.47 25 PHE D CA 1
ATOM 2365 C C . PHE D 1 28 ? 21.146 35.493 69.243 1.00 29.25 25 PHE D C 1
ATOM 2366 O O . PHE D 1 28 ? 21.862 34.617 69.729 1.00 25.00 25 PHE D O 1
ATOM 2374 N N . PRO D 1 29 ? 21.295 35.933 67.985 1.00 27.92 26 PRO D N 1
ATOM 2375 C CA . PRO D 1 29 ? 22.332 35.383 67.105 1.00 18.69 26 PRO D CA 1
ATOM 2376 C C . PRO D 1 29 ? 23.743 35.783 67.527 1.00 21.54 26 PRO D C 1
ATOM 2377 O O . PRO D 1 29 ? 23.977 36.925 67.922 1.00 17.73 26 PRO D O 1
ATOM 2381 N N . ALA D 1 30 ? 24.673 34.838 67.443 1.00 16.72 27 ALA D N 1
ATOM 2382 C CA . ALA D 1 30 ? 26.069 35.103 67.762 1.00 24.69 27 ALA D CA 1
ATOM 2383 C C . ALA D 1 30 ? 26.987 34.310 66.840 1.00 23.42 27 ALA D C 1
ATOM 2384 O O . ALA D 1 30 ? 26.607 33.259 66.325 1.00 24.92 27 ALA D O 1
ATOM 2386 N N . VAL D 1 31 ? 28.195 34.821 66.634 1.00 15.29 28 VAL D N 1
ATOM 2387 C CA . VAL D 1 31 ? 29.166 34.156 65.775 1.00 14.67 28 VAL D CA 1
ATOM 2388 C C . VAL D 1 31 ? 30.427 33.804 66.558 1.00 14.78 28 VAL D C 1
ATOM 2389 O O . VAL D 1 31 ? 30.944 34.620 67.320 1.00 24.29 28 VAL D O 1
ATOM 2393 N N . VAL D 1 32 ? 30.907 32.579 66.375 1.00 23.17 29 VAL D N 1
ATOM 2394 C CA . VAL D 1 32 ? 32.150 32.141 66.996 1.00 15.26 29 VAL D CA 1
ATOM 2395 C C . VAL D 1 32 ? 33.206 31.886 65.927 1.00 17.78 29 VAL D C 1
ATOM 2396 O O . VAL D 1 32 ? 33.027 31.031 65.061 1.00 23.98 29 VAL D O 1
ATOM 2400 N N . TYR D 1 33 ? 34.304 32.634 65.984 1.00 15.75 30 TYR D N 1
ATOM 2401 C CA . TYR D 1 33 ? 35.374 32.473 65.008 1.00 18.17 30 TYR D CA 1
ATOM 2402 C C . TYR D 1 33 ? 36.752 32.520 65.662 1.00 17.69 30 TYR D C 1
ATOM 2403 O O . TYR D 1 33 ? 36.870 32.706 66.873 1.00 19.57 30 TYR D O 1
ATOM 2412 N N . GLY D 1 34 ? 37.791 32.353 64.850 1.00 23.70 31 GLY D N 1
ATOM 2413 C CA . GLY D 1 34 ? 39.155 32.364 65.343 1.00 22.14 31 GLY D CA 1
ATOM 2414 C C . GLY D 1 34 ? 39.740 30.969 65.436 1.00 29.67 31 GLY D C 1
ATOM 2415 O O . GLY D 1 34 ? 39.078 29.985 65.105 1.00 30.40 31 GLY D O 1
ATOM 2416 N N . GLY D 1 35 ? 40.986 30.881 65.889 1.00 32.23 32 GLY D N 1
ATOM 2417 C CA . GLY D 1 35 ? 41.660 29.602 66.014 1.00 35.97 32 GLY D CA 1
ATOM 2418 C C . GLY D 1 35 ? 41.975 28.989 64.665 1.00 32.77 32 GLY D C 1
ATOM 2419 O O . GLY D 1 35 ? 42.507 29.655 63.778 1.00 38.98 32 GLY D O 1
ATOM 2420 N N . GLU D 1 36 ? 41.641 27.712 64.509 1.00 25.89 33 GLU D N 1
ATOM 2421 C CA . GLU D 1 36 ? 41.898 27.004 63.261 1.00 24.94 33 GLU D CA 1
ATOM 2422 C C . GLU D 1 36 ? 40.634 26.329 62.746 1.00 30.63 33 GLU D C 1
ATOM 2423 O O . GLU D 1 36 ? 40.698 25.333 62.026 1.00 40.24 33 GLU D O 1
ATOM 2429 N N . ALA D 1 37 ? 39.486 26.881 63.121 1.00 28.87 34 ALA D N 1
ATOM 2430 C CA . ALA D 1 37 ? 38.205 26.339 62.697 1.00 29.00 34 ALA D CA 1
ATOM 2431 C C . ALA D 1 37 ? 37.397 27.388 61.947 1.00 34.98 34 ALA D C 1
ATOM 2432 O O . ALA D 1 37 ? 37.604 28.588 62.124 1.00 30.73 34 ALA D O 1
ATOM 2434 N N . ALA D 1 38 ? 36.482 26.926 61.103 1.00 35.47 35 ALA D N 1
ATOM 2435 C CA . ALA D 1 38 ? 35.586 27.818 60.383 1.00 29.39 35 ALA D CA 1
ATOM 2436 C C . ALA D 1 38 ? 34.678 28.554 61.362 1.00 25.35 35 ALA D C 1
ATOM 2437 O O . ALA D 1 38 ? 34.356 28.028 62.428 1.00 17.96 35 ALA D O 1
ATOM 2439 N N . PRO D 1 39 ? 34.274 29.784 61.012 1.00 16.42 36 PRO D N 1
ATOM 2440 C CA . PRO D 1 39 ? 33.321 30.520 61.847 1.00 17.77 36 PRO D CA 1
ATOM 2441 C C . PRO D 1 39 ? 31.971 29.815 61.898 1.00 22.29 36 PRO D C 1
ATOM 2442 O O . PRO D 1 39 ? 31.502 29.315 60.876 1.00 26.47 36 PRO D O 1
ATOM 2446 N N . VAL D 1 40 ? 31.362 29.767 63.078 1.00 31.82 37 VAL D N 1
ATOM 2447 C CA . VAL D 1 40 ? 30.072 29.109 63.236 1.00 28.95 37 VAL D CA 1
ATOM 2448 C C . VAL D 1 40 ? 29.023 30.053 63.817 1.00 27.25 37 VAL D C 1
ATOM 2449 O O . VAL D 1 40 ? 29.278 30.769 64.787 1.00 21.90 37 VAL D O 1
ATOM 2453 N N . ALA D 1 41 ? 27.843 30.055 63.207 1.00 23.47 38 ALA D N 1
ATOM 2454 C CA . ALA D 1 41 ? 26.732 30.856 63.698 1.00 22.74 38 ALA D CA 1
ATOM 2455 C C . ALA D 1 41 ? 25.983 30.095 64.784 1.00 23.30 38 ALA D C 1
ATOM 2456 O O . ALA D 1 41 ? 25.514 28.980 64.557 1.00 32.30 38 ALA D O 1
ATOM 2458 N N . VAL D 1 42 ? 25.878 30.694 65.966 1.00 17.67 39 VAL D N 1
ATOM 2459 C CA . VAL D 1 42 ? 25.219 30.038 67.089 1.00 20.29 39 VAL D CA 1
ATOM 2460 C C . VAL D 1 42 ? 24.093 30.886 67.670 1.00 19.09 39 VAL D C 1
ATOM 2461 O O . VAL D 1 42 ? 23.930 32.054 67.316 1.00 23.44 39 VAL D O 1
ATOM 2465 N N . ALA D 1 43 ? 23.320 30.281 68.566 1.00 20.59 40 ALA D N 1
ATOM 2466 C CA . ALA D 1 43 ? 22.250 30.980 69.264 1.00 21.05 40 ALA D CA 1
ATOM 2467 C C . ALA D 1 43 ? 22.450 30.865 70.771 1.00 22.49 40 ALA D C 1
ATOM 2468 O O . ALA D 1 43 ? 22.599 29.765 71.303 1.00 31.06 40 ALA D O 1
ATOM 2470 N N . LEU D 1 44 ? 22.455 32.005 71.454 1.00 21.03 41 LEU D N 1
ATOM 2471 C CA . LEU D 1 44 ? 22.696 32.035 72.892 1.00 21.74 41 LEU D CA 1
ATOM 2472 C C . LEU D 1 44 ? 21.499 32.586 73.655 1.00 26.75 41 LEU D C 1
ATOM 2473 O O . LEU D 1 44 ? 20.761 33.425 73.143 1.00 29.31 41 LEU D O 1
ATOM 2478 N N . ASN D 1 45 ? 21.315 32.110 74.882 1.00 24.40 42 ASN D N 1
ATOM 2479 C CA . ASN D 1 45 ? 20.284 32.643 75.762 1.00 28.60 42 ASN D CA 1
ATOM 2480 C C . ASN D 1 45 ? 20.576 34.105 76.081 1.00 29.22 42 ASN D C 1
ATOM 2481 O O . ASN D 1 45 ? 21.640 34.432 76.605 1.00 36.05 42 ASN D O 1
ATOM 2486 N N . HIS D 1 46 ? 19.627 34.979 75.759 1.00 32.33 43 HIS D N 1
ATOM 2487 C CA . HIS D 1 46 ? 19.825 36.418 75.898 1.00 24.37 43 HIS D CA 1
ATOM 2488 C C . HIS D 1 46 ? 20.046 36.848 77.345 1.00 34.97 43 HIS D C 1
ATOM 2489 O O . HIS D 1 46 ? 21.072 37.445 77.669 1.00 42.67 43 HIS D O 1
ATOM 2496 N N . ASP D 1 47 ? 19.082 36.547 78.209 1.00 35.84 44 ASP D N 1
ATOM 2497 C CA . ASP D 1 47 ? 19.148 36.976 79.602 1.00 35.30 44 ASP D CA 1
ATOM 2498 C C . ASP D 1 47 ? 20.321 36.343 80.346 1.00 39.36 44 ASP D C 1
ATOM 2499 O O . ASP D 1 47 ? 20.906 36.965 81.232 1.00 42.22 44 ASP D O 1
ATOM 2504 N N . ASP D 1 48 ? 20.667 35.113 79.982 1.00 28.57 45 ASP D N 1
ATOM 2505 C CA . ASP D 1 48 ? 21.788 34.424 80.611 1.00 30.16 45 ASP D CA 1
ATOM 2506 C C . ASP D 1 48 ? 23.107 35.138 80.326 1.00 35.83 45 ASP D C 1
ATOM 2507 O O . ASP D 1 48 ? 23.945 35.284 81.214 1.00 50.10 45 ASP D O 1
ATOM 2512 N N . ILE D 1 49 ? 23.280 35.586 79.087 1.00 37.44 46 ILE D N 1
ATOM 2513 C CA . ILE D 1 49 ? 24.491 36.299 78.693 1.00 38.74 46 ILE D CA 1
ATOM 2514 C C . ILE D 1 49 ? 24.523 37.710 79.277 1.00 34.88 46 ILE D C 1
ATOM 2515 O O . ILE D 1 49 ? 25.507 38.109 79.901 1.00 34.45 46 ILE D O 1
ATOM 2520 N N . VAL D 1 50 ? 23.438 38.453 79.075 1.00 32.41 47 VAL D N 1
ATOM 2521 C CA . VAL D 1 50 ? 23.353 39.852 79.489 1.00 31.63 47 VAL D CA 1
ATOM 2522 C C . VAL D 1 50 ? 23.576 40.039 80.991 1.00 37.59 47 VAL D C 1
ATOM 2523 O O . VAL D 1 50 ? 24.259 40.974 81.413 1.00 43.75 47 VAL D O 1
ATOM 2527 N N . ASN D 1 51 ? 23.022 39.135 81.793 1.00 32.70 48 ASN D N 1
ATOM 2528 C CA . ASN D 1 51 ? 23.148 39.228 83.245 1.00 36.85 48 ASN D CA 1
ATOM 2529 C C . ASN D 1 51 ? 24.552 38.908 83.756 1.00 41.66 48 ASN D C 1
ATOM 2530 O O . ASN D 1 51 ? 24.802 38.945 84.960 1.00 54.55 48 ASN D O 1
ATOM 2535 N N . GLN D 1 52 ? 25.465 38.596 82.843 1.00 35.79 49 GLN D N 1
ATOM 2536 C CA . GLN D 1 52 ? 26.838 38.285 83.222 1.00 35.79 49 GLN D CA 1
ATOM 2537 C C . GLN D 1 52 ? 27.825 39.295 82.648 1.00 39.19 49 GLN D C 1
ATOM 2538 O O . GLN D 1 52 ? 29.010 39.268 82.975 1.00 39.67 49 GLN D O 1
ATOM 2552 N N . ASP D 1 54 ? 28.158 42.281 83.279 1.00 52.22 51 ASP D N 1
ATOM 2553 C CA . ASP D 1 54 ? 28.557 43.286 84.258 1.00 53.27 51 ASP D CA 1
ATOM 2554 C C . ASP D 1 54 ? 29.715 42.769 85.104 1.00 49.33 51 ASP D C 1
ATOM 2555 O O . ASP D 1 54 ? 30.228 43.473 85.973 1.00 56.24 51 ASP D O 1
ATOM 2560 N N . LYS D 1 55 ? 30.119 41.530 84.842 1.00 46.69 52 LYS D N 1
ATOM 2561 C CA . LYS D 1 55 ? 31.250 40.924 85.535 1.00 51.31 52 LYS D CA 1
ATOM 2562 C C . LYS D 1 55 ? 32.493 40.941 84.651 1.00 48.31 52 LYS D C 1
ATOM 2563 O O . LYS D 1 55 ? 32.415 40.644 83.459 1.00 38.79 52 LYS D O 1
ATOM 2569 N N . PRO D 1 56 ? 33.649 41.287 85.237 1.00 53.90 53 PRO D N 1
ATOM 2570 C CA . PRO D 1 56 ? 34.914 41.320 84.495 1.00 50.80 53 PRO D CA 1
ATOM 2571 C C . PRO D 1 56 ? 35.364 39.925 84.071 1.00 46.49 53 PRO D C 1
ATOM 2572 O O . PRO D 1 56 ? 36.151 39.786 83.134 1.00 54.54 53 PRO D O 1
ATOM 2576 N N . GLU D 1 57 ? 34.860 38.907 84.761 1.00 42.97 54 GLU D N 1
ATOM 2577 C CA . GLU D 1 57 ? 35.189 37.520 84.454 1.00 44.47 54 GLU D CA 1
ATOM 2578 C C . GLU D 1 57 ? 34.649 37.118 83.086 1.00 37.88 54 GLU D C 1
ATOM 2579 O O . GLU D 1 57 ? 35.232 36.282 82.395 1.00 37.42 54 GLU D O 1
ATOM 2585 N N . PHE D 1 58 ? 33.528 37.723 82.707 1.00 29.83 55 PHE D N 1
ATOM 2586 C CA . PHE D 1 58 ? 32.886 37.443 81.429 1.00 27.15 55 PHE D CA 1
ATOM 2587 C C . PHE D 1 58 ? 33.776 37.835 80.256 1.00 30.08 55 PHE D C 1
ATOM 2588 O O . PHE D 1 58 ? 33.708 37.235 79.184 1.00 22.82 55 PHE D O 1
ATOM 2596 N N . TYR D 1 59 ? 34.611 38.844 80.469 1.00 31.07 56 TYR D N 1
ATOM 2597 C CA . TYR D 1 59 ? 35.474 39.357 79.415 1.00 33.23 56 TYR D CA 1
ATOM 2598 C C . TYR D 1 59 ? 36.873 38.767 79.528 1.00 41.78 56 TYR D C 1
ATOM 2599 O O . TYR D 1 59 ? 37.697 38.914 78.626 1.00 36.81 56 TYR D O 1
ATOM 2608 N N . GLU D 1 60 ? 37.130 38.094 80.645 1.00 46.70 57 GLU D N 1
ATOM 2609 C CA . GLU D 1 60 ? 38.386 37.384 80.837 1.00 47.15 57 GLU D CA 1
ATOM 2610 C C . GLU D 1 60 ? 38.400 36.119 79.988 1.00 46.20 57 GLU D C 1
ATOM 2611 O O . GLU D 1 60 ? 39.216 35.982 79.077 1.00 47.81 57 GLU D O 1
ATOM 2617 N N . ALA D 1 61 ? 37.485 35.203 80.290 1.00 44.89 58 ALA D N 1
ATOM 2618 C CA . ALA D 1 61 ? 37.341 33.964 79.532 1.00 37.90 58 ALA D CA 1
ATOM 2619 C C . ALA D 1 61 ? 36.049 33.246 79.901 1.00 38.10 58 ALA D C 1
ATOM 2620 O O . ALA D 1 61 ? 35.780 32.997 81.076 1.00 47.37 58 ALA D O 1
ATOM 2622 N N . ILE D 1 62 ? 35.247 32.918 78.893 1.00 24.75 59 ILE D N 1
ATOM 2623 C CA . ILE D 1 62 ? 34.042 32.129 79.110 1.00 27.16 59 ILE D CA 1
ATOM 2624 C C . ILE D 1 62 ? 34.053 30.897 78.218 1.00 30.26 59 ILE D C 1
ATOM 2625 O O . ILE D 1 62 ? 34.815 30.822 77.254 1.00 30.24 59 ILE D O 1
ATOM 2630 N N . THR D 1 63 ? 33.203 29.931 78.546 1.00 36.67 60 THR D N 1
ATOM 2631 C CA . THR D 1 63 ? 33.140 28.685 77.795 1.00 29.52 60 THR D CA 1
ATOM 2632 C C . THR D 1 63 ? 31.791 28.513 77.110 1.00 27.90 60 THR D C 1
ATOM 2633 O O . THR D 1 63 ? 30.747 28.534 77.760 1.00 34.77 60 THR D O 1
ATOM 2637 N N . LEU D 1 64 ? 31.819 28.350 75.793 1.00 23.90 61 LEU D N 1
ATOM 2638 C CA . LEU D 1 64 ? 30.606 28.070 75.038 1.00 24.41 61 LEU D CA 1
ATOM 2639 C C . LEU D 1 64 ? 30.524 26.585 74.711 1.00 27.63 61 LEU D C 1
ATOM 2640 O O . LEU D 1 64 ? 31.399 26.040 74.038 1.00 29.16 61 LEU D O 1
ATOM 2645 N N . VAL D 1 65 ? 29.476 25.932 75.200 1.00 26.77 62 VAL D N 1
ATOM 2646 C CA . VAL D 1 65 ? 29.272 24.516 74.928 1.00 31.92 62 VAL D CA 1
ATOM 2647 C C . VAL D 1 65 ? 28.649 24.338 73.549 1.00 33.24 62 VAL D C 1
ATOM 2648 O O . VAL D 1 65 ? 27.437 24.478 73.378 1.00 27.86 62 VAL D O 1
ATOM 2652 N N . ILE D 1 66 ? 29.489 24.036 72.565 1.00 26.54 63 ILE D N 1
ATOM 2653 C CA . ILE D 1 66 ? 29.043 23.922 71.183 1.00 24.64 63 ILE D CA 1
ATOM 2654 C C . ILE D 1 66 ? 29.156 22.490 70.671 1.00 29.33 63 ILE D C 1
ATOM 2655 O O . ILE D 1 66 ? 30.255 21.992 70.432 1.00 38.90 63 ILE D O 1
ATOM 2660 N N . GLY D 1 67 ? 28.011 21.835 70.505 1.00 33.44 64 GLY D N 1
ATOM 2661 C CA . GLY D 1 67 ? 27.972 20.477 69.993 1.00 28.17 64 GLY D CA 1
ATOM 2662 C C . GLY D 1 67 ? 28.623 19.471 70.923 1.00 38.76 64 GLY D C 1
ATOM 2663 O O . GLY D 1 67 ? 29.240 18.505 70.472 1.00 38.03 64 GLY D O 1
ATOM 2664 N N . GLY D 1 68 ? 28.486 19.699 72.226 1.00 33.05 65 GLY D N 1
ATOM 2665 C CA . GLY D 1 68 ? 29.058 18.810 73.221 1.00 42.16 65 GLY D CA 1
ATOM 2666 C C . GLY D 1 68 ? 30.509 19.129 73.526 1.00 44.65 65 GLY D C 1
ATOM 2667 O O . GLY D 1 68 ? 31.094 18.579 74.460 1.00 43.28 65 GLY D O 1
ATOM 2668 N N . GLU D 1 69 ? 31.090 20.022 72.733 1.00 48.65 66 GLU D N 1
ATOM 2669 C CA . GLU D 1 69 ? 32.477 20.428 72.917 1.00 45.70 66 GLU D CA 1
ATOM 2670 C C . GLU D 1 69 ? 32.566 21.740 73.686 1.00 38.52 66 GLU D C 1
ATOM 2671 O O . GLU D 1 69 ? 31.856 22.697 73.380 1.00 36.69 66 GLU D O 1
ATOM 2677 N N . GLU D 1 70 ? 33.436 21.781 74.688 1.00 41.85 67 GLU D N 1
ATOM 2678 C CA . GLU D 1 70 ? 33.676 23.010 75.432 1.00 41.75 67 GLU D CA 1
ATOM 2679 C C . GLU D 1 70 ? 34.631 23.913 74.662 1.00 41.35 67 GLU D C 1
ATOM 2680 O O . GLU D 1 70 ? 35.787 23.555 74.431 1.00 42.24 67 GLU D O 1
ATOM 2686 N N . VAL D 1 71 ? 34.144 25.083 74.264 1.00 38.54 68 VAL D N 1
ATOM 2687 C CA . VAL D 1 71 ? 34.953 26.016 73.492 1.00 31.45 68 VAL D CA 1
ATOM 2688 C C . VAL D 1 71 ? 35.264 27.280 74.287 1.00 34.18 68 VAL D C 1
ATOM 2689 O O . VAL D 1 71 ? 34.376 28.086 74.564 1.00 31.05 68 VAL D O 1
ATOM 2693 N N . LYS D 1 72 ? 36.531 27.442 74.653 1.00 40.32 69 LYS D N 1
ATOM 2694 C CA . LYS D 1 72 ? 36.984 28.636 75.357 1.00 29.08 69 LYS D CA 1
ATOM 2695 C C . LYS D 1 72 ? 37.029 29.838 74.421 1.00 34.10 69 LYS D C 1
ATOM 2696 O O . LYS D 1 72 ? 37.705 29.808 73.392 1.00 37.81 69 LYS D O 1
ATOM 2702 N N . VAL D 1 73 ? 36.308 30.895 74.781 1.00 25.60 70 VAL D N 1
ATOM 2703 C CA . VAL D 1 73 ? 36.244 32.089 73.945 1.00 25.21 70 VAL D CA 1
ATOM 2704 C C . VAL D 1 73 ? 36.347 33.385 74.740 1.00 33.52 70 VAL D C 1
ATOM 2705 O O . VAL D 1 73 ? 36.296 33.389 75.971 1.00 32.43 70 VAL D O 1
ATOM 2709 N N . LYS D 1 74 ? 36.497 34.483 74.008 1.00 26.74 71 LYS D N 1
ATOM 2710 C CA . LYS D 1 74 ? 36.415 35.826 74.563 1.00 21.16 71 LYS D CA 1
ATOM 2711 C C . LYS D 1 74 ? 35.339 36.603 73.817 1.00 20.14 71 LYS D C 1
ATOM 2712 O O . LYS D 1 74 ? 35.218 36.476 72.599 1.00 21.83 71 LYS D O 1
ATOM 2718 N N . PRO D 1 75 ? 34.545 37.406 74.541 1.00 26.63 72 PRO D N 1
ATOM 2719 C CA . PRO D 1 75 ? 33.612 38.300 73.848 1.00 19.00 72 PRO D CA 1
ATOM 2720 C C . PRO D 1 75 ? 34.376 39.349 73.045 1.00 24.93 72 PRO D C 1
ATOM 2721 O O . PRO D 1 75 ? 35.101 40.156 73.625 1.00 18.67 72 PRO D O 1
ATOM 2725 N N . GLN D 1 76 ? 34.227 39.324 71.724 1.00 19.26 73 GLN D N 1
ATOM 2726 C CA . GLN D 1 76 ? 35.011 40.196 70.856 1.00 27.02 73 GLN D CA 1
ATOM 2727 C C . GLN D 1 76 ? 34.279 41.491 70.518 1.00 26.66 73 GLN D C 1
ATOM 2728 O O . GLN D 1 76 ? 34.859 42.574 70.584 1.00 27.37 73 GLN D O 1
ATOM 2734 N N . ASP D 1 77 ? 33.009 41.373 70.148 1.00 22.50 74 ASP D N 1
ATOM 2735 C CA . ASP D 1 77 ? 32.197 42.539 69.820 1.00 30.33 74 ASP D CA 1
ATOM 2736 C C . ASP D 1 77 ? 30.746 42.333 70.235 1.00 32.41 74 ASP D C 1
ATOM 2737 O O . ASP D 1 77 ? 30.292 41.201 70.402 1.00 27.41 74 ASP D O 1
ATOM 2742 N N . VAL D 1 78 ? 30.024 43.435 70.401 1.00 30.22 75 VAL D N 1
ATOM 2743 C CA . VAL D 1 78 ? 28.632 43.374 70.826 1.00 25.41 75 VAL D CA 1
ATOM 2744 C C . VAL D 1 78 ? 27.806 44.453 70.130 1.00 30.21 75 VAL D C 1
ATOM 2745 O O . VAL D 1 78 ? 28.258 45.586 69.957 1.00 35.07 75 VAL D O 1
ATOM 2749 N N . GLN D 1 79 ? 26.600 44.085 69.710 1.00 28.85 76 GLN D N 1
ATOM 2750 C CA . GLN D 1 79 ? 25.687 45.027 69.078 1.00 32.30 76 GLN D CA 1
ATOM 2751 C C . GLN D 1 79 ? 24.402 45.153 69.887 1.00 30.17 76 GLN D C 1
ATOM 2752 O O . GLN D 1 79 ? 23.605 44.216 69.952 1.00 37.86 76 GLN D O 1
ATOM 2758 N N . ARG D 1 80 ? 24.209 46.312 70.506 1.00 32.13 77 ARG D N 1
ATOM 2759 C CA . ARG D 1 80 ? 22.999 46.577 71.272 1.00 33.91 77 ARG D CA 1
ATOM 2760 C C . ARG D 1 80 ? 21.958 47.235 70.374 1.00 35.68 77 ARG D C 1
ATOM 2761 O O . ARG D 1 80 ? 22.292 47.752 69.308 1.00 36.28 77 ARG D O 1
ATOM 2769 N N . HIS D 1 81 ? 20.698 47.211 70.798 1.00 41.84 78 HIS D N 1
ATOM 2770 C CA . HIS D 1 81 ? 19.632 47.840 70.025 1.00 43.69 78 HIS D CA 1
ATOM 2771 C C . HIS D 1 81 ? 19.827 49.354 70.005 1.00 46.26 78 HIS D C 1
ATOM 2772 O O . HIS D 1 81 ? 20.509 49.908 70.867 1.00 44.61 78 HIS D O 1
ATOM 2779 N N . ALA D 1 82 ? 19.229 50.012 69.016 1.00 54.06 79 ALA D N 1
ATOM 2780 C CA . ALA D 1 82 ? 19.404 51.449 68.816 1.00 60.37 79 ALA D CA 1
ATOM 2781 C C . ALA D 1 82 ? 18.984 52.272 70.033 1.00 63.07 79 ALA D C 1
ATOM 2782 O O . ALA D 1 82 ? 19.554 53.331 70.298 1.00 65.16 79 ALA D O 1
ATOM 2784 N N . PHE D 1 83 ? 17.989 51.787 70.770 1.00 60.75 80 PHE D N 1
ATOM 2785 C CA . PHE D 1 83 ? 17.514 52.491 71.957 1.00 68.34 80 PHE D CA 1
ATOM 2786 C C . PHE D 1 83 ? 16.871 51.549 72.974 1.00 67.06 80 PHE D C 1
ATOM 2787 O O . PHE D 1 83 ? 16.407 51.987 74.027 1.00 66.77 80 PHE D O 1
ATOM 2795 N N . LYS D 1 84 ? 16.849 50.258 72.658 1.00 62.12 81 LYS D N 1
ATOM 2796 C CA . LYS D 1 84 ? 16.323 49.256 73.578 1.00 69.06 81 LYS D CA 1
ATOM 2797 C C . LYS D 1 84 ? 17.461 48.560 74.323 1.00 70.39 81 LYS D C 1
ATOM 2798 O O . LYS D 1 84 ? 18.490 48.237 73.729 1.00 73.81 81 LYS D O 1
ATOM 2804 N N . PRO D 1 85 ? 17.277 48.330 75.633 1.00 64.44 82 PRO D N 1
ATOM 2805 C CA . PRO D 1 85 ? 18.311 47.771 76.514 1.00 60.79 82 PRO D CA 1
ATOM 2806 C C . PRO D 1 85 ? 18.584 46.285 76.292 1.00 67.28 82 PRO D C 1
ATOM 2807 O O . PRO D 1 85 ? 18.712 45.545 77.267 1.00 76.64 82 PRO D O 1
ATOM 2811 N N . LYS D 1 86 ? 18.680 45.855 75.038 1.00 63.37 83 LYS D N 1
ATOM 2812 C CA . LYS D 1 86 ? 18.939 44.450 74.746 1.00 61.60 83 LYS D CA 1
ATOM 2813 C C . LYS D 1 86 ? 20.056 44.284 73.719 1.00 50.20 83 LYS D C 1
ATOM 2814 O O . LYS D 1 86 ? 20.446 45.239 73.047 1.00 45.59 83 LYS D O 1
ATOM 2820 N N . VAL D 1 87 ? 20.567 43.062 73.609 1.00 41.04 84 VAL D N 1
ATOM 2821 C CA . VAL D 1 87 ? 21.658 42.762 72.690 1.00 33.82 84 VAL D CA 1
ATOM 2822 C C . VAL D 1 87 ? 21.141 42.114 71.409 1.00 32.72 84 VAL D C 1
ATOM 2823 O O . VAL D 1 87 ? 20.406 41.128 71.454 1.00 30.40 84 VAL D O 1
ATOM 2827 N N . GLU D 1 88 ? 21.530 42.678 70.270 1.00 30.47 85 GLU D N 1
ATOM 2828 C CA . GLU D 1 88 ? 21.099 42.177 68.969 1.00 29.83 85 GLU D CA 1
ATOM 2829 C C . GLU D 1 88 ? 21.999 41.053 68.464 1.00 30.22 85 GLU D C 1
ATOM 2830 O O . GLU D 1 88 ? 21.520 40.049 67.939 1.00 29.33 85 GLU D O 1
ATOM 2836 N N . HIS D 1 89 ? 23.306 41.232 68.626 1.00 28.41 86 HIS D N 1
ATOM 2837 C CA . HIS D 1 89 ? 24.285 40.294 68.091 1.00 26.11 86 HIS D CA 1
ATOM 2838 C C . HIS D 1 89 ? 25.606 40.407 68.845 1.00 30.89 86 HIS D C 1
ATOM 2839 O O . HIS D 1 89 ? 25.938 41.471 69.366 1.00 22.99 86 HIS D O 1
ATOM 2854 N N . ASP D 1 91 ? 29.956 38.871 68.887 1.00 17.62 88 ASP D N 1
ATOM 2855 C CA . ASP D 1 91 ? 31.045 38.110 68.291 1.00 17.22 88 ASP D CA 1
ATOM 2856 C C . ASP D 1 91 ? 31.923 37.515 69.382 1.00 24.58 88 ASP D C 1
ATOM 2857 O O . ASP D 1 91 ? 32.233 38.178 70.373 1.00 27.17 88 ASP D O 1
ATOM 2862 N N . PHE D 1 92 ? 32.313 36.259 69.200 1.00 19.03 89 PHE D N 1
ATOM 2863 C CA . PHE D 1 92 ? 33.209 35.592 70.135 1.00 16.77 89 PHE D CA 1
ATOM 2864 C C . PHE D 1 92 ? 34.422 35.037 69.403 1.00 21.17 89 PHE D C 1
ATOM 2865 O O . PHE D 1 92 ? 34.285 34.375 68.373 1.00 23.44 89 PHE D O 1
ATOM 2873 N N . ILE D 1 93 ? 35.607 35.311 69.935 1.00 18.13 90 ILE D N 1
ATOM 2874 C CA . ILE D 1 93 ? 36.840 34.825 69.331 1.00 18.73 90 ILE D CA 1
ATOM 2875 C C . ILE D 1 93 ? 37.414 33.671 70.155 1.00 21.04 90 ILE D C 1
ATOM 2876 O O . ILE D 1 93 ? 37.392 33.699 71.386 1.00 19.44 90 ILE D O 1
ATOM 2881 N N . ARG D 1 94 ? 37.908 32.644 69.471 1.00 26.28 91 ARG D N 1
ATOM 2882 C CA . ARG D 1 94 ? 38.434 31.467 70.152 1.00 19.45 91 ARG D CA 1
ATOM 2883 C C . ARG D 1 94 ? 39.789 31.751 70.790 1.00 28.56 91 ARG D C 1
ATOM 2884 O O . ARG D 1 94 ? 40.642 32.410 70.195 1.00 30.14 91 ARG D O 1
ATOM 2892 N N . ILE D 1 95 ? 39.976 31.251 72.006 1.00 34.07 92 ILE D N 1
ATOM 2893 C CA . ILE D 1 95 ? 41.228 31.430 72.730 1.00 34.30 92 ILE D CA 1
ATOM 2894 C C . ILE D 1 95 ? 41.794 30.089 73.182 1.00 41.64 92 ILE D C 1
ATOM 2895 O O . ILE D 1 95 ? 42.380 29.352 72.390 1.00 60.65 92 ILE D O 1
ATOM 2900 N N . ALA E 1 3 ? 17.527 4.887 124.265 1.00 76.24 0 ALA E N 1
ATOM 2901 C CA . ALA E 1 3 ? 18.300 6.048 123.839 1.00 79.45 0 ALA E CA 1
ATOM 2902 C C . ALA E 1 3 ? 17.588 6.806 122.725 1.00 84.80 0 ALA E C 1
ATOM 2903 O O . ALA E 1 3 ? 17.801 8.005 122.543 1.00 87.64 0 ALA E O 1
ATOM 2913 N N . LYS E 1 5 ? 14.466 7.275 122.689 1.00 70.40 2 LYS E N 1
ATOM 2914 C CA . LYS E 1 5 ? 13.252 7.813 123.290 1.00 71.82 2 LYS E CA 1
ATOM 2915 C C . LYS E 1 5 ? 13.441 9.291 123.616 1.00 70.58 2 LYS E C 1
ATOM 2916 O O . LYS E 1 5 ? 14.328 9.657 124.387 1.00 78.19 2 LYS E O 1
ATOM 2922 N N . PHE E 1 6 ? 12.608 10.136 123.018 1.00 63.69 3 PHE E N 1
ATOM 2923 C CA . PHE E 1 6 ? 12.694 11.574 123.236 1.00 61.18 3 PHE E CA 1
ATOM 2924 C C . PHE E 1 6 ? 11.353 12.130 123.696 1.00 63.14 3 PHE E C 1
ATOM 2925 O O . PHE E 1 6 ? 10.322 11.875 123.073 1.00 68.10 3 PHE E O 1
ATOM 2933 N N . GLU E 1 7 ? 11.367 12.885 124.789 1.00 60.79 4 GLU E N 1
ATOM 2934 C CA . GLU E 1 7 ? 10.146 13.496 125.298 1.00 66.96 4 GLU E CA 1
ATOM 2935 C C . GLU E 1 7 ? 9.707 14.644 124.398 1.00 65.77 4 GLU E C 1
ATOM 2936 O O . GLU E 1 7 ? 10.427 15.630 124.238 1.00 62.47 4 GLU E O 1
ATOM 2942 N N . ALA E 1 8 ? 8.526 14.509 123.808 1.00 70.23 5 ALA E N 1
ATOM 2943 C CA . ALA E 1 8 ? 7.984 15.551 122.947 1.00 72.95 5 ALA E CA 1
ATOM 2944 C C . ALA E 1 8 ? 6.952 16.382 123.696 1.00 75.38 5 ALA E C 1
ATOM 2945 O O . ALA E 1 8 ? 5.918 15.870 124.123 1.00 84.50 5 ALA E O 1
ATOM 2947 N N . VAL E 1 9 ? 7.245 17.668 123.856 1.00 69.16 6 VAL E N 1
ATOM 2948 C CA . VAL E 1 9 ? 6.346 18.574 124.557 1.00 65.30 6 VAL E CA 1
ATOM 2949 C C . VAL E 1 9 ? 5.415 19.282 123.582 1.00 60.94 6 VAL E C 1
ATOM 2950 O O . VAL E 1 9 ? 5.867 19.985 122.678 1.00 56.91 6 VAL E O 1
ATOM 2954 N N . VAL E 1 10 ? 4.114 19.086 123.769 1.00 61.32 7 VAL E N 1
ATOM 2955 C CA . VAL E 1 10 ? 3.110 19.719 122.922 1.00 60.54 7 VAL E CA 1
ATOM 2956 C C . VAL E 1 10 ? 3.156 21.238 123.063 1.00 62.00 7 VAL E C 1
ATOM 2957 O O . VAL E 1 10 ? 3.053 21.771 124.168 1.00 65.15 7 VAL E O 1
ATOM 2961 N N . ARG E 1 11 ? 3.313 21.928 121.938 1.00 58.73 8 ARG E N 1
ATOM 2962 C CA . ARG E 1 11 ? 3.430 23.381 121.944 1.00 62.19 8 ARG E CA 1
ATOM 2963 C C . ARG E 1 11 ? 2.069 24.062 122.037 1.00 66.51 8 ARG E C 1
ATOM 2964 O O . ARG E 1 11 ? 1.139 23.719 121.307 1.00 70.20 8 ARG E O 1
ATOM 2972 N N . THR E 1 12 ? 1.965 25.028 122.943 1.00 71.30 9 THR E N 1
ATOM 2973 C CA . THR E 1 12 ? 0.730 25.778 123.134 1.00 72.74 9 THR E CA 1
ATOM 2974 C C . THR E 1 12 ? 0.911 27.235 122.719 1.00 71.76 9 THR E C 1
ATOM 2975 O O . THR E 1 12 ? 0.060 28.082 122.991 1.00 77.75 9 THR E O 1
ATOM 2979 N N . GLU E 1 13 ? 2.030 27.515 122.059 1.00 69.84 10 GLU E N 1
ATOM 2980 C CA . GLU E 1 13 ? 2.334 28.860 121.584 1.00 73.66 10 GLU E CA 1
ATOM 2981 C C . GLU E 1 13 ? 3.153 28.804 120.301 1.00 74.14 10 GLU E C 1
ATOM 2982 O O . GLU E 1 13 ? 4.262 28.270 120.285 1.00 74.96 10 GLU E O 1
ATOM 2988 N N . LEU E 1 14 ? 2.603 29.359 119.226 1.00 75.48 11 LEU E N 1
ATOM 2989 C CA . LEU E 1 14 ? 3.269 29.332 117.929 1.00 76.40 11 LEU E CA 1
ATOM 2990 C C . LEU E 1 14 ? 3.389 30.734 117.339 1.00 76.39 11 LEU E C 1
ATOM 2991 O O . LEU E 1 14 ? 3.657 30.894 116.148 1.00 76.50 11 LEU E O 1
ATOM 2996 N N . GLY E 1 15 ? 3.195 31.745 118.180 1.00 78.37 12 GLY E N 1
ATOM 2997 C CA . GLY E 1 15 ? 3.268 33.127 117.742 1.00 80.10 12 GLY E CA 1
ATOM 2998 C C . GLY E 1 15 ? 4.688 33.604 117.502 1.00 80.32 12 GLY E C 1
ATOM 2999 O O . GLY E 1 15 ? 5.602 32.801 117.314 1.00 76.14 12 GLY E O 1
ATOM 3000 N N . LYS E 1 16 ? 4.873 34.920 117.509 1.00 79.86 13 LYS E N 1
ATOM 3001 C CA . LYS E 1 16 ? 6.187 35.508 117.281 1.00 78.91 13 LYS E CA 1
ATOM 3002 C C . LYS E 1 16 ? 7.111 35.252 118.466 1.00 83.30 13 LYS E C 1
ATOM 3003 O O . LYS E 1 16 ? 6.727 35.453 119.618 1.00 86.22 13 LYS E O 1
ATOM 3009 N N . GLY E 1 17 ? 8.329 34.806 118.178 1.00 85.31 14 GLY E N 1
ATOM 3010 C CA . GLY E 1 17 ? 9.326 34.592 119.212 1.00 77.53 14 GLY E CA 1
ATOM 3011 C C . GLY E 1 17 ? 9.206 33.254 119.916 1.00 71.03 14 GLY E C 1
ATOM 3012 O O . GLY E 1 17 ? 10.008 32.934 120.793 1.00 71.57 14 GLY E O 1
ATOM 3013 N N . ALA E 1 18 ? 8.202 32.471 119.534 1.00 47.61 15 ALA E N 1
ATOM 3014 C CA . ALA E 1 18 ? 7.997 31.152 120.122 1.00 48.89 15 ALA E CA 1
ATOM 3015 C C . ALA E 1 18 ? 9.141 30.212 119.756 1.00 44.73 15 ALA E C 1
ATOM 3016 O O . ALA E 1 18 ? 9.537 29.361 120.551 1.00 46.70 15 ALA E O 1
ATOM 3018 N N . SER E 1 19 ? 9.669 30.377 118.548 1.00 53.71 16 SER E N 1
ATOM 3019 C CA . SER E 1 19 ? 10.776 29.557 118.074 1.00 49.58 16 SER E CA 1
ATOM 3020 C C . SER E 1 19 ? 12.077 29.929 118.777 1.00 53.09 16 SER E C 1
ATOM 3021 O O . SER E 1 19 ? 12.835 29.057 119.203 1.00 55.86 16 SER E O 1
ATOM 3024 N N . ARG E 1 20 ? 12.327 31.230 118.896 1.00 54.37 17 ARG E N 1
ATOM 3025 C CA . ARG E 1 20 ? 13.537 31.727 119.542 1.00 58.47 17 ARG E CA 1
ATOM 3026 C C . ARG E 1 20 ? 13.554 31.372 121.026 1.00 60.28 17 ARG E C 1
ATOM 3027 O O . ARG E 1 20 ? 14.614 31.130 121.604 1.00 65.45 17 ARG E O 1
ATOM 3035 N N . ARG E 1 21 ? 12.372 31.338 121.635 1.00 56.61 18 ARG E N 1
ATOM 3036 C CA . ARG E 1 21 ? 12.243 30.989 123.045 1.00 52.86 18 ARG E CA 1
ATOM 3037 C C . ARG E 1 21 ? 12.728 29.569 123.317 1.00 49.76 18 ARG E C 1
ATOM 3038 O O . ARG E 1 21 ? 13.405 29.314 124.313 1.00 44.81 18 ARG E O 1
ATOM 3046 N N . LEU E 1 22 ? 12.378 28.651 122.422 1.00 49.62 19 LEU E N 1
ATOM 3047 C CA . LEU E 1 22 ? 12.745 27.248 122.577 1.00 51.16 19 LEU E CA 1
ATOM 3048 C C . LEU E 1 22 ? 14.253 27.039 122.484 1.00 50.38 19 LEU E C 1
ATOM 3049 O O . LEU E 1 22 ? 14.822 26.255 123.244 1.00 55.36 19 LEU E O 1
ATOM 3054 N N . ARG E 1 23 ? 14.893 27.739 121.552 1.00 45.83 20 ARG E N 1
ATOM 3055 C CA . ARG E 1 23 ? 16.332 27.608 121.349 1.00 44.52 20 ARG E CA 1
ATOM 3056 C C . ARG E 1 23 ? 17.103 28.028 122.594 1.00 47.75 20 ARG E C 1
ATOM 3057 O O . ARG E 1 23 ? 18.105 27.410 122.956 1.00 53.77 20 ARG E O 1
ATOM 3065 N N . LEU E 1 24 ? 16.622 29.076 123.253 1.00 44.13 21 LEU E N 1
ATOM 3066 C CA . LEU E 1 24 ? 17.256 29.567 124.468 1.00 42.88 21 LEU E CA 1
ATOM 3067 C C . LEU E 1 24 ? 16.941 28.659 125.650 1.00 48.20 21 LEU E C 1
ATOM 3068 O O . LEU E 1 24 ? 17.563 28.762 126.706 1.00 55.25 21 LEU E O 1
ATOM 3073 N N . ALA E 1 25 ? 15.973 27.768 125.462 1.00 50.76 22 ALA E N 1
ATOM 3074 C CA . ALA E 1 25 ? 15.639 26.773 126.472 1.00 52.19 22 ALA E CA 1
ATOM 3075 C C . ALA E 1 25 ? 16.278 25.432 126.126 1.00 53.30 22 ALA E C 1
ATOM 3076 O O . ALA E 1 25 ? 16.073 24.436 126.820 1.00 57.85 22 ALA E O 1
ATOM 3078 N N . GLY E 1 26 ? 17.055 25.416 125.047 1.00 54.88 23 GLY E N 1
ATOM 3079 C CA . GLY E 1 26 ? 17.720 24.207 124.598 1.00 51.44 23 GLY E CA 1
ATOM 3080 C C . GLY E 1 26 ? 16.784 23.278 123.849 1.00 49.33 23 GLY E C 1
ATOM 3081 O O . GLY E 1 26 ? 16.927 22.057 123.909 1.00 50.83 23 GLY E O 1
ATOM 3082 N N . GLN E 1 27 ? 15.823 23.862 123.140 1.00 46.09 24 GLN E N 1
ATOM 3083 C CA . GLN E 1 27 ? 14.832 23.087 122.402 1.00 41.62 24 GLN E CA 1
ATOM 3084 C C . GLN E 1 27 ? 14.655 23.616 120.982 1.00 40.61 24 GLN E C 1
ATOM 3085 O O . GLN E 1 27 ? 15.135 24.699 120.652 1.00 47.02 24 GLN E O 1
ATOM 3091 N N . PHE E 1 28 ? 13.968 22.847 120.143 1.00 40.87 25 PHE E N 1
ATOM 3092 C CA . PHE E 1 28 ? 13.688 23.276 118.776 1.00 40.08 25 PHE E CA 1
ATOM 3093 C C . PHE E 1 28 ? 12.337 22.741 118.305 1.00 47.83 25 PHE E C 1
ATOM 3094 O O . PHE E 1 28 ? 11.957 21.620 118.644 1.00 46.77 25 PHE E O 1
ATOM 3102 N N . PRO E 1 29 ? 11.604 23.552 117.525 1.00 47.70 26 PRO E N 1
ATOM 3103 C CA . PRO E 1 29 ? 10.271 23.191 117.027 1.00 49.78 26 PRO E CA 1
ATOM 3104 C C . PRO E 1 29 ? 10.289 21.977 116.102 1.00 54.91 26 PRO E C 1
ATOM 3105 O O . PRO E 1 29 ? 11.248 21.780 115.355 1.00 59.16 26 PRO E O 1
ATOM 3109 N N . ALA E 1 30 ? 9.229 21.177 116.155 1.00 48.98 27 ALA E N 1
ATOM 3110 C CA . ALA E 1 30 ? 9.108 20.003 115.300 1.00 50.51 27 ALA E CA 1
ATOM 3111 C C . ALA E 1 30 ? 7.646 19.721 114.966 1.00 49.87 27 ALA E C 1
ATOM 3112 O O . ALA E 1 30 ? 6.741 20.215 115.638 1.00 56.20 27 ALA E O 1
ATOM 3114 N N . VAL E 1 31 ? 7.422 18.928 113.923 1.00 48.39 28 VAL E N 1
ATOM 3115 C CA . VAL E 1 31 ? 6.068 18.585 113.497 1.00 48.47 28 VAL E CA 1
ATOM 3116 C C . VAL E 1 31 ? 5.908 17.082 113.292 1.00 54.87 28 VAL E C 1
ATOM 3117 O O . VAL E 1 31 ? 6.608 16.479 112.479 1.00 51.29 28 VAL E O 1
ATOM 3121 N N . VAL E 1 32 ? 4.982 16.485 114.034 1.00 55.90 29 VAL E N 1
ATOM 3122 C CA . VAL E 1 32 ? 4.683 15.064 113.898 1.00 55.29 29 VAL E CA 1
ATOM 3123 C C . VAL E 1 32 ? 3.419 14.863 113.068 1.00 58.33 29 VAL E C 1
ATOM 3124 O O . VAL E 1 32 ? 2.366 15.414 113.386 1.00 65.00 29 VAL E O 1
ATOM 3128 N N . TYR E 1 33 ? 3.527 14.075 112.003 1.00 61.59 30 TYR E N 1
ATOM 3129 C CA . TYR E 1 33 ? 2.394 13.839 111.115 1.00 60.24 30 TYR E CA 1
ATOM 3130 C C . TYR E 1 33 ? 2.423 12.432 110.528 1.00 63.82 30 TYR E C 1
ATOM 3131 O O . TYR E 1 33 ? 3.223 11.594 110.940 1.00 68.87 30 TYR E O 1
ATOM 3140 N N . GLY E 1 34 ? 1.544 12.180 109.563 1.00 68.30 31 GLY E N 1
ATOM 3141 C CA . GLY E 1 34 ? 1.449 10.873 108.940 1.00 78.71 31 GLY E CA 1
ATOM 3142 C C . GLY E 1 34 ? 0.245 10.098 109.439 1.00 92.29 31 GLY E C 1
ATOM 3143 O O . GLY E 1 34 ? -0.712 10.686 109.942 1.00 99.37 31 GLY E O 1
ATOM 3144 N N . GLY E 1 35 ? 0.297 8.776 109.298 1.00 98.48 32 GLY E N 1
ATOM 3145 C CA . GLY E 1 35 ? -0.775 7.907 109.751 1.00 102.83 32 GLY E CA 1
ATOM 3146 C C . GLY E 1 35 ? -2.117 8.238 109.126 1.00 109.77 32 GLY E C 1
ATOM 3147 O O . GLY E 1 35 ? -2.325 8.034 107.930 1.00 110.67 32 GLY E O 1
ATOM 3148 N N . GLU E 1 36 ? -3.028 8.755 109.945 1.00 108.58 33 GLU E N 1
ATOM 3149 C CA . GLU E 1 36 ? -4.348 9.161 109.480 1.00 107.67 33 GLU E CA 1
ATOM 3150 C C . GLU E 1 36 ? -4.957 10.179 110.437 1.00 103.42 33 GLU E C 1
ATOM 3151 O O . GLU E 1 36 ? -6.167 10.191 110.661 1.00 110.31 33 GLU E O 1
ATOM 3153 N N . ALA E 1 37 ? -4.107 11.034 110.998 1.00 92.95 34 ALA E N 1
ATOM 3154 C CA . ALA E 1 37 ? -4.545 12.005 111.992 1.00 83.92 34 ALA E CA 1
ATOM 3155 C C . ALA E 1 37 ? -3.997 13.399 111.710 1.00 81.69 34 ALA E C 1
ATOM 3156 O O . ALA E 1 37 ? -3.193 13.592 110.798 1.00 80.78 34 ALA E O 1
ATOM 3158 N N . ALA E 1 38 ? -4.441 14.367 112.505 1.00 71.27 35 ALA E N 1
ATOM 3159 C CA . ALA E 1 38 ? -3.985 15.744 112.375 1.00 69.39 35 ALA E CA 1
ATOM 3160 C C . ALA E 1 38 ? -2.545 15.883 112.859 1.00 66.57 35 ALA E C 1
ATOM 3161 O O . ALA E 1 38 ? -2.127 15.179 113.778 1.00 68.02 35 ALA E O 1
ATOM 3163 N N . PRO E 1 39 ? -1.778 16.791 112.236 1.00 68.59 36 PRO E N 1
ATOM 3164 C CA . PRO E 1 39 ? -0.390 17.026 112.647 1.00 65.40 36 PRO E CA 1
ATOM 3165 C C . PRO E 1 39 ? -0.292 17.643 114.040 1.00 60.45 36 PRO E C 1
ATOM 3166 O O . PRO E 1 39 ? -1.160 18.424 114.431 1.00 58.56 36 PRO E O 1
ATOM 3170 N N . VAL E 1 40 ? 0.755 17.288 114.777 1.00 55.88 37 VAL E N 1
ATOM 3171 C CA . VAL E 1 40 ? 0.960 17.814 116.121 1.00 54.65 37 VAL E CA 1
ATOM 3172 C C . VAL E 1 40 ? 2.290 18.553 116.227 1.00 58.16 37 VAL E C 1
ATOM 3173 O O . VAL E 1 40 ? 3.348 17.986 115.954 1.00 62.74 37 VAL E O 1
ATOM 3177 N N . ALA E 1 41 ? 2.228 19.821 116.622 1.00 55.05 38 ALA E N 1
ATOM 3178 C CA . ALA E 1 41 ? 3.431 20.625 116.802 1.00 51.30 38 ALA E CA 1
ATOM 3179 C C . ALA E 1 41 ? 4.045 20.372 118.173 1.00 52.28 38 ALA E C 1
ATOM 3180 O O . ALA E 1 41 ? 3.419 20.630 119.201 1.00 56.72 38 ALA E O 1
ATOM 3182 N N . VAL E 1 42 ? 5.274 19.866 118.184 1.00 47.33 39 VAL E N 1
ATOM 3183 C CA . VAL E 1 42 ? 5.947 19.530 119.432 1.00 46.86 39 VAL E CA 1
ATOM 3184 C C . VAL E 1 42 ? 7.305 20.214 119.554 1.00 45.50 39 VAL E C 1
ATOM 3185 O O . VAL E 1 42 ? 7.873 20.675 118.563 1.00 44.38 39 VAL E O 1
ATOM 3189 N N . ALA E 1 43 ? 7.815 20.278 120.780 1.00 52.62 40 ALA E N 1
ATOM 3190 C CA . ALA E 1 43 ? 9.146 20.810 121.039 1.00 43.82 40 ALA E CA 1
ATOM 3191 C C . ALA E 1 43 ? 10.058 19.697 121.540 1.00 44.12 40 ALA E C 1
ATOM 3192 O O . ALA E 1 43 ? 9.663 18.894 122.385 1.00 48.66 40 ALA E O 1
ATOM 3194 N N . LEU E 1 44 ? 11.278 19.649 121.016 1.00 43.28 41 LEU E N 1
ATOM 3195 C CA . LEU E 1 44 ? 12.200 18.565 121.337 1.00 44.73 41 LEU E CA 1
ATOM 3196 C C . LEU E 1 44 ? 13.551 19.079 121.823 1.00 55.74 41 LEU E C 1
ATOM 3197 O O . LEU E 1 44 ? 13.977 20.173 121.455 1.00 49.72 41 LEU E O 1
ATOM 3202 N N . ASN E 1 45 ? 14.220 18.280 122.650 1.00 52.84 42 ASN E N 1
ATOM 3203 C CA . ASN E 1 45 ? 15.543 18.629 123.152 1.00 49.65 42 ASN E CA 1
ATOM 3204 C C . ASN E 1 45 ? 16.561 18.676 122.018 1.00 48.89 42 ASN E C 1
ATOM 3205 O O . ASN E 1 45 ? 16.738 17.698 121.292 1.00 55.55 42 ASN E O 1
ATOM 3210 N N . HIS E 1 46 ? 17.226 19.816 121.875 1.00 48.45 43 HIS E N 1
ATOM 3211 C CA . HIS E 1 46 ? 18.128 20.045 120.751 1.00 45.23 43 HIS E CA 1
ATOM 3212 C C . HIS E 1 46 ? 19.376 19.167 120.795 1.00 44.35 43 HIS E C 1
ATOM 3213 O O . HIS E 1 46 ? 19.567 18.308 119.934 1.00 48.08 43 HIS E O 1
ATOM 3220 N N . ASP E 1 47 ? 20.220 19.391 121.797 1.00 47.09 44 ASP E N 1
ATOM 3221 C CA . ASP E 1 47 ? 21.517 18.723 121.886 1.00 48.72 44 ASP E CA 1
ATOM 3222 C C . ASP E 1 47 ? 21.406 17.202 121.963 1.00 53.23 44 ASP E C 1
ATOM 3223 O O . ASP E 1 47 ? 22.289 16.485 121.492 1.00 56.19 44 ASP E O 1
ATOM 3228 N N . ASP E 1 48 ? 20.322 16.713 122.556 1.00 54.40 45 ASP E N 1
ATOM 3229 C CA . ASP E 1 48 ? 20.121 15.275 122.697 1.00 56.06 45 ASP E CA 1
ATOM 3230 C C . ASP E 1 48 ? 19.855 14.619 121.347 1.00 54.54 45 ASP E C 1
ATOM 3231 O O . ASP E 1 48 ? 20.387 13.551 121.052 1.00 58.55 45 ASP E O 1
ATOM 3236 N N . ILE E 1 49 ? 19.031 15.266 120.529 1.00 53.84 46 ILE E N 1
ATOM 3237 C CA . ILE E 1 49 ? 18.680 14.733 119.218 1.00 59.02 46 ILE E CA 1
ATOM 3238 C C . ILE E 1 49 ? 19.852 14.817 118.243 1.00 59.53 46 ILE E C 1
ATOM 3239 O O . ILE E 1 49 ? 20.146 13.853 117.534 1.00 64.99 46 ILE E O 1
ATOM 3244 N N . VAL E 1 50 ? 20.518 15.968 118.223 1.00 54.67 47 VAL E N 1
ATOM 3245 C CA . VAL E 1 50 ? 21.653 16.200 117.331 1.00 54.77 47 VAL E CA 1
ATOM 3246 C C . VAL E 1 50 ? 22.744 15.146 117.517 1.00 60.92 47 VAL E C 1
ATOM 3247 O O . VAL E 1 50 ? 23.339 14.675 116.546 1.00 66.62 47 VAL E O 1
ATOM 3251 N N . ASN E 1 51 ? 22.985 14.763 118.766 1.00 62.65 48 ASN E N 1
ATOM 3252 C CA . ASN E 1 51 ? 24.015 13.780 119.084 1.00 68.08 48 ASN E CA 1
ATOM 3253 C C . ASN E 1 51 ? 23.691 12.395 118.524 1.00 61.60 48 ASN E C 1
ATOM 3254 O O . ASN E 1 51 ? 24.576 11.552 118.382 1.00 61.37 48 ASN E O 1
ATOM 3259 N N . GLN E 1 52 ? 22.422 12.165 118.204 1.00 59.17 49 GLN E N 1
ATOM 3260 C CA . GLN E 1 52 ? 21.992 10.876 117.675 1.00 63.62 49 GLN E CA 1
ATOM 3261 C C . GLN E 1 52 ? 21.927 10.882 116.151 1.00 63.73 49 GLN E C 1
ATOM 3262 O O . GLN E 1 52 ? 21.688 9.847 115.530 1.00 66.42 49 GLN E O 1
ATOM 3276 N N . ASP E 1 54 ? 24.205 11.160 114.055 1.00 67.92 51 ASP E N 1
ATOM 3277 C CA . ASP E 1 54 ? 25.391 10.606 113.417 1.00 69.36 51 ASP E CA 1
ATOM 3278 C C . ASP E 1 54 ? 25.249 9.093 113.300 1.00 73.73 51 ASP E C 1
ATOM 3279 O O . ASP E 1 54 ? 26.020 8.432 112.605 1.00 79.69 51 ASP E O 1
ATOM 3284 N N . LYS E 1 55 ? 24.246 8.556 113.988 1.00 73.92 52 LYS E N 1
ATOM 3285 C CA . LYS E 1 55 ? 23.975 7.125 113.984 1.00 76.98 52 LYS E CA 1
ATOM 3286 C C . LYS E 1 55 ? 22.861 6.799 112.994 1.00 81.26 52 LYS E C 1
ATOM 3287 O O . LYS E 1 55 ? 21.760 7.339 113.095 1.00 82.44 52 LYS E O 1
ATOM 3293 N N . PRO E 1 56 ? 23.150 5.912 112.028 1.00 84.65 53 PRO E N 1
ATOM 3294 C CA . PRO E 1 56 ? 22.224 5.535 110.951 1.00 86.15 53 PRO E CA 1
ATOM 3295 C C . PRO E 1 56 ? 20.884 4.990 111.449 1.00 83.00 53 PRO E C 1
ATOM 3296 O O . PRO E 1 56 ? 19.905 5.006 110.703 1.00 83.16 53 PRO E O 1
ATOM 3300 N N . GLU E 1 57 ? 20.846 4.517 112.692 1.00 86.65 54 GLU E N 1
ATOM 3301 C CA . GLU E 1 57 ? 19.618 3.993 113.281 1.00 91.39 54 GLU E CA 1
ATOM 3302 C C . GLU E 1 57 ? 18.577 5.095 113.475 1.00 90.91 54 GLU E C 1
ATOM 3303 O O . GLU E 1 57 ? 17.372 4.842 113.437 1.00 94.79 54 GLU E O 1
ATOM 3309 N N . PHE E 1 58 ? 19.056 6.319 113.677 1.00 81.64 55 PHE E N 1
ATOM 3310 C CA . PHE E 1 58 ? 18.186 7.463 113.928 1.00 75.19 55 PHE E CA 1
ATOM 3311 C C . PHE E 1 58 ? 17.246 7.736 112.758 1.00 70.82 55 PHE E C 1
ATOM 3312 O O . PHE E 1 58 ? 16.102 8.146 112.952 1.00 70.22 55 PHE E O 1
ATOM 3320 N N . TYR E 1 59 ? 17.733 7.499 111.545 1.00 65.60 56 TYR E N 1
ATOM 3321 C CA . TYR E 1 59 ? 16.955 7.772 110.344 1.00 65.41 56 TYR E CA 1
ATOM 3322 C C . TYR E 1 59 ? 16.118 6.566 109.932 1.00 76.63 56 TYR E C 1
ATOM 3323 O O . TYR E 1 59 ? 15.553 6.534 108.839 1.00 83.53 56 TYR E O 1
ATOM 3332 N N . GLU E 1 60 ? 16.039 5.577 110.817 1.00 73.70 57 GLU E N 1
ATOM 3333 C CA . GLU E 1 60 ? 15.236 4.387 110.566 1.00 74.43 57 GLU E CA 1
ATOM 3334 C C . GLU E 1 60 ? 13.931 4.438 111.353 1.00 72.28 57 GLU E C 1
ATOM 3335 O O . GLU E 1 60 ? 12.845 4.406 110.773 1.00 74.36 57 GLU E O 1
ATOM 3337 N N . ALA E 1 61 ? 14.046 4.520 112.675 1.00 71.52 58 ALA E N 1
ATOM 3338 C CA . ALA E 1 61 ? 12.876 4.568 113.545 1.00 75.72 58 ALA E CA 1
ATOM 3339 C C . ALA E 1 61 ? 13.232 5.094 114.932 1.00 78.83 58 ALA E C 1
ATOM 3340 O O . ALA E 1 61 ? 14.121 4.563 115.598 1.00 85.61 58 ALA E O 1
ATOM 3342 N N . ILE E 1 62 ? 12.536 6.143 115.359 1.00 82.31 59 ILE E N 1
ATOM 3343 C CA . ILE E 1 62 ? 12.700 6.675 116.707 1.00 82.35 59 ILE E CA 1
ATOM 3344 C C . ILE E 1 62 ? 11.349 6.755 117.410 1.00 86.49 59 ILE E C 1
ATOM 3345 O O . ILE E 1 62 ? 10.302 6.644 116.773 1.00 94.66 59 ILE E O 1
ATOM 3350 N N . THR E 1 63 ? 11.379 6.951 118.724 1.00 81.27 60 THR E N 1
ATOM 3351 C CA . THR E 1 63 ? 10.153 7.018 119.510 1.00 82.01 60 THR E CA 1
ATOM 3352 C C . THR E 1 63 ? 10.018 8.353 120.236 1.00 81.60 60 THR E C 1
ATOM 3353 O O . THR E 1 63 ? 10.827 8.684 121.103 1.00 83.09 60 THR E O 1
ATOM 3357 N N . LEU E 1 64 ? 8.991 9.115 119.874 1.00 76.16 61 LEU E N 1
ATOM 3358 C CA . LEU E 1 64 ? 8.706 10.380 120.540 1.00 70.28 61 LEU E CA 1
ATOM 3359 C C . LEU E 1 64 ? 7.611 10.206 121.585 1.00 81.07 61 LEU E C 1
ATOM 3360 O O . LEU E 1 64 ? 6.569 9.608 121.312 1.00 79.06 61 LEU E O 1
ATOM 3365 N N . VAL E 1 65 ? 7.853 10.728 122.782 1.00 73.46 62 VAL E N 1
ATOM 3366 C CA . VAL E 1 65 ? 6.884 10.631 123.866 1.00 78.22 62 VAL E CA 1
ATOM 3367 C C . VAL E 1 65 ? 5.990 11.867 123.901 1.00 77.50 62 VAL E C 1
ATOM 3368 O O . VAL E 1 65 ? 6.332 12.877 124.518 1.00 73.98 62 VAL E O 1
ATOM 3372 N N . ILE E 1 66 ? 4.847 11.783 123.228 1.00 80.28 63 ILE E N 1
ATOM 3373 C CA . ILE E 1 66 ? 3.904 12.893 123.174 1.00 81.22 63 ILE E CA 1
ATOM 3374 C C . ILE E 1 66 ? 2.754 12.679 124.152 1.00 83.42 63 ILE E C 1
ATOM 3375 O O . ILE E 1 66 ? 1.856 11.876 123.900 1.00 85.01 63 ILE E O 1
ATOM 3380 N N . GLY E 1 67 ? 2.788 13.401 125.267 1.00 80.15 64 GLY E N 1
ATOM 3381 C CA . GLY E 1 67 ? 1.762 13.275 126.285 1.00 84.16 64 GLY E CA 1
ATOM 3382 C C . GLY E 1 67 ? 1.786 11.917 126.959 1.00 92.39 64 GLY E C 1
ATOM 3383 O O . GLY E 1 67 ? 0.752 11.418 127.401 1.00 89.72 64 GLY E O 1
ATOM 3384 N N . GLY E 1 68 ? 2.972 11.319 127.032 1.00 96.34 65 GLY E N 1
ATOM 3385 C CA . GLY E 1 68 ? 3.144 10.021 127.657 1.00 104.27 65 GLY E CA 1
ATOM 3386 C C . GLY E 1 68 ? 3.059 8.885 126.659 1.00 110.75 65 GLY E C 1
ATOM 3387 O O . GLY E 1 68 ? 3.626 7.812 126.871 1.00 113.92 65 GLY E O 1
ATOM 3388 N N . GLU E 1 69 ? 2.347 9.121 125.564 1.00 111.28 66 GLU E N 1
ATOM 3389 C CA . GLU E 1 69 ? 2.190 8.107 124.533 1.00 106.90 66 GLU E CA 1
ATOM 3390 C C . GLU E 1 69 ? 3.468 7.968 123.718 1.00 95.77 66 GLU E C 1
ATOM 3391 O O . GLU E 1 69 ? 4.157 8.952 123.450 1.00 94.71 66 GLU E O 1
ATOM 3397 N N . GLU E 1 70 ? 3.783 6.735 123.341 1.00 91.37 67 GLU E N 1
ATOM 3398 C CA . GLU E 1 70 ? 4.995 6.446 122.589 1.00 86.78 67 GLU E CA 1
ATOM 3399 C C . GLU E 1 70 ? 4.690 6.336 121.099 1.00 88.70 67 GLU E C 1
ATOM 3400 O O . GLU E 1 70 ? 4.361 5.260 120.600 1.00 87.52 67 GLU E O 1
ATOM 3406 N N . VAL E 1 71 ? 4.797 7.457 120.394 1.00 87.62 68 VAL E N 1
ATOM 3407 C CA . VAL E 1 71 ? 4.513 7.486 118.965 1.00 82.06 68 VAL E CA 1
ATOM 3408 C C . VAL E 1 71 ? 5.770 7.188 118.154 1.00 85.65 68 VAL E C 1
ATOM 3409 O O . VAL E 1 71 ? 6.728 7.961 118.168 1.00 79.19 68 VAL E O 1
ATOM 3413 N N . LYS E 1 72 ? 5.758 6.060 117.451 1.00 91.50 69 LYS E N 1
ATOM 3414 C CA . LYS E 1 72 ? 6.897 5.648 116.639 1.00 92.88 69 LYS E CA 1
ATOM 3415 C C . LYS E 1 72 ? 6.928 6.428 115.329 1.00 89.07 69 LYS E C 1
ATOM 3416 O O . LYS E 1 72 ? 6.055 6.263 114.477 1.00 92.04 69 LYS E O 1
ATOM 3422 N N . VAL E 1 73 ? 7.937 7.280 115.174 1.00 83.91 70 VAL E N 1
ATOM 3423 C CA . VAL E 1 73 ? 8.029 8.143 114.002 1.00 81.04 70 VAL E CA 1
ATOM 3424 C C . VAL E 1 73 ? 9.351 7.989 113.256 1.00 78.90 70 VAL E C 1
ATOM 3425 O O . VAL E 1 73 ? 10.336 7.494 113.803 1.00 79.02 70 VAL E O 1
ATOM 3429 N N . LYS E 1 74 ? 9.357 8.427 112.001 1.00 76.35 71 LYS E N 1
ATOM 3430 C CA . LYS E 1 74 ? 10.551 8.386 111.167 1.00 71.87 71 LYS E CA 1
ATOM 3431 C C . LYS E 1 74 ? 10.888 9.787 110.667 1.00 72.87 71 LYS E C 1
ATOM 3432 O O . LYS E 1 74 ? 10.045 10.450 110.062 1.00 77.33 71 LYS E O 1
ATOM 3438 N N . PRO E 1 75 ? 12.123 10.245 110.924 1.00 71.17 72 PRO E N 1
ATOM 3439 C CA . PRO E 1 75 ? 12.553 11.587 110.516 1.00 69.77 72 PRO E CA 1
ATOM 3440 C C . PRO E 1 75 ? 12.522 11.767 109.002 1.00 66.45 72 PRO E C 1
ATOM 3441 O O . PRO E 1 75 ? 12.984 10.894 108.266 1.00 70.50 72 PRO E O 1
ATOM 3445 N N . GLN E 1 76 ? 11.979 12.891 108.549 1.00 64.86 73 GLN E N 1
ATOM 3446 C CA . GLN E 1 76 ? 11.813 13.141 107.122 1.00 69.86 73 GLN E CA 1
ATOM 3447 C C . GLN E 1 76 ? 12.854 14.112 106.578 1.00 80.96 73 GLN E C 1
ATOM 3448 O O . GLN E 1 76 ? 12.977 15.241 107.055 1.00 84.89 73 GLN E O 1
ATOM 3454 N N . ASP E 1 77 ? 13.599 13.663 105.573 1.00 85.18 74 ASP E N 1
ATOM 3455 C CA . ASP E 1 77 ? 14.572 14.512 104.899 1.00 84.13 74 ASP E CA 1
ATOM 3456 C C . ASP E 1 77 ? 13.858 15.489 103.972 1.00 83.29 74 ASP E C 1
ATOM 3457 O O . ASP E 1 77 ? 13.706 15.231 102.777 1.00 85.23 74 ASP E O 1
ATOM 3462 N N . VAL E 1 78 ? 13.415 16.609 104.533 1.00 79.68 75 VAL E N 1
ATOM 3463 C CA . VAL E 1 78 ? 12.653 17.598 103.780 1.00 78.19 75 VAL E CA 1
ATOM 3464 C C . VAL E 1 78 ? 13.501 18.820 103.448 1.00 77.31 75 VAL E C 1
ATOM 3465 O O . VAL E 1 78 ? 13.725 19.134 102.278 1.00 74.62 75 VAL E O 1
ATOM 3469 N N . GLN E 1 79 ? 13.964 19.508 104.486 1.00 74.64 76 GLN E N 1
ATOM 3470 C CA . GLN E 1 79 ? 14.816 20.679 104.315 1.00 78.76 76 GLN E CA 1
ATOM 3471 C C . GLN E 1 79 ? 16.150 20.290 103.687 1.00 77.50 76 GLN E C 1
ATOM 3472 O O . GLN E 1 79 ? 16.648 19.185 103.906 1.00 82.71 76 GLN E O 1
ATOM 3478 N N . ARG E 1 80 ? 16.719 21.199 102.901 1.00 69.42 77 ARG E N 1
ATOM 3479 C CA . ARG E 1 80 ? 17.980 20.940 102.213 1.00 68.57 77 ARG E CA 1
ATOM 3480 C C . ARG E 1 80 ? 19.118 20.743 103.207 1.00 72.97 77 ARG E C 1
ATOM 3481 O O . ARG E 1 80 ? 19.646 19.641 103.348 1.00 78.69 77 ARG E O 1
ATOM 3489 N N . HIS E 1 81 ? 19.491 21.818 103.893 1.00 72.78 78 HIS E N 1
ATOM 3490 C CA . HIS E 1 81 ? 20.526 21.749 104.916 1.00 70.22 78 HIS E CA 1
ATOM 3491 C C . HIS E 1 81 ? 19.908 21.726 106.309 1.00 68.34 78 HIS E C 1
ATOM 3492 O O . HIS E 1 81 ? 19.442 22.750 106.807 1.00 62.62 78 HIS E O 1
ATOM 3499 N N . ALA E 1 82 ? 19.908 20.551 106.931 1.00 72.23 79 ALA E N 1
ATOM 3500 C CA . ALA E 1 82 ? 19.350 20.386 108.269 1.00 68.41 79 ALA E CA 1
ATOM 3501 C C . ALA E 1 82 ? 20.167 21.149 109.306 1.00 65.28 79 ALA E C 1
ATOM 3502 O O . ALA E 1 82 ? 19.686 21.435 110.402 1.00 66.47 79 ALA E O 1
ATOM 3504 N N . PHE E 1 83 ? 21.405 21.476 108.951 1.00 64.32 80 PHE E N 1
ATOM 3505 C CA . PHE E 1 83 ? 22.287 22.217 109.842 1.00 69.20 80 PHE E CA 1
ATOM 3506 C C . PHE E 1 83 ? 22.623 23.586 109.261 1.00 67.46 80 PHE E C 1
ATOM 3507 O O . PHE E 1 83 ? 23.205 23.688 108.180 1.00 76.92 80 PHE E O 1
ATOM 3515 N N . LYS E 1 84 ? 22.247 24.635 109.986 1.00 61.80 81 LYS E N 1
ATOM 3516 C CA . LYS E 1 84 ? 22.489 26.006 109.553 1.00 69.81 81 LYS E CA 1
ATOM 3517 C C . LYS E 1 84 ? 23.985 26.330 109.572 1.00 71.36 81 LYS E C 1
ATOM 3518 O O . LYS E 1 84 ? 24.751 25.660 110.265 1.00 55.56 81 LYS E O 1
ATOM 3524 N N . PRO E 1 85 ? 24.407 27.345 108.790 1.00 75.59 82 PRO E N 1
ATOM 3525 C CA . PRO E 1 85 ? 25.808 27.777 108.694 1.00 75.71 82 PRO E CA 1
ATOM 3526 C C . PRO E 1 85 ? 26.531 27.913 110.034 1.00 75.01 82 PRO E C 1
ATOM 3527 O O . PRO E 1 85 ? 25.914 28.229 111.052 1.00 75.12 82 PRO E O 1
ATOM 3531 N N . LYS E 1 86 ? 27.838 27.672 110.015 1.00 73.81 83 LYS E N 1
ATOM 3532 C CA . LYS E 1 86 ? 28.662 27.720 111.218 1.00 71.19 83 LYS E CA 1
ATOM 3533 C C . LYS E 1 86 ? 28.735 29.125 111.808 1.00 72.25 83 LYS E C 1
ATOM 3534 O O . LYS E 1 86 ? 28.627 29.304 113.021 1.00 69.01 83 LYS E O 1
ATOM 3540 N N . VAL E 1 87 ? 28.921 30.117 110.943 1.00 74.70 84 VAL E N 1
ATOM 3541 C CA . VAL E 1 87 ? 29.047 31.504 111.376 1.00 69.82 84 VAL E CA 1
ATOM 3542 C C . VAL E 1 87 ? 27.837 32.330 110.944 1.00 72.32 84 VAL E C 1
ATOM 3543 O O . VAL E 1 87 ? 27.431 32.291 109.783 1.00 69.91 84 VAL E O 1
ATOM 3547 N N . GLU E 1 88 ? 27.263 33.073 111.885 1.00 77.03 85 GLU E N 1
ATOM 3548 C CA . GLU E 1 88 ? 26.114 33.923 111.593 1.00 81.06 85 GLU E CA 1
ATOM 3549 C C . GLU E 1 88 ? 26.482 35.401 111.695 1.00 87.67 85 GLU E C 1
ATOM 3550 O O . GLU E 1 88 ? 25.986 36.228 110.931 1.00 92.43 85 GLU E O 1
ATOM 3552 N N . HIS E 1 89 ? 27.353 35.724 112.646 1.00 86.75 86 HIS E N 1
ATOM 3553 C CA . HIS E 1 89 ? 27.818 37.094 112.835 1.00 81.89 86 HIS E CA 1
ATOM 3554 C C . HIS E 1 89 ? 29.238 37.102 113.393 1.00 74.51 86 HIS E C 1
ATOM 3555 O O . HIS E 1 89 ? 29.630 36.193 114.124 1.00 68.89 86 HIS E O 1
ATOM 3570 N N . ASP E 1 91 ? 32.586 40.024 114.605 1.00 71.83 88 ASP E N 1
ATOM 3571 C CA . ASP E 1 91 ? 33.101 41.379 114.768 1.00 68.46 88 ASP E CA 1
ATOM 3572 C C . ASP E 1 91 ? 34.623 41.399 114.660 1.00 65.51 88 ASP E C 1
ATOM 3573 O O . ASP E 1 91 ? 35.290 40.419 114.991 1.00 62.50 88 ASP E O 1
ATOM 3578 N N . PHE E 1 92 ? 35.165 42.520 114.193 1.00 56.66 89 PHE E N 1
ATOM 3579 C CA . PHE E 1 92 ? 36.603 42.643 113.985 1.00 56.09 89 PHE E CA 1
ATOM 3580 C C . PHE E 1 92 ? 37.153 43.939 114.573 1.00 61.74 89 PHE E C 1
ATOM 3581 O O . PHE E 1 92 ? 36.491 44.976 114.544 1.00 57.42 89 PHE E O 1
ATOM 3589 N N . ILE E 1 93 ? 38.370 43.869 115.105 1.00 63.99 90 ILE E N 1
ATOM 3590 C CA . ILE E 1 93 ? 39.040 45.040 115.657 1.00 64.94 90 ILE E CA 1
ATOM 3591 C C . ILE E 1 93 ? 40.287 45.381 114.851 1.00 65.53 90 ILE E C 1
ATOM 3592 O O . ILE E 1 93 ? 41.122 44.514 114.592 1.00 69.04 90 ILE E O 1
ATOM 3597 N N . ARG E 1 94 ? 40.406 46.644 114.452 1.00 63.11 91 ARG E N 1
ATOM 3598 C CA . ARG E 1 94 ? 41.576 47.108 113.719 1.00 62.00 91 ARG E CA 1
ATOM 3599 C C . ARG E 1 94 ? 42.829 47.000 114.582 1.00 57.05 91 ARG E C 1
ATOM 3600 O O . ARG E 1 94 ? 42.842 47.444 115.730 1.00 60.08 91 ARG E O 1
ATOM 3608 N N . ILE E 1 95 ? 43.878 46.402 114.026 1.00 63.47 92 ILE E N 1
ATOM 3609 C CA . ILE E 1 95 ? 45.140 46.246 114.741 1.00 63.82 92 ILE E CA 1
ATOM 3610 C C . ILE E 1 95 ? 46.313 46.742 113.902 1.00 58.89 92 ILE E C 1
ATOM 3611 O O . ILE E 1 95 ? 46.150 47.602 113.037 1.00 62.57 92 ILE E O 1
ATOM 3624 N N . LYS F 1 5 ? 43.193 37.394 102.937 1.00 86.53 2 LYS F N 1
ATOM 3625 C CA . LYS F 1 5 ? 42.518 38.644 102.611 1.00 81.89 2 LYS F CA 1
ATOM 3626 C C . LYS F 1 5 ? 41.076 38.379 102.196 1.00 77.41 2 LYS F C 1
ATOM 3627 O O . LYS F 1 5 ? 40.801 37.443 101.446 1.00 79.02 2 LYS F O 1
ATOM 3633 N N . PHE F 1 6 ? 40.158 39.205 102.685 1.00 74.36 3 PHE F N 1
ATOM 3634 C CA . PHE F 1 6 ? 38.740 39.017 102.403 1.00 73.81 3 PHE F CA 1
ATOM 3635 C C . PHE F 1 6 ? 38.070 40.318 101.972 1.00 76.42 3 PHE F C 1
ATOM 3636 O O . PHE F 1 6 ? 38.283 41.368 102.579 1.00 83.39 3 PHE F O 1
ATOM 3644 N N . GLU F 1 7 ? 37.259 40.242 100.922 1.00 69.48 4 GLU F N 1
ATOM 3645 C CA . GLU F 1 7 ? 36.505 41.397 100.453 1.00 69.93 4 GLU F CA 1
ATOM 3646 C C . GLU F 1 7 ? 35.345 41.703 101.393 1.00 74.42 4 GLU F C 1
ATOM 3647 O O . GLU F 1 7 ? 34.546 40.823 101.710 1.00 80.51 4 GLU F O 1
ATOM 3653 N N . ALA F 1 8 ? 35.256 42.953 101.835 1.00 72.14 5 ALA F N 1
ATOM 3654 C CA . ALA F 1 8 ? 34.189 43.367 102.738 1.00 71.02 5 ALA F CA 1
ATOM 3655 C C . ALA F 1 8 ? 33.268 44.385 102.077 1.00 74.11 5 ALA F C 1
ATOM 3656 O O . ALA F 1 8 ? 33.641 45.542 101.887 1.00 84.74 5 ALA F O 1
ATOM 3658 N N . VAL F 1 9 ? 32.063 43.947 101.729 1.00 75.34 6 VAL F N 1
ATOM 3659 C CA . VAL F 1 9 ? 31.082 44.827 101.108 1.00 78.44 6 VAL F CA 1
ATOM 3660 C C . VAL F 1 9 ? 30.392 45.692 102.156 1.00 76.00 6 VAL F C 1
ATOM 3661 O O . VAL F 1 9 ? 29.749 45.177 103.070 1.00 74.62 6 VAL F O 1
ATOM 3665 N N . VAL F 1 10 ? 30.536 47.008 102.021 1.00 72.46 7 VAL F N 1
ATOM 3666 C CA . VAL F 1 10 ? 29.899 47.948 102.936 1.00 67.85 7 VAL F CA 1
ATOM 3667 C C . VAL F 1 10 ? 28.383 47.818 102.857 1.00 63.97 7 VAL F C 1
ATOM 3668 O O . VAL F 1 10 ? 27.785 48.075 101.812 1.00 66.11 7 VAL F O 1
ATOM 3672 N N . ARG F 1 11 ? 27.769 47.415 103.965 1.00 75.37 8 ARG F N 1
ATOM 3673 C CA . ARG F 1 11 ? 26.333 47.158 104.002 1.00 83.46 8 ARG F CA 1
ATOM 3674 C C . ARG F 1 11 ? 25.514 48.412 103.711 1.00 92.01 8 ARG F C 1
ATOM 3675 O O . ARG F 1 11 ? 25.820 49.498 104.205 1.00 81.68 8 ARG F O 1
ATOM 3683 N N . THR F 1 12 ? 24.471 48.248 102.904 1.00 106.89 9 THR F N 1
ATOM 3684 C CA . THR F 1 12 ? 23.600 49.356 102.529 1.00 111.87 9 THR F CA 1
ATOM 3685 C C . THR F 1 12 ? 22.351 49.400 103.402 1.00 111.28 9 THR F C 1
ATOM 3686 O O . THR F 1 12 ? 21.934 50.469 103.849 1.00 113.22 9 THR F O 1
ATOM 3690 N N . GLU F 1 13 ? 21.758 48.235 103.641 1.00 104.02 10 GLU F N 1
ATOM 3691 C CA . GLU F 1 13 ? 20.535 48.146 104.431 1.00 91.81 10 GLU F CA 1
ATOM 3692 C C . GLU F 1 13 ? 20.757 47.394 105.739 1.00 83.85 10 GLU F C 1
ATOM 3693 O O . GLU F 1 13 ? 21.491 46.406 105.785 1.00 73.75 10 GLU F O 1
ATOM 3695 N N . LEU F 1 14 ? 20.114 47.872 106.800 1.00 87.28 11 LEU F N 1
ATOM 3696 C CA . LEU F 1 14 ? 20.211 47.252 108.117 1.00 84.94 11 LEU F CA 1
ATOM 3697 C C . LEU F 1 14 ? 18.830 46.943 108.682 1.00 88.92 11 LEU F C 1
ATOM 3698 O O . LEU F 1 14 ? 17.829 47.509 108.243 1.00 93.96 11 LEU F O 1
ATOM 3703 N N . GLY F 1 15 ? 18.780 46.041 109.657 1.00 90.50 12 GLY F N 1
ATOM 3704 C CA . GLY F 1 15 ? 17.546 45.762 110.367 1.00 96.17 12 GLY F CA 1
ATOM 3705 C C . GLY F 1 15 ? 16.790 44.532 109.907 1.00 93.78 12 GLY F C 1
ATOM 3706 O O . GLY F 1 15 ? 17.371 43.465 109.708 1.00 95.98 12 GLY F O 1
ATOM 3707 N N . LYS F 1 16 ? 15.481 44.691 109.738 1.00 87.13 13 LYS F N 1
ATOM 3708 C CA . LYS F 1 16 ? 14.591 43.577 109.428 1.00 81.35 13 LYS F CA 1
ATOM 3709 C C . LYS F 1 16 ? 14.799 43.026 108.020 1.00 87.06 13 LYS F C 1
ATOM 3710 O O . LYS F 1 16 ? 14.659 43.746 107.032 1.00 85.60 13 LYS F O 1
ATOM 3712 N N . GLY F 1 17 ? 15.134 41.742 107.941 1.00 84.68 14 GLY F N 1
ATOM 3713 C CA . GLY F 1 17 ? 15.259 41.057 106.668 1.00 88.10 14 GLY F CA 1
ATOM 3714 C C . GLY F 1 17 ? 16.595 41.245 105.974 1.00 86.06 14 GLY F C 1
ATOM 3715 O O . GLY F 1 17 ? 17.005 40.408 105.170 1.00 89.61 14 GLY F O 1
ATOM 3716 N N . ALA F 1 18 ? 17.275 42.345 106.283 1.00 82.94 15 ALA F N 1
ATOM 3717 C CA . ALA F 1 18 ? 18.547 42.667 105.646 1.00 75.50 15 ALA F CA 1
ATOM 3718 C C . ALA F 1 18 ? 19.625 41.650 106.006 1.00 75.35 15 ALA F C 1
ATOM 3719 O O . ALA F 1 18 ? 20.429 41.257 105.160 1.00 76.01 15 ALA F O 1
ATOM 3721 N N . SER F 1 19 ? 19.632 41.228 107.266 1.00 73.91 16 SER F N 1
ATOM 3722 C CA . SER F 1 19 ? 20.619 40.271 107.755 1.00 78.07 16 SER F CA 1
ATOM 3723 C C . SER F 1 19 ? 20.424 38.885 107.146 1.00 77.31 16 SER F C 1
ATOM 3724 O O . SER F 1 19 ? 21.394 38.194 106.833 1.00 71.70 16 SER F O 1
ATOM 3727 N N . ARG F 1 20 ? 19.168 38.486 106.979 1.00 78.89 17 ARG F N 1
ATOM 3728 C CA . ARG F 1 20 ? 18.849 37.152 106.483 1.00 77.54 17 ARG F CA 1
ATOM 3729 C C . ARG F 1 20 ? 19.182 37.006 105.001 1.00 77.51 17 ARG F C 1
ATOM 3730 O O . ARG F 1 20 ? 19.564 35.927 104.546 1.00 83.91 17 ARG F O 1
ATOM 3738 N N . ARG F 1 21 ? 19.036 38.097 104.256 1.00 70.92 18 ARG F N 1
ATOM 3739 C CA . ARG F 1 21 ? 19.359 38.109 102.833 1.00 71.03 18 ARG F CA 1
ATOM 3740 C C . ARG F 1 21 ? 20.825 37.758 102.589 1.00 72.26 18 ARG F C 1
ATOM 3741 O O . ARG F 1 21 ? 21.156 37.072 101.621 1.00 74.81 18 ARG F O 1
ATOM 3749 N N . LEU F 1 22 ? 21.698 38.224 103.477 1.00 67.06 19 LEU F N 1
ATOM 3750 C CA . LEU F 1 22 ? 23.124 37.933 103.374 1.00 73.40 19 LEU F CA 1
ATOM 3751 C C . LEU F 1 22 ? 23.402 36.442 103.529 1.00 81.80 19 LEU F C 1
ATOM 3752 O O . LEU F 1 22 ? 24.180 35.864 102.770 1.00 89.58 19 LEU F O 1
ATOM 3757 N N . ARG F 1 23 ? 22.755 35.825 104.513 1.00 72.92 20 ARG F N 1
ATOM 3758 C CA . ARG F 1 23 ? 22.994 34.422 104.830 1.00 70.88 20 ARG F CA 1
ATOM 3759 C C . ARG F 1 23 ? 22.447 33.493 103.752 1.00 73.82 20 ARG F C 1
ATOM 3760 O O . ARG F 1 23 ? 22.953 32.388 103.559 1.00 82.98 20 ARG F O 1
ATOM 3768 N N . LEU F 1 24 ? 21.413 33.946 103.052 1.00 68.24 21 LEU F N 1
ATOM 3769 C CA . LEU F 1 24 ? 20.846 33.175 101.952 1.00 67.88 21 LEU F CA 1
ATOM 3770 C C . LEU F 1 24 ? 21.666 33.385 100.685 1.00 71.61 21 LEU F C 1
ATOM 3771 O O . LEU F 1 24 ? 21.438 32.730 99.667 1.00 73.70 21 LEU F O 1
ATOM 3776 N N . ALA F 1 25 ? 22.622 34.306 100.760 1.00 76.98 22 ALA F N 1
ATOM 3777 C CA . ALA F 1 25 ? 23.513 34.591 99.642 1.00 74.61 22 ALA F CA 1
ATOM 3778 C C . ALA F 1 25 ? 24.946 34.179 99.970 1.00 74.12 22 ALA F C 1
ATOM 3779 O O . ALA F 1 25 ? 25.899 34.696 99.388 1.00 78.86 22 ALA F O 1
ATOM 3781 N N . GLY F 1 26 ? 25.088 33.249 100.910 1.00 76.12 23 GLY F N 1
ATOM 3782 C CA . GLY F 1 26 ? 26.390 32.728 101.289 1.00 78.48 23 GLY F CA 1
ATOM 3783 C C . GLY F 1 26 ? 27.270 33.739 102.000 1.00 84.47 23 GLY F C 1
ATOM 3784 O O . GLY F 1 26 ? 28.491 33.729 101.841 1.00 82.95 23 GLY F O 1
ATOM 3785 N N . GLN F 1 27 ? 26.651 34.612 102.787 1.00 85.40 24 GLN F N 1
ATOM 3786 C CA . GLN F 1 27 ? 27.382 35.647 103.511 1.00 87.56 24 GLN F CA 1
ATOM 3787 C C . GLN F 1 27 ? 26.893 35.774 104.951 1.00 86.63 24 GLN F C 1
ATOM 3788 O O . GLN F 1 27 ? 26.081 34.973 105.411 1.00 89.23 24 GLN F O 1
ATOM 3794 N N . PHE F 1 28 ? 27.398 36.781 105.658 1.00 85.44 25 PHE F N 1
ATOM 3795 C CA . PHE F 1 28 ? 26.972 37.055 107.028 1.00 75.28 25 PHE F CA 1
ATOM 3796 C C . PHE F 1 28 ? 27.356 38.473 107.443 1.00 68.00 25 PHE F C 1
ATOM 3797 O O . PHE F 1 28 ? 28.415 38.969 107.059 1.00 72.72 25 PHE F O 1
ATOM 3805 N N . PRO F 1 29 ? 26.487 39.132 108.226 1.00 70.87 26 PRO F N 1
ATOM 3806 C CA . PRO F 1 29 ? 26.729 40.494 108.718 1.00 65.77 26 PRO F CA 1
ATOM 3807 C C . PRO F 1 29 ? 27.986 40.595 109.576 1.00 73.10 26 PRO F C 1
ATOM 3808 O O . PRO F 1 29 ? 28.308 39.660 110.309 1.00 70.97 26 PRO F O 1
ATOM 3812 N N . ALA F 1 30 ? 28.684 41.723 109.482 1.00 79.67 27 ALA F N 1
ATOM 3813 C CA . ALA F 1 30 ? 29.902 41.935 110.253 1.00 77.47 27 ALA F CA 1
ATOM 3814 C C . ALA F 1 30 ? 30.127 43.417 110.534 1.00 75.18 27 ALA F C 1
ATOM 3815 O O . ALA F 1 30 ? 29.894 44.263 109.671 1.00 74.67 27 ALA F O 1
ATOM 3817 N N . VAL F 1 31 ? 30.580 43.723 111.745 1.00 78.21 28 VAL F N 1
ATOM 3818 C CA . VAL F 1 31 ? 30.853 45.101 112.136 1.00 76.53 28 VAL F CA 1
ATOM 3819 C C . VAL F 1 31 ? 32.341 45.311 112.393 1.00 72.46 28 VAL F C 1
ATOM 3820 O O . VAL F 1 31 ? 32.936 44.636 113.233 1.00 80.06 28 VAL F O 1
ATOM 3824 N N . VAL F 1 32 ? 32.937 46.249 111.664 1.00 68.33 29 VAL F N 1
ATOM 3825 C CA . VAL F 1 32 ? 34.354 46.552 111.824 1.00 57.99 29 VAL F CA 1
ATOM 3826 C C . VAL F 1 32 ? 34.557 47.793 112.686 1.00 68.86 29 VAL F C 1
ATOM 3827 O O . VAL F 1 32 ? 34.239 48.908 112.275 1.00 72.79 29 VAL F O 1
ATOM 3831 N N . TYR F 1 33 ? 35.087 47.588 113.887 1.00 48.64 30 TYR F N 1
ATOM 3832 C CA . TYR F 1 33 ? 35.360 48.687 114.804 1.00 52.87 30 TYR F CA 1
ATOM 3833 C C . TYR F 1 33 ? 36.797 48.615 115.307 1.00 59.27 30 TYR F C 1
ATOM 3834 O O . TYR F 1 33 ? 37.600 47.833 114.801 1.00 67.72 30 TYR F O 1
ATOM 3843 N N . GLY F 1 34 ? 37.118 49.435 116.302 1.00 62.40 31 GLY F N 1
ATOM 3844 C CA . GLY F 1 34 ? 38.450 49.439 116.877 1.00 64.67 31 GLY F CA 1
ATOM 3845 C C . GLY F 1 34 ? 39.246 50.673 116.503 1.00 60.63 31 GLY F C 1
ATOM 3846 O O . GLY F 1 34 ? 38.853 51.431 115.616 1.00 50.87 31 GLY F O 1
ATOM 3847 N N . GLY F 1 35 ? 40.374 50.869 117.179 1.00 62.54 32 GLY F N 1
ATOM 3848 C CA . GLY F 1 35 ? 41.202 52.040 116.962 1.00 67.47 32 GLY F CA 1
ATOM 3849 C C . GLY F 1 35 ? 40.458 53.307 117.335 1.00 72.19 32 GLY F C 1
ATOM 3850 O O . GLY F 1 35 ? 39.675 53.318 118.285 1.00 86.81 32 GLY F O 1
ATOM 3851 N N . GLU F 1 36 ? 40.700 54.376 116.586 1.00 58.25 33 GLU F N 1
ATOM 3852 C CA . GLU F 1 36 ? 39.970 55.620 116.788 1.00 59.47 33 GLU F CA 1
ATOM 3853 C C . GLU F 1 36 ? 39.250 56.015 115.504 1.00 60.67 33 GLU F C 1
ATOM 3854 O O . GLU F 1 36 ? 39.194 57.191 115.143 1.00 58.79 33 GLU F O 1
ATOM 3860 N N . ALA F 1 37 ? 38.703 55.015 114.821 1.00 62.89 34 ALA F N 1
ATOM 3861 C CA . ALA F 1 37 ? 37.974 55.233 113.580 1.00 65.55 34 ALA F CA 1
ATOM 3862 C C . ALA F 1 37 ? 36.512 54.831 113.736 1.00 65.63 34 ALA F C 1
ATOM 3863 O O . ALA F 1 37 ? 36.173 54.011 114.589 1.00 74.56 34 ALA F O 1
ATOM 3865 N N . ALA F 1 38 ? 35.651 55.413 112.907 1.00 61.58 35 ALA F N 1
ATOM 3866 C CA . ALA F 1 38 ? 34.220 55.139 112.969 1.00 61.53 35 ALA F CA 1
ATOM 3867 C C . ALA F 1 38 ? 33.912 53.691 112.600 1.00 59.27 35 ALA F C 1
ATOM 3868 O O . ALA F 1 38 ? 34.521 53.137 111.685 1.00 63.96 35 ALA F O 1
ATOM 3870 N N . PRO F 1 39 ? 32.963 53.072 113.319 1.00 54.87 36 PRO F N 1
ATOM 3871 C CA . PRO F 1 39 ? 32.543 51.695 113.034 1.00 54.91 36 PRO F CA 1
ATOM 3872 C C . PRO F 1 39 ? 31.841 51.581 111.685 1.00 56.25 36 PRO F C 1
ATOM 3873 O O . PRO F 1 39 ? 31.352 52.582 111.160 1.00 59.24 36 PRO F O 1
ATOM 3877 N N . VAL F 1 40 ? 31.794 50.373 111.134 1.00 55.26 37 VAL F N 1
ATOM 3878 C CA . VAL F 1 40 ? 31.197 50.158 109.822 1.00 55.18 37 VAL F CA 1
ATOM 3879 C C . VAL F 1 40 ? 30.685 48.727 109.664 1.00 62.21 37 VAL F C 1
ATOM 3880 O O . VAL F 1 40 ? 31.393 47.765 109.963 1.00 65.60 37 VAL F O 1
ATOM 3884 N N . ALA F 1 41 ? 29.444 48.597 109.205 1.00 66.64 38 ALA F N 1
ATOM 3885 C CA . ALA F 1 41 ? 28.845 47.290 108.966 1.00 60.00 38 ALA F CA 1
ATOM 3886 C C . ALA F 1 41 ? 29.209 46.773 107.578 1.00 58.57 38 ALA F C 1
ATOM 3887 O O . ALA F 1 41 ? 28.943 47.432 106.573 1.00 62.64 38 ALA F O 1
ATOM 3889 N N . VAL F 1 42 ? 29.819 45.593 107.527 1.00 57.74 39 VAL F N 1
ATOM 3890 C CA . VAL F 1 42 ? 30.241 45.005 106.259 1.00 62.91 39 VAL F CA 1
ATOM 3891 C C . VAL F 1 42 ? 29.720 43.581 106.088 1.00 63.57 39 VAL F C 1
ATOM 3892 O O . VAL F 1 42 ? 29.255 42.958 107.044 1.00 58.72 39 VAL F O 1
ATOM 3896 N N . ALA F 1 43 ? 29.803 43.073 104.862 1.00 67.29 40 ALA F N 1
ATOM 3897 C CA . ALA F 1 43 ? 29.379 41.711 104.561 1.00 68.53 40 ALA F CA 1
ATOM 3898 C C . ALA F 1 43 ? 30.551 40.885 104.041 1.00 67.50 40 ALA F C 1
ATOM 3899 O O . ALA F 1 43 ? 31.348 41.361 103.233 1.00 64.92 40 ALA F O 1
ATOM 3901 N N . LEU F 1 44 ? 30.649 39.645 104.510 1.00 66.79 41 LEU F N 1
ATOM 3902 C CA . LEU F 1 44 ? 31.760 38.772 104.150 1.00 71.43 41 LEU F CA 1
ATOM 3903 C C . LEU F 1 44 ? 31.272 37.407 103.683 1.00 73.98 41 LEU F C 1
ATOM 3904 O O . LEU F 1 44 ? 30.245 36.917 104.150 1.00 78.78 41 LEU F O 1
ATOM 3909 N N . ASN F 1 45 ? 32.013 36.794 102.764 1.00 68.37 42 ASN F N 1
ATOM 3910 C CA . ASN F 1 45 ? 31.694 35.448 102.305 1.00 66.64 42 ASN F CA 1
ATOM 3911 C C . ASN F 1 45 ? 31.831 34.440 103.440 1.00 72.19 42 ASN F C 1
ATOM 3912 O O . ASN F 1 45 ? 32.813 34.458 104.182 1.00 74.59 42 ASN F O 1
ATOM 3917 N N . HIS F 1 46 ? 30.843 33.561 103.569 1.00 71.68 43 HIS F N 1
ATOM 3918 C CA . HIS F 1 46 ? 30.803 32.612 104.675 1.00 70.40 43 HIS F CA 1
ATOM 3919 C C . HIS F 1 46 ? 31.881 31.537 104.567 1.00 68.95 43 HIS F C 1
ATOM 3920 O O . HIS F 1 46 ? 32.709 31.389 105.466 1.00 66.25 43 HIS F O 1
ATOM 3927 N N . ASP F 1 47 ? 31.870 30.794 103.465 1.00 66.77 44 ASP F N 1
ATOM 3928 C CA . ASP F 1 47 ? 32.754 29.642 103.307 1.00 71.51 44 ASP F CA 1
ATOM 3929 C C . ASP F 1 47 ? 34.232 30.015 103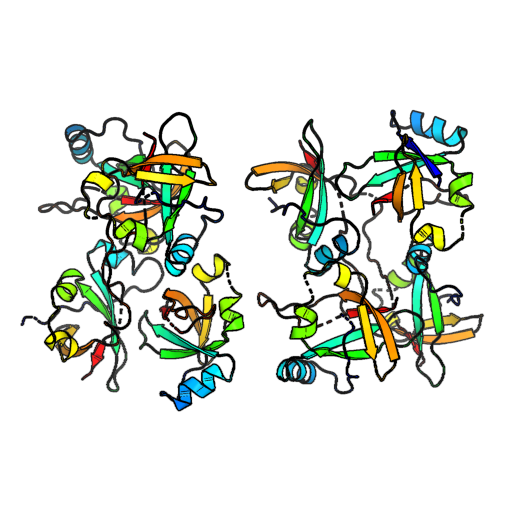.196 1.00 67.17 44 ASP F C 1
ATOM 3930 O O . ASP F 1 47 ? 35.092 29.293 103.698 1.00 66.79 44 ASP F O 1
ATOM 3935 N N . ASP F 1 48 ? 34.527 31.136 102.544 1.00 67.23 45 ASP F N 1
ATOM 3936 C CA . ASP F 1 48 ? 35.913 31.560 102.354 1.00 73.88 45 ASP F CA 1
ATOM 3937 C C . ASP F 1 48 ? 36.592 31.897 103.676 1.00 71.21 45 ASP F C 1
ATOM 3938 O O . ASP F 1 48 ? 37.818 31.865 103.781 1.00 67.55 45 ASP F O 1
ATOM 3943 N N . ILE F 1 49 ? 35.790 32.219 104.684 1.00 70.68 46 ILE F N 1
ATOM 3944 C CA . ILE F 1 49 ? 36.316 32.533 106.004 1.00 69.18 46 ILE F CA 1
ATOM 3945 C C . ILE F 1 49 ? 36.461 31.268 106.848 1.00 70.65 46 ILE F C 1
ATOM 3946 O O . ILE F 1 49 ? 37.507 31.039 107.456 1.00 65.94 46 ILE F O 1
ATOM 3951 N N . VAL F 1 50 ? 35.418 30.443 106.861 1.00 77.13 47 VAL F N 1
ATOM 3952 C CA . VAL F 1 50 ? 35.415 29.203 107.635 1.00 72.22 47 VAL F CA 1
ATOM 3953 C C . VAL F 1 50 ? 36.540 28.257 107.208 1.00 74.76 47 VAL F C 1
ATOM 3954 O O . VAL F 1 50 ? 37.140 27.577 108.043 1.00 71.25 47 VAL F O 1
ATOM 3958 N N . ASN F 1 51 ? 36.834 28.234 105.911 1.00 85.59 48 ASN F N 1
ATOM 3959 C CA . ASN F 1 51 ? 37.880 27.368 105.365 1.00 92.32 48 ASN F CA 1
ATOM 3960 C C . ASN F 1 51 ? 39.254 27.589 105.997 1.00 93.30 48 ASN F C 1
ATOM 3961 O O . ASN F 1 51 ? 40.078 26.675 106.035 1.00 98.57 48 ASN F O 1
ATOM 3966 N N . GLN F 1 52 ? 39.498 28.800 106.489 1.00 89.27 49 GLN F N 1
ATOM 3967 C CA . GLN F 1 52 ? 40.785 29.126 107.094 1.00 87.88 49 GLN F CA 1
ATOM 3968 C C . GLN F 1 52 ? 40.656 29.371 108.597 1.00 88.82 49 GLN F C 1
ATOM 3969 O O . GLN F 1 52 ? 41.599 29.835 109.239 1.00 88.49 49 GLN F O 1
ATOM 3983 N N . ASP F 1 54 ? 40.509 27.198 110.802 1.00 101.79 51 ASP F N 1
ATOM 3984 C CA . ASP F 1 54 ? 41.221 26.156 111.532 1.00 107.43 51 ASP F CA 1
ATOM 3985 C C . ASP F 1 54 ? 42.722 26.414 111.476 1.00 109.61 51 ASP F C 1
ATOM 3986 O O . ASP F 1 54 ? 43.529 25.552 111.828 1.00 117.72 51 ASP F O 1
ATOM 3991 N N . LYS F 1 55 ? 43.084 27.611 111.026 1.00 99.50 52 LYS F N 1
ATOM 3992 C CA . LYS F 1 55 ? 44.475 28.043 110.996 1.00 91.78 52 LYS F CA 1
ATOM 3993 C C . LYS F 1 55 ? 44.707 29.120 112.052 1.00 91.01 52 LYS F C 1
ATOM 3994 O O . LYS F 1 55 ? 43.958 30.095 112.120 1.00 86.85 52 LYS F O 1
ATOM 3997 N N . PRO F 1 56 ? 45.746 28.940 112.884 1.00 97.19 53 PRO F N 1
ATOM 3998 C CA . PRO F 1 56 ? 46.070 29.853 113.988 1.00 95.91 53 PRO F CA 1
ATOM 3999 C C . PRO F 1 56 ? 46.286 31.300 113.547 1.00 92.80 53 PRO F C 1
ATOM 4000 O O . PRO F 1 56 ? 46.049 32.218 114.333 1.00 90.28 53 PRO F O 1
ATOM 4004 N N . GLU F 1 57 ? 46.728 31.496 112.309 1.00 89.52 54 GLU F N 1
ATOM 4005 C CA . GLU F 1 57 ? 47.019 32.833 111.800 1.00 84.77 54 GLU F CA 1
ATOM 4006 C C . GLU F 1 57 ? 45.753 33.666 111.613 1.00 79.85 54 GLU F C 1
ATOM 4007 O O . GLU F 1 57 ? 45.804 34.896 111.633 1.00 78.55 54 GLU F O 1
ATOM 4009 N N . PHE F 1 58 ? 44.623 32.990 111.432 1.00 74.90 55 PHE F N 1
ATOM 4010 C CA . PHE F 1 58 ? 43.344 33.665 111.227 1.00 68.62 55 PHE F CA 1
ATOM 4011 C C . PHE F 1 58 ? 42.940 34.497 112.440 1.00 67.94 55 PHE F C 1
ATOM 4012 O O . PHE F 1 58 ? 42.375 35.581 112.301 1.00 63.61 55 PHE F O 1
ATOM 4020 N N . TYR F 1 59 ? 43.233 33.984 113.630 1.00 70.29 56 TYR F N 1
ATOM 4021 C CA . TYR F 1 59 ? 42.821 34.638 114.866 1.00 68.06 56 TYR F CA 1
ATOM 4022 C C . TYR F 1 59 ? 43.880 35.620 115.351 1.00 72.58 56 TYR F C 1
ATOM 4023 O O . TYR F 1 59 ? 43.713 36.273 116.382 1.00 77.89 56 TYR F O 1
ATOM 4032 N N . GLU F 1 60 ? 44.970 35.720 114.598 1.00 72.69 57 GLU F N 1
ATOM 4033 C CA . GLU F 1 60 ? 46.012 36.694 114.888 1.00 76.04 57 GLU F CA 1
ATOM 4034 C C . GLU F 1 60 ? 45.763 37.978 114.106 1.00 76.96 57 GLU F C 1
ATOM 4035 O O . GLU F 1 60 ? 45.680 39.062 114.685 1.00 79.80 57 GLU F O 1
ATOM 4041 N N . ALA F 1 61 ? 45.635 37.844 112.788 1.00 70.97 58 ALA F N 1
ATOM 4042 C CA . ALA F 1 61 ? 45.421 38.992 111.914 1.00 65.05 58 ALA F CA 1
ATOM 4043 C C . ALA F 1 61 ? 44.955 38.574 110.522 1.00 66.49 58 ALA F C 1
ATOM 4044 O O . ALA F 1 61 ? 45.548 37.694 109.898 1.00 67.14 58 ALA F O 1
ATOM 4046 N N . ILE F 1 62 ? 43.888 39.207 110.043 1.00 62.40 59 ILE F N 1
ATOM 4047 C CA . ILE F 1 62 ? 43.444 39.030 108.665 1.00 60.64 59 ILE F CA 1
ATOM 4048 C C . ILE F 1 62 ? 43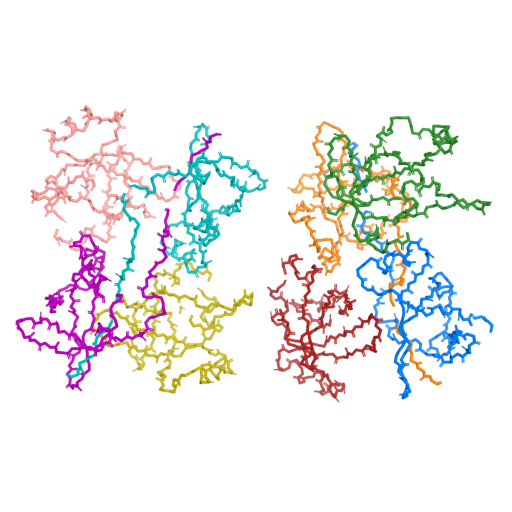.232 40.392 108.011 1.00 61.61 59 ILE F C 1
ATOM 4049 O O . ILE F 1 62 ? 43.088 41.403 108.699 1.00 69.67 59 ILE F O 1
ATOM 4054 N N . THR F 1 63 ? 43.217 40.416 106.683 1.00 58.99 60 THR F N 1
ATOM 4055 C CA . THR F 1 63 ? 43.073 41.668 105.949 1.00 63.63 60 THR F CA 1
ATOM 4056 C C . THR F 1 63 ? 41.692 41.796 105.315 1.00 60.21 60 THR F C 1
ATOM 4057 O O . THR F 1 63 ? 41.251 40.914 104.579 1.00 62.76 60 THR F O 1
ATOM 4061 N N . LEU F 1 64 ? 41.011 42.899 105.609 1.00 48.59 61 LEU F N 1
ATOM 4062 C CA . LEU F 1 64 ? 39.708 43.170 105.017 1.00 54.69 61 LEU F CA 1
ATOM 4063 C C . LEU F 1 64 ? 39.787 44.334 104.038 1.00 56.16 61 LEU F C 1
ATOM 4064 O O . LEU F 1 64 ? 40.266 45.415 104.381 1.00 65.50 61 LEU F O 1
ATOM 4069 N N . VAL F 1 65 ? 39.317 44.106 102.816 1.00 56.31 62 VAL F N 1
ATOM 4070 C CA . VAL F 1 65 ? 39.311 45.146 101.796 1.00 63.73 62 VAL F CA 1
ATOM 4071 C C . VAL F 1 65 ? 37.982 45.894 101.802 1.00 69.93 62 VAL F C 1
ATOM 4072 O O . VAL F 1 65 ? 36.987 45.418 101.254 1.00 72.84 62 VAL F O 1
ATOM 4076 N N . ILE F 1 66 ? 37.970 47.065 102.432 1.00 72.58 63 ILE F N 1
ATOM 4077 C CA . ILE F 1 66 ? 36.761 47.875 102.515 1.00 79.84 63 ILE F CA 1
ATOM 4078 C C . ILE F 1 66 ? 36.878 49.131 101.659 1.00 86.72 63 ILE F C 1
ATOM 4079 O O . ILE F 1 66 ? 37.591 50.071 102.013 1.00 92.01 63 ILE F O 1
ATOM 4084 N N . GLY F 1 67 ? 36.172 49.141 100.533 1.00 89.50 64 GLY F N 1
ATOM 4085 C CA . GLY F 1 67 ? 36.179 50.283 99.637 1.00 83.59 64 GLY F CA 1
ATOM 4086 C C . GLY F 1 67 ? 37.537 50.528 99.010 1.00 76.75 64 GLY F C 1
ATOM 4087 O O . GLY F 1 67 ? 37.977 51.671 98.887 1.00 80.32 64 GLY F O 1
ATOM 4088 N N . GLY F 1 68 ? 38.207 49.449 98.618 1.00 73.41 65 GLY F N 1
ATOM 4089 C CA . GLY F 1 68 ? 39.509 49.545 97.983 1.00 67.32 65 GLY F CA 1
ATOM 4090 C C . GLY F 1 68 ? 40.653 49.592 98.977 1.00 66.37 65 GLY F C 1
ATOM 4091 O O . GLY F 1 68 ? 41.795 49.285 98.637 1.00 65.05 65 GLY F O 1
ATOM 4092 N N . GLU F 1 69 ? 40.344 49.976 100.211 1.00 68.63 66 GLU F N 1
ATOM 4093 C CA . GLU F 1 69 ? 41.352 50.081 101.259 1.00 63.70 66 GLU F CA 1
ATOM 4094 C C . GLU F 1 69 ? 41.501 48.769 102.020 1.00 63.88 66 GLU F C 1
ATOM 4095 O O . GLU F 1 69 ? 40.511 48.164 102.432 1.00 67.31 66 GLU F O 1
ATOM 4101 N N . GLU F 1 70 ? 42.743 48.334 102.204 1.00 62.37 67 GLU F N 1
ATOM 4102 C CA . GLU F 1 70 ? 43.024 47.102 102.931 1.00 65.62 67 GLU F CA 1
ATOM 4103 C C . GLU F 1 70 ? 43.241 47.382 104.414 1.00 66.04 67 GLU F C 1
ATOM 4104 O O . GLU F 1 70 ? 44.189 48.071 104.793 1.00 70.80 67 GLU F O 1
ATOM 4110 N N . VAL F 1 71 ? 42.358 46.845 105.250 1.00 57.17 68 VAL F N 1
ATOM 4111 C CA . VAL F 1 71 ? 42.434 47.065 106.689 1.00 51.78 68 VAL F CA 1
ATOM 4112 C C . VAL F 1 71 ? 42.812 45.785 107.428 1.00 51.66 68 VAL F C 1
ATOM 4113 O O . VAL F 1 71 ? 42.186 44.742 107.244 1.00 53.55 68 VAL F O 1
ATOM 4117 N N . LYS F 1 72 ? 43.844 45.876 108.260 1.00 49.27 69 LYS F N 1
ATOM 4118 C CA . LYS F 1 72 ? 44.296 44.743 109.059 1.00 49.51 69 LYS F CA 1
ATOM 4119 C C . LYS F 1 72 ? 43.488 44.638 110.347 1.00 52.75 69 LYS F C 1
ATOM 4120 O O . LYS F 1 72 ? 43.563 45.515 111.207 1.00 64.63 69 LYS F O 1
ATOM 4126 N N . VAL F 1 73 ? 42.713 43.566 110.475 1.00 46.86 70 VAL F N 1
ATOM 4127 C CA . VAL F 1 73 ? 41.846 43.391 111.636 1.00 59.07 70 VAL F CA 1
ATOM 4128 C C . VAL F 1 73 ? 42.080 42.061 112.345 1.00 64.73 70 VAL F C 1
ATOM 4129 O O . VAL F 1 73 ? 42.755 41.173 111.823 1.00 65.85 70 VAL F O 1
ATOM 4133 N N . LYS F 1 74 ? 41.512 41.938 113.540 1.00 60.06 71 LYS F N 1
ATOM 4134 C CA . LYS F 1 74 ? 41.610 40.714 114.326 1.00 55.82 71 LYS F CA 1
ATOM 4135 C C . LYS F 1 74 ? 40.226 40.240 114.755 1.00 55.24 71 LYS F C 1
ATOM 4136 O O . LYS F 1 74 ? 39.510 40.961 115.453 1.00 60.64 71 LYS F O 1
ATOM 4142 N N . PRO F 1 75 ? 39.844 39.024 114.332 1.00 55.12 72 PRO F N 1
ATOM 4143 C CA . PRO F 1 75 ? 38.549 38.431 114.690 1.00 58.84 72 PRO F CA 1
ATOM 4144 C C . PRO F 1 75 ? 38.344 38.330 116.204 1.00 60.70 72 PRO F C 1
ATOM 4145 O O . PRO F 1 75 ? 39.274 37.969 116.924 1.00 64.50 72 PRO F O 1
ATOM 4149 N N . GLN F 1 76 ? 37.139 38.641 116.675 1.00 64.00 73 GLN F N 1
ATOM 4150 C CA . GLN F 1 76 ? 36.844 38.638 118.108 1.00 69.82 73 GLN F CA 1
ATOM 4151 C C . GLN F 1 76 ? 35.847 37.541 118.503 1.00 73.96 73 GLN F C 1
ATOM 4152 O O . GLN F 1 76 ? 35.323 36.833 117.639 1.00 72.83 73 GLN F O 1
ATOM 4158 N N . ASP F 1 77 ? 35.608 37.409 119.809 1.00 85.19 74 ASP F N 1
ATOM 4159 C CA . ASP F 1 77 ? 34.712 36.389 120.370 1.00 94.68 74 ASP F CA 1
ATOM 4160 C C . ASP F 1 77 ? 35.125 34.960 120.010 1.00 92.49 74 ASP F C 1
ATOM 4161 O O . ASP F 1 77 ? 35.979 34.356 120.673 1.00 101.29 74 ASP F O 1
ATOM 4163 N N . VAL F 1 78 ? 34.492 34.432 118.965 1.00 85.68 75 VAL F N 1
ATOM 4164 C CA . VAL F 1 78 ? 34.676 33.052 118.503 1.00 84.29 75 VAL F CA 1
ATOM 4165 C C . VAL F 1 78 ? 34.412 31.989 119.574 1.00 91.10 75 VAL F C 1
ATOM 4166 O O . VAL F 1 78 ? 33.377 31.318 119.536 1.00 89.20 75 VAL F O 1
ATOM 4170 N N . GLN F 1 79 ? 35.349 31.810 120.503 1.00 116.70 76 GLN F N 1
ATOM 4171 C CA . GLN F 1 79 ? 35.212 30.767 121.520 1.00 110.99 76 GLN F CA 1
ATOM 4172 C C . GLN F 1 79 ? 34.571 31.285 122.804 1.00 109.79 76 GLN F C 1
ATOM 4173 O O . GLN F 1 79 ? 34.290 30.513 123.724 1.00 107.99 76 GLN F O 1
ATOM 4175 N N . HIS F 1 81 ? 31.061 31.185 123.551 1.00 115.40 78 HIS F N 1
ATOM 4176 C CA . HIS F 1 81 ? 30.194 30.065 123.202 1.00 113.68 78 HIS F CA 1
ATOM 4177 C C . HIS F 1 81 ? 30.965 28.981 122.453 1.00 117.84 78 HIS F C 1
ATOM 4178 O O . HIS F 1 81 ? 32.169 29.111 122.236 1.00 126.72 78 HIS F O 1
ATOM 4180 N N . ALA F 1 82 ? 30.263 27.918 122.062 1.00 110.31 79 ALA F N 1
ATOM 4181 C CA . ALA F 1 82 ? 30.885 26.753 121.426 1.00 106.85 79 ALA F CA 1
ATOM 4182 C C . ALA F 1 82 ? 30.425 26.578 119.974 1.00 108.90 79 ALA F C 1
ATOM 4183 O O . ALA F 1 82 ? 29.310 26.953 119.618 1.00 109.84 79 ALA F O 1
ATOM 4185 N N . PHE F 1 83 ? 31.286 26.012 119.132 1.00 108.67 80 PHE F N 1
ATOM 4186 C CA . PHE F 1 83 ? 30.892 25.710 117.758 1.00 94.36 80 PHE F CA 1
ATOM 4187 C C . PHE F 1 83 ? 30.377 24.293 117.700 1.00 84.00 80 PHE F C 1
ATOM 4188 O O . PHE F 1 83 ? 31.065 23.369 118.132 1.00 86.21 80 PHE F O 1
ATOM 4196 N N . LYS F 1 84 ? 29.176 24.127 117.153 1.00 75.72 81 LYS F N 1
ATOM 4197 C CA . LYS F 1 84 ? 28.504 22.832 117.151 1.00 74.59 81 LYS F CA 1
ATOM 4198 C C . LYS F 1 84 ? 27.367 22.786 116.129 1.00 76.55 81 LYS F C 1
ATOM 4199 O O . LYS F 1 84 ? 26.813 23.826 115.765 1.00 78.99 81 LYS F O 1
ATOM 4203 N N . PRO F 1 85 ? 27.022 21.577 115.657 1.00 63.78 82 PRO F N 1
ATOM 4204 C CA . PRO F 1 85 ? 25.875 21.421 114.757 1.00 64.54 82 PRO F CA 1
ATOM 4205 C C . PRO F 1 85 ? 24.576 21.918 115.392 1.00 64.26 82 PRO F C 1
ATOM 4206 O O . PRO F 1 85 ? 24.322 21.641 116.564 1.00 66.20 82 PRO F O 1
ATOM 4210 N N . LYS F 1 86 ? 23.773 22.651 114.627 1.00 64.81 83 LYS F N 1
ATOM 4211 C CA . LYS F 1 86 ? 22.515 23.185 115.138 1.00 63.83 83 LYS F CA 1
ATOM 4212 C C . LYS F 1 86 ? 21.357 22.935 114.175 1.00 55.88 83 LYS F C 1
ATOM 4213 O O . LYS F 1 86 ? 21.527 22.975 112.957 1.00 55.33 83 LYS F O 1
ATOM 4219 N N . VAL F 1 87 ? 20.181 22.680 114.742 1.00 50.67 84 VAL F N 1
ATOM 4220 C CA . VAL F 1 87 ? 18.969 22.413 113.974 1.00 47.18 84 VAL F CA 1
ATOM 4221 C C . VAL F 1 87 ? 17.848 23.361 114.400 1.00 40.73 84 VAL F C 1
ATOM 4222 O O . VAL F 1 87 ? 17.625 23.570 115.592 1.00 54.59 84 VAL F O 1
ATOM 4226 N N . GLU F 1 88 ? 17.146 23.934 113.426 1.00 42.02 85 GLU F N 1
ATOM 4227 C CA . GLU F 1 88 ? 16.075 24.884 113.712 1.00 42.22 85 GLU F CA 1
ATOM 4228 C C . GLU F 1 88 ? 14.690 24.248 113.617 1.00 49.07 85 GLU F C 1
ATOM 4229 O O . GLU F 1 88 ? 13.737 24.724 114.234 1.00 50.18 85 GLU F O 1
ATOM 4235 N N . HIS F 1 89 ? 14.585 23.174 112.841 1.00 48.35 86 HIS F N 1
ATOM 4236 C CA . HIS F 1 89 ? 13.302 22.520 112.605 1.00 50.30 86 HIS F CA 1
ATOM 4237 C C . HIS F 1 89 ? 13.488 21.094 112.095 1.00 54.23 86 HIS F C 1
ATOM 4238 O O . HIS F 1 89 ? 14.508 20.773 111.486 1.00 62.88 86 HIS F O 1
ATOM 4253 N N . ASP F 1 91 ? 10.909 17.467 110.732 1.00 49.69 88 ASP F N 1
ATOM 4254 C CA . ASP F 1 91 ? 9.615 16.828 110.518 1.00 53.58 88 ASP F CA 1
ATOM 4255 C C . ASP F 1 91 ? 9.704 15.320 110.733 1.00 51.99 88 ASP F C 1
ATOM 4256 O O . ASP F 1 91 ? 10.650 14.675 110.281 1.00 52.21 88 ASP F O 1
ATOM 4261 N N . PHE F 1 92 ? 8.714 14.764 111.424 1.00 52.92 89 PHE F N 1
ATOM 4262 C CA . PHE F 1 92 ? 8.669 13.328 111.678 1.00 54.04 89 PHE F CA 1
ATOM 4263 C C . PHE F 1 92 ? 7.351 12.733 111.199 1.00 59.20 89 PHE F C 1
ATOM 4264 O O . PHE F 1 92 ? 6.280 13.265 111.490 1.00 61.44 89 PHE F O 1
ATOM 4272 N N . ILE F 1 93 ? 7.432 11.626 110.468 1.00 57.79 90 ILE F N 1
ATOM 4273 C CA . ILE F 1 93 ? 6.233 10.965 109.969 1.00 64.84 90 ILE F CA 1
ATOM 4274 C C . ILE F 1 93 ? 5.935 9.705 110.783 1.00 67.22 90 ILE F C 1
ATOM 4275 O O . ILE F 1 93 ? 6.842 8.965 111.165 1.00 65.79 90 ILE F O 1
ATOM 4280 N N . ARG F 1 94 ? 4.655 9.482 111.066 1.00 75.39 91 ARG F N 1
ATOM 4281 C CA . ARG F 1 94 ? 4.230 8.340 111.865 1.00 78.29 91 ARG F CA 1
ATOM 4282 C C . ARG F 1 94 ? 4.350 7.033 111.088 1.00 81.58 91 ARG F C 1
ATOM 4283 O O . ARG F 1 94 ? 3.952 6.951 109.926 1.00 76.35 91 ARG F O 1
ATOM 4291 N N . ILE F 1 95 ? 4.906 6.016 111.738 1.00 90.68 92 ILE F N 1
ATOM 4292 C CA . ILE F 1 95 ? 5.061 4.702 111.124 1.00 91.41 92 ILE F CA 1
ATOM 4293 C C . ILE F 1 95 ? 4.520 3.605 112.035 1.00 95.66 92 ILE F C 1
ATOM 4294 O O . ILE F 1 95 ? 3.990 3.883 113.110 1.00 98.32 92 ILE F O 1
ATOM 4299 N N . ALA G 1 3 ? 1.052 42.104 95.940 1.00 86.91 0 ALA G N 1
ATOM 4300 C CA . ALA G 1 3 ? 2.297 42.613 96.502 1.00 86.40 0 ALA G CA 1
ATOM 4301 C C . ALA G 1 3 ? 3.229 41.470 96.887 1.00 81.36 0 ALA G C 1
ATOM 4302 O O . ALA G 1 3 ? 3.896 40.884 96.033 1.00 76.07 0 ALA G O 1
ATOM 4312 N N . LYS G 1 5 ? 2.252 38.659 97.915 1.00 87.85 2 LYS G N 1
ATOM 4313 C CA . LYS G 1 5 ? 1.437 37.452 97.845 1.00 81.94 2 LYS G CA 1
ATOM 4314 C C . LYS G 1 5 ? 1.685 36.722 96.530 1.00 71.30 2 LYS G C 1
ATOM 4315 O O . LYS G 1 5 ? 1.535 37.297 95.453 1.00 76.26 2 LYS G O 1
ATOM 4321 N N . PHE G 1 6 ? 2.064 35.452 96.626 1.00 57.78 3 PHE G N 1
ATOM 4322 C CA . PHE G 1 6 ? 2.389 34.663 95.444 1.00 51.83 3 PHE G CA 1
ATOM 4323 C C . PHE G 1 6 ? 1.507 33.424 95.332 1.00 57.73 3 PHE G C 1
ATOM 4324 O O . PHE G 1 6 ? 1.235 32.751 96.328 1.00 64.87 3 PHE G O 1
ATOM 4332 N N . GLU G 1 7 ? 1.062 33.129 94.115 1.00 54.91 4 GLU G N 1
ATOM 4333 C CA . GLU G 1 7 ? 0.255 31.942 93.856 1.00 45.87 4 GLU G CA 1
ATOM 4334 C C . GLU G 1 7 ? 1.134 30.698 93.784 1.00 42.74 4 GLU G C 1
ATOM 4335 O O . GLU G 1 7 ? 2.130 30.672 93.061 1.00 44.86 4 GLU G O 1
ATOM 4341 N N . ALA G 1 8 ? 0.759 29.667 94.535 1.00 40.45 5 ALA G N 1
ATOM 4342 C CA . ALA G 1 8 ? 1.540 28.436 94.580 1.00 40.08 5 ALA G CA 1
ATOM 4343 C C . ALA G 1 8 ? 0.745 27.244 94.058 1.00 43.64 5 ALA G C 1
ATOM 4344 O O . ALA G 1 8 ? -0.468 27.160 94.248 1.00 50.77 5 ALA G O 1
ATOM 4346 N N . VAL G 1 9 ? 1.443 26.324 93.400 1.00 38.69 6 VAL G N 1
ATOM 4347 C CA . VAL G 1 9 ? 0.827 25.105 92.892 1.00 31.59 6 VAL G CA 1
ATOM 4348 C C . VAL G 1 9 ? 1.394 23.886 93.614 1.00 37.33 6 VAL G C 1
ATOM 4349 O O . VAL G 1 9 ? 2.609 23.702 93.674 1.00 44.61 6 VAL G O 1
ATOM 4353 N N . VAL G 1 10 ? 0.510 23.061 94.165 1.00 25.44 7 VAL G N 1
ATOM 4354 C CA . VAL G 1 10 ? 0.925 21.863 94.887 1.00 31.02 7 VAL G CA 1
ATOM 4355 C C . VAL G 1 10 ? 1.604 20.865 93.953 1.00 25.03 7 VAL G C 1
ATOM 4356 O O . VAL G 1 10 ? 1.060 20.517 92.905 1.00 27.68 7 VAL G O 1
ATOM 4360 N N . ARG G 1 11 ? 2.796 20.414 94.334 1.00 50.46 8 ARG G N 1
ATOM 4361 C CA . ARG G 1 11 ? 3.543 19.457 93.526 1.00 52.07 8 ARG G CA 1
ATOM 4362 C C . ARG G 1 11 ? 3.297 18.024 93.979 1.00 56.40 8 ARG G C 1
ATOM 4363 O O . ARG G 1 11 ? 3.206 17.745 95.174 1.00 53.71 8 ARG G O 1
ATOM 4371 N N . THR G 1 12 ? 3.196 17.118 93.013 1.00 64.00 9 THR G N 1
ATOM 4372 C CA . THR G 1 12 ? 3.048 15.698 93.299 1.00 66.75 9 THR G CA 1
ATOM 4373 C C . THR G 1 12 ? 4.209 14.928 92.686 1.00 61.01 9 THR G C 1
ATOM 4374 O O . THR G 1 12 ? 4.747 14.000 93.290 1.00 59.91 9 THR G O 1
ATOM 4378 N N . GLU G 1 13 ? 4.592 15.329 91.480 1.00 63.26 10 GLU G N 1
ATOM 4379 C CA . GLU G 1 13 ? 5.688 14.692 90.766 1.00 67.88 10 GLU G CA 1
ATOM 4380 C C . GLU G 1 13 ? 7.034 15.154 91.316 1.00 66.02 10 GLU G C 1
ATOM 4381 O O . GLU G 1 13 ? 7.448 16.289 91.084 1.00 64.75 10 GLU G O 1
ATOM 4387 N N . LEU G 1 14 ? 7.712 14.271 92.045 1.00 60.40 11 LEU G N 1
ATOM 4388 C CA . LEU G 1 14 ? 8.992 14.605 92.661 1.00 68.98 11 LEU G CA 1
ATOM 4389 C C . LEU G 1 14 ? 10.160 13.957 91.918 1.00 73.14 11 LEU G C 1
ATOM 4390 O O . LEU G 1 14 ? 9.983 12.989 91.178 1.00 79.95 11 LEU G O 1
ATOM 4395 N N . GLY G 1 15 ? 11.355 14.507 92.112 1.00 62.37 12 GLY G N 1
ATOM 4396 C CA . GLY G 1 15 ? 12.553 13.975 91.483 1.00 65.75 12 GLY G CA 1
ATOM 4397 C C . GLY G 1 15 ? 13.320 15.038 90.718 1.00 71.22 12 GLY G C 1
ATOM 4398 O O . GLY G 1 15 ? 12.754 16.076 90.384 1.00 63.84 12 GLY G O 1
ATOM 4399 N N . LYS G 1 16 ? 14.598 14.790 90.437 1.00 74.57 13 LYS G N 1
ATOM 4400 C CA . LYS G 1 16 ? 15.408 15.760 89.699 1.00 72.27 13 LYS G CA 1
ATOM 4401 C C . LYS G 1 16 ? 14.852 15.998 88.297 1.00 73.23 13 LYS G C 1
ATOM 4402 O O . LYS G 1 16 ? 14.900 17.121 87.792 1.00 67.19 13 LYS G O 1
ATOM 4405 N N . GLY G 1 17 ? 14.311 14.948 87.684 1.00 76.70 14 GLY G N 1
ATOM 4406 C CA . GLY G 1 17 ? 13.765 15.047 86.343 1.00 76.41 14 GLY G CA 1
ATOM 4407 C C . GLY G 1 17 ? 12.569 15.975 86.258 1.00 74.18 14 GLY G C 1
ATOM 4408 O O . GLY G 1 17 ? 12.468 16.785 85.338 1.00 74.79 14 GLY G O 1
ATOM 4409 N N . ALA G 1 18 ? 11.664 15.859 87.226 1.00 73.69 15 ALA G N 1
ATOM 4410 C CA . ALA G 1 18 ? 10.458 16.680 87.264 1.00 61.41 15 ALA G CA 1
ATOM 4411 C C . ALA G 1 18 ? 10.775 18.124 87.639 1.00 58.64 15 ALA G C 1
ATOM 4412 O O . ALA G 1 18 ? 10.094 19.053 87.202 1.00 57.83 15 ALA G O 1
ATOM 4414 N N . SER G 1 19 ? 11.808 18.305 88.454 1.00 66.97 16 SER G N 1
ATOM 4415 C CA . SER G 1 19 ? 12.212 19.634 88.897 1.00 64.55 16 SER G CA 1
ATOM 4416 C C . SER G 1 19 ? 12.758 20.463 87.737 1.00 64.09 16 SER G C 1
ATOM 4417 O O . SER G 1 19 ? 12.598 21.684 87.711 1.00 59.12 16 SER G O 1
ATOM 4420 N N . ARG G 1 20 ? 13.402 19.797 86.783 1.00 61.16 17 ARG G N 1
ATOM 4421 C CA . ARG G 1 20 ? 13.933 20.472 85.603 1.00 70.97 17 ARG G CA 1
ATOM 4422 C C . ARG G 1 20 ? 12.802 20.921 84.679 1.00 68.23 17 ARG G C 1
ATOM 4423 O O . ARG G 1 20 ? 12.916 21.943 84.001 1.00 62.39 17 ARG G O 1
ATOM 4431 N N . ARG G 1 21 ? 11.711 20.160 84.670 1.00 69.88 18 ARG G N 1
ATOM 4432 C CA . ARG G 1 21 ? 10.562 20.463 83.822 1.00 74.21 18 ARG G CA 1
ATOM 4433 C C . ARG G 1 21 ? 9.709 21.583 84.415 1.00 72.31 18 ARG G C 1
ATOM 4434 O O . ARG G 1 21 ? 8.846 22.143 83.739 1.00 75.37 18 ARG G O 1
ATOM 4442 N N . LEU G 1 22 ? 9.951 21.901 85.683 1.00 64.74 19 LEU G N 1
ATOM 4443 C CA . LEU G 1 22 ? 9.332 23.064 86.305 1.00 57.23 19 LEU G CA 1
ATOM 4444 C C . LEU G 1 22 ? 10.032 24.318 85.804 1.00 60.30 19 LEU G C 1
ATOM 4445 O O . LEU G 1 22 ? 9.402 25.350 85.570 1.00 65.43 19 LEU G O 1
ATOM 4450 N N . ARG G 1 23 ? 11.344 24.211 85.630 1.00 63.81 20 ARG G N 1
ATOM 4451 C CA . ARG G 1 23 ? 12.142 25.293 85.072 1.00 74.69 20 ARG G CA 1
ATOM 4452 C C . ARG G 1 23 ? 11.857 25.435 83.581 1.00 75.34 20 ARG G C 1
ATOM 4453 O O . ARG G 1 23 ? 12.123 26.477 82.982 1.00 85.48 20 ARG G O 1
ATOM 4461 N N . LEU G 1 24 ? 11.312 24.375 82.993 1.00 70.91 21 LEU G N 1
ATOM 4462 C CA . LEU G 1 24 ? 10.880 24.389 81.600 1.00 76.13 21 LEU G CA 1
ATOM 4463 C C . LEU G 1 24 ? 9.684 25.314 81.407 1.00 73.90 21 LEU G C 1
ATOM 4464 O O . LEU G 1 24 ? 9.471 25.851 80.320 1.00 78.41 21 LEU G O 1
ATOM 4469 N N . ALA G 1 25 ? 8.902 25.489 82.467 1.00 57.38 22 ALA G N 1
ATOM 4470 C CA . ALA G 1 25 ? 7.697 26.305 82.404 1.00 56.27 22 ALA G CA 1
ATOM 4471 C C . ALA G 1 25 ? 7.845 27.593 83.209 1.00 61.27 22 ALA G C 1
ATOM 4472 O O . ALA G 1 25 ? 6.852 28.195 83.620 1.00 54.33 22 ALA G O 1
ATOM 4474 N N . GLY G 1 26 ? 9.088 28.009 83.432 1.00 48.20 23 GLY G N 1
ATOM 4475 C CA . GLY G 1 26 ? 9.365 29.250 84.132 1.00 48.38 23 GLY G CA 1
ATOM 4476 C C . GLY G 1 26 ? 9.038 29.201 85.612 1.00 44.37 23 GLY G C 1
ATOM 4477 O O . GLY G 1 26 ? 8.744 30.227 86.226 1.00 43.88 23 GLY G O 1
ATOM 4478 N N . GLN G 1 27 ? 9.087 28.005 86.188 1.00 38.34 24 GLN G N 1
ATOM 4479 C CA . GLN G 1 27 ? 8.829 27.830 87.612 1.00 42.67 24 GLN G CA 1
ATOM 4480 C C . GLN G 1 27 ? 10.018 27.184 88.314 1.00 45.75 24 GLN G C 1
ATOM 4481 O O . GLN G 1 27 ? 11.024 26.862 87.683 1.00 46.88 24 GLN G O 1
ATOM 4487 N N . PHE G 1 28 ? 9.899 27.003 89.625 1.00 33.03 25 PHE G N 1
ATOM 4488 C CA . PHE G 1 28 ? 10.935 26.331 90.399 1.00 32.98 25 PHE G CA 1
ATOM 4489 C C . PHE G 1 28 ? 10.322 25.631 91.608 1.00 36.40 25 PHE G C 1
ATOM 4490 O O . PHE G 1 28 ? 9.347 26.116 92.182 1.00 32.57 25 PHE G O 1
ATOM 4498 N N . PRO G 1 29 ? 10.888 24.476 91.990 1.00 32.79 26 PRO G N 1
ATOM 4499 C CA . PRO G 1 29 ? 10.382 23.707 93.131 1.00 39.07 26 PRO G CA 1
ATOM 4500 C C . PRO G 1 29 ? 10.717 24.351 94.474 1.00 39.69 26 PRO G C 1
ATOM 4501 O O . PRO G 1 29 ? 11.818 24.867 94.661 1.00 33.59 26 PRO G O 1
ATOM 4505 N N . ALA G 1 30 ? 9.762 24.316 95.397 1.00 38.18 27 ALA G N 1
ATOM 4506 C CA . ALA G 1 30 ? 9.964 24.845 96.739 1.00 35.82 27 ALA G CA 1
ATOM 4507 C C . ALA G 1 30 ? 9.146 24.047 97.747 1.00 39.95 27 ALA G C 1
ATOM 4508 O O . ALA G 1 30 ? 8.097 23.499 97.412 1.00 41.42 27 ALA G O 1
ATOM 4510 N N . VAL G 1 31 ? 9.630 23.976 98.982 1.00 34.99 28 VAL G N 1
ATOM 4511 C CA . VAL G 1 31 ? 8.921 23.241 100.021 1.00 40.11 28 VAL G CA 1
ATOM 4512 C C . VAL G 1 31 ? 8.573 24.169 101.185 1.00 40.78 28 VAL G C 1
ATOM 4513 O O . VAL G 1 31 ? 9.310 25.110 101.487 1.00 38.59 28 VAL G O 1
ATOM 4517 N N . VAL G 1 32 ? 7.431 23.917 101.816 1.00 39.99 29 VAL G N 1
ATOM 4518 C CA . VAL G 1 32 ? 6.964 24.745 102.921 1.00 47.18 29 VAL G CA 1
ATOM 4519 C C . VAL G 1 32 ? 6.704 23.907 104.167 1.00 48.78 29 VAL G C 1
ATOM 4520 O O . VAL G 1 32 ? 5.811 23.061 104.181 1.00 50.27 29 VAL G O 1
ATOM 4524 N N . TYR G 1 33 ? 7.489 24.148 105.213 1.00 47.04 30 TYR G N 1
ATOM 4525 C CA . TYR G 1 33 ? 7.341 23.414 106.465 1.00 45.34 30 TYR G CA 1
ATOM 4526 C C . TYR G 1 33 ? 7.271 24.360 107.660 1.00 49.65 30 TYR G C 1
ATOM 4527 O O . TYR G 1 33 ? 7.274 25.579 107.499 1.00 47.63 30 TYR G O 1
ATOM 4536 N N . GLY G 1 34 ? 7.202 23.790 108.859 1.00 54.00 31 GLY G N 1
ATOM 4537 C CA . GLY G 1 34 ? 7.135 24.579 110.076 1.00 56.84 31 GLY G CA 1
ATOM 4538 C C . GLY G 1 34 ? 5.724 24.707 110.616 1.00 57.58 31 GLY G C 1
ATOM 4539 O O . GLY G 1 34 ? 4.775 24.183 110.031 1.00 53.45 31 GLY G O 1
ATOM 4540 N N . GLY G 1 35 ? 5.586 25.406 111.738 1.00 63.56 32 GLY G N 1
ATOM 4541 C CA . GLY G 1 35 ? 4.290 25.616 112.357 1.00 66.17 32 GLY G CA 1
ATOM 4542 C C . GLY G 1 35 ? 3.703 24.344 112.935 1.00 62.12 32 GLY G C 1
ATOM 4543 O O . GLY G 1 35 ? 4.391 23.588 113.622 1.00 64.77 32 GLY G O 1
ATOM 4544 N N . GLU G 1 36 ? 2.425 24.107 112.657 1.00 63.22 33 GLU G N 1
ATOM 4545 C CA . GLU G 1 36 ? 1.746 22.909 113.137 1.00 71.91 33 GLU G CA 1
ATOM 4546 C C . GLU G 1 36 ? 1.100 22.143 111.986 1.00 76.83 33 GLU G C 1
ATOM 4547 O O . GLU G 1 36 ? 0.017 21.577 112.133 1.00 80.54 33 GLU G O 1
ATOM 4553 N N . ALA G 1 37 ? 1.775 22.127 110.842 1.00 75.25 34 ALA G N 1
ATOM 4554 C CA . ALA G 1 37 ? 1.272 21.424 109.668 1.00 70.44 34 ALA G CA 1
ATOM 4555 C C . ALA G 1 37 ? 2.383 20.649 108.967 1.00 67.85 34 ALA G C 1
ATOM 4556 O O . ALA G 1 37 ? 3.559 20.997 109.074 1.00 70.31 34 ALA G O 1
ATOM 4558 N N . ALA G 1 38 ? 1.997 19.597 108.253 1.00 64.69 35 ALA G N 1
ATOM 4559 C CA . ALA G 1 38 ? 2.943 18.778 107.504 1.00 55.06 35 ALA G CA 1
ATOM 4560 C C . ALA G 1 38 ? 3.588 19.587 106.381 1.00 54.35 35 ALA G C 1
ATOM 4561 O O . ALA G 1 38 ? 2.979 20.523 105.863 1.00 57.83 35 ALA G O 1
ATOM 4563 N N . PRO G 1 39 ? 4.830 19.234 106.006 1.00 43.48 36 PRO G N 1
ATOM 4564 C CA . PRO G 1 39 ? 5.526 19.929 104.916 1.00 45.97 36 PRO G CA 1
ATOM 4565 C C . PRO G 1 39 ? 4.781 19.829 103.588 1.00 45.46 36 PRO G C 1
ATOM 4566 O O . PRO G 1 39 ? 4.232 18.776 103.264 1.00 44.34 36 PRO G O 1
ATOM 4570 N N . VAL G 1 40 ? 4.763 20.924 102.835 1.00 46.48 37 VAL G N 1
ATOM 4571 C CA . VAL G 1 40 ? 4.050 20.971 101.564 1.00 49.24 37 VAL G CA 1
ATOM 4572 C C . VAL G 1 40 ? 4.980 21.353 100.417 1.00 48.02 37 VAL G C 1
ATOM 4573 O O . VAL G 1 40 ? 5.667 22.372 100.476 1.00 55.20 37 VAL G O 1
ATOM 4577 N N . ALA G 1 41 ? 4.999 20.528 99.375 1.00 44.92 38 ALA G N 1
ATOM 4578 C CA . ALA G 1 41 ? 5.804 20.806 98.192 1.00 35.20 38 ALA G CA 1
ATOM 4579 C C . ALA G 1 41 ? 5.014 21.644 97.193 1.00 37.43 38 ALA G C 1
ATOM 4580 O O . ALA G 1 41 ? 3.987 21.204 96.677 1.00 43.97 38 ALA G O 1
ATOM 4582 N N . VAL G 1 42 ? 5.498 22.852 96.924 1.00 34.99 39 VAL G N 1
ATOM 4583 C CA . VAL G 1 42 ? 4.800 23.771 96.031 1.00 37.85 39 VAL G CA 1
ATOM 4584 C C . VAL G 1 42 ? 5.680 24.232 94.874 1.00 42.02 39 VAL G C 1
ATOM 4585 O O . VAL G 1 42 ? 6.905 24.123 94.926 1.00 33.06 39 VAL G O 1
ATOM 4589 N N . ALA G 1 43 ? 5.041 24.741 93.826 1.00 43.06 40 ALA G N 1
ATOM 4590 C CA . ALA G 1 43 ? 5.754 25.283 92.676 1.00 37.38 40 ALA G CA 1
ATOM 4591 C C . ALA G 1 43 ? 5.450 26.768 92.521 1.00 33.70 40 ALA G C 1
ATOM 4592 O O . ALA G 1 43 ? 4.288 27.170 92.465 1.00 34.59 40 ALA G O 1
ATOM 4594 N N . LEU G 1 44 ? 6.500 27.580 92.455 1.00 33.43 41 LEU G N 1
ATOM 4595 C CA . LEU G 1 44 ? 6.341 29.026 92.355 1.00 38.41 41 LEU G CA 1
ATOM 4596 C C . LEU G 1 44 ? 6.814 29.554 91.008 1.00 34.72 41 LEU G C 1
ATOM 4597 O O . LEU G 1 44 ? 7.738 29.005 90.410 1.00 39.76 41 LEU G O 1
ATOM 4602 N N . ASN G 1 45 ? 6.175 30.619 90.533 1.00 35.33 42 ASN G N 1
ATOM 4603 C CA . ASN G 1 45 ? 6.631 31.297 89.327 1.00 35.70 42 ASN G CA 1
ATOM 4604 C C . ASN G 1 45 ? 7.991 31.934 89.577 1.00 36.19 42 ASN G C 1
ATOM 4605 O O . ASN G 1 45 ? 8.153 32.727 90.505 1.00 42.35 42 ASN G O 1
ATOM 4610 N N . HIS G 1 46 ? 8.966 31.580 88.747 1.00 40.77 43 HIS G N 1
ATOM 4611 C CA . HIS G 1 46 ? 10.343 32.010 88.953 1.00 42.30 43 HIS G CA 1
ATOM 4612 C C . HIS G 1 46 ? 10.510 33.526 88.885 1.00 52.37 43 HIS G C 1
ATOM 4613 O O . HIS G 1 46 ? 10.951 34.150 89.850 1.00 38.35 43 HIS G O 1
ATOM 4620 N N . ASP G 1 47 ? 10.156 34.110 87.744 1.00 53.43 44 ASP G N 1
ATOM 4621 C CA . ASP G 1 47 ? 10.358 35.538 87.516 1.00 62.59 44 ASP G CA 1
ATOM 4622 C C . ASP G 1 47 ? 9.577 36.404 88.503 1.00 65.19 44 ASP G C 1
ATOM 4623 O O . ASP G 1 47 ? 10.012 37.501 88.851 1.00 66.14 44 ASP G O 1
ATOM 4628 N N . ASP G 1 48 ? 8.429 35.909 88.954 1.00 64.14 45 ASP G N 1
ATOM 4629 C CA . ASP G 1 48 ? 7.617 36.635 89.925 1.00 69.35 45 ASP G CA 1
ATOM 4630 C C . ASP G 1 48 ? 8.321 36.724 91.275 1.00 72.31 45 ASP G C 1
ATOM 4631 O O . ASP G 1 48 ? 8.343 37.782 91.905 1.00 78.68 45 ASP G O 1
ATOM 4636 N N . ILE G 1 49 ? 8.896 35.608 91.712 1.00 68.40 46 ILE G N 1
ATOM 4637 C CA . ILE G 1 49 ? 9.620 35.559 92.977 1.00 61.18 46 ILE G CA 1
ATOM 4638 C C . ILE G 1 49 ? 10.901 36.389 92.922 1.00 59.64 46 ILE G C 1
ATOM 4639 O O . ILE G 1 49 ? 11.138 37.233 93.786 1.00 63.02 46 ILE G O 1
ATOM 4644 N N . VAL G 1 50 ? 11.713 36.147 91.895 1.00 55.83 47 VAL G N 1
ATOM 4645 C CA . VAL G 1 50 ? 13.015 36.796 91.756 1.00 54.46 47 VAL G CA 1
ATOM 4646 C C . VAL G 1 50 ? 12.906 38.320 91.692 1.00 60.30 47 VAL G C 1
ATOM 4647 O O . VAL G 1 50 ? 13.719 39.032 92.284 1.00 67.30 47 VAL G O 1
ATOM 4651 N N . ASN G 1 51 ? 11.888 38.819 90.997 1.00 63.58 48 ASN G N 1
ATOM 4652 C CA . ASN G 1 51 ? 11.693 40.261 90.857 1.00 72.71 48 ASN G CA 1
ATOM 4653 C C . ASN G 1 51 ? 11.290 40.950 92.160 1.00 80.38 48 ASN G C 1
ATOM 4654 O O . ASN G 1 51 ? 11.068 42.160 92.186 1.00 89.49 48 ASN G O 1
ATOM 4659 N N . GLN G 1 52 ? 11.196 40.177 93.237 1.00 79.66 49 GLN G N 1
ATOM 4660 C CA . GLN G 1 52 ? 10.845 40.723 94.541 1.00 80.90 49 GLN G CA 1
ATOM 4661 C C . GLN G 1 52 ? 11.889 40.364 95.594 1.00 73.45 49 GLN G C 1
ATOM 4662 O O . GLN G 1 52 ? 11.726 40.687 96.769 1.00 78.12 49 GLN G O 1
ATOM 4676 N N . ASP G 1 54 ? 14.859 41.504 95.806 1.00 101.72 51 ASP G N 1
ATOM 4677 C CA . ASP G 1 54 ? 15.761 42.618 96.071 1.00 110.23 51 ASP G CA 1
ATOM 4678 C C . ASP G 1 54 ? 15.168 43.515 97.152 1.00 111.57 51 ASP G C 1
ATOM 4679 O O . ASP G 1 54 ? 15.850 44.376 97.708 1.00 116.93 51 ASP G O 1
ATOM 4684 N N . LYS G 1 55 ? 13.890 43.296 97.444 1.00 108.83 52 LYS G N 1
ATOM 4685 C CA . LYS G 1 55 ? 13.191 44.032 98.490 1.00 108.00 52 LYS G CA 1
ATOM 4686 C C . LYS G 1 55 ? 13.457 43.392 99.849 1.00 109.60 52 LYS G C 1
ATOM 4687 O O . LYS G 1 55 ? 13.466 42.167 99.969 1.00 105.42 52 LYS G O 1
ATOM 4693 N N . PRO G 1 56 ? 13.674 44.220 100.883 1.00 112.35 53 PRO G N 1
ATOM 4694 C CA . PRO G 1 56 ? 13.961 43.709 102.228 1.00 111.60 53 PRO G CA 1
ATOM 4695 C C . PRO G 1 56 ? 12.746 43.059 102.888 1.00 112.06 53 PRO G C 1
ATOM 4696 O O . PRO G 1 56 ? 12.901 42.308 103.850 1.00 113.33 53 PRO G O 1
ATOM 4700 N N . GLU G 1 57 ? 11.555 43.346 102.372 1.00 107.40 54 GLU G N 1
ATOM 4701 C CA . GLU G 1 57 ? 10.324 42.796 102.930 1.00 102.68 54 GLU G CA 1
ATOM 4702 C C . GLU G 1 57 ? 10.131 41.335 102.533 1.00 94.79 54 GLU G C 1
ATOM 4703 O O . GLU G 1 57 ? 9.380 40.603 103.177 1.00 92.58 54 GLU G O 1
ATOM 4705 N N . PHE G 1 58 ? 10.812 40.920 101.470 1.00 93.67 55 PHE G N 1
ATOM 4706 C CA . PHE G 1 58 ? 10.723 39.548 100.980 1.00 91.14 55 PHE G CA 1
ATOM 4707 C C . PHE G 1 58 ? 11.305 38.561 101.985 1.00 94.98 55 PHE G C 1
ATOM 4708 O O . PHE G 1 58 ? 10.775 37.468 102.174 1.00 94.53 55 PHE G O 1
ATOM 4716 N N . TYR G 1 59 ? 12.399 38.954 102.628 1.00 98.19 56 TYR G N 1
ATOM 4717 C CA . TYR G 1 59 ? 13.111 38.064 103.537 1.00 94.72 56 TYR G CA 1
ATOM 4718 C C . TYR G 1 59 ? 12.588 38.150 104.968 1.00 98.33 56 TYR G C 1
ATOM 4719 O O . TYR G 1 59 ? 13.333 37.906 105.917 1.00 98.80 56 TYR G O 1
ATOM 4728 N N . GLU G 1 60 ? 11.311 38.487 105.125 1.00 97.16 57 GLU G N 1
ATOM 4729 C CA . GLU G 1 60 ? 10.734 38.624 106.459 1.00 103.56 57 GLU G CA 1
ATOM 4730 C C . GLU G 1 60 ? 9.209 38.499 106.468 1.00 103.29 57 GLU G C 1
ATOM 4731 O O . GLU G 1 60 ? 8.611 38.255 107.516 1.00 105.03 57 GLU G O 1
ATOM 4737 N N . ALA G 1 61 ? 8.582 38.662 105.307 1.00 100.02 58 ALA G N 1
ATOM 4738 C CA . ALA G 1 61 ? 7.125 38.603 105.223 1.00 91.49 58 ALA G CA 1
ATOM 4739 C C . ALA G 1 61 ? 6.638 38.162 103.845 1.00 89.65 58 ALA G C 1
ATOM 4740 O O . ALA G 1 61 ? 6.603 38.959 102.907 1.00 95.51 58 ALA G O 1
ATOM 4742 N N . ILE G 1 62 ? 6.253 36.894 103.733 1.00 83.66 59 ILE G N 1
ATOM 4743 C CA . ILE G 1 62 ? 5.760 36.344 102.474 1.00 78.81 59 ILE G CA 1
ATOM 4744 C C . ILE G 1 62 ? 4.469 35.553 102.671 1.00 75.92 59 ILE G C 1
ATOM 4745 O O . ILE G 1 62 ? 4.372 34.722 103.574 1.00 77.67 59 ILE G O 1
ATOM 4750 N N . THR G 1 63 ? 3.479 35.822 101.825 1.00 71.03 60 THR G N 1
ATOM 4751 C CA . THR G 1 63 ? 2.227 35.076 101.844 1.00 67.13 60 THR G CA 1
ATOM 4752 C C . THR G 1 63 ? 2.103 34.187 100.610 1.00 61.77 60 THR G C 1
ATOM 4753 O O . THR G 1 63 ? 2.129 34.671 99.479 1.00 66.46 60 THR G O 1
ATOM 4757 N N . LEU G 1 64 ? 1.973 32.883 100.834 1.00 59.24 61 LEU G N 1
ATOM 4758 C CA . LEU G 1 64 ? 1.829 31.929 99.741 1.00 54.43 61 LEU G CA 1
ATOM 4759 C C . LEU G 1 64 ? 0.427 31.329 99.710 1.00 61.24 61 LEU G C 1
ATOM 4760 O O . LEU G 1 64 ? -0.013 30.707 100.677 1.00 62.25 61 LEU G O 1
ATOM 4765 N N . VAL G 1 65 ? -0.269 31.519 98.594 1.00 57.21 62 VAL G N 1
ATOM 4766 C CA . VAL G 1 65 ? -1.610 30.969 98.431 1.00 54.24 62 VAL G CA 1
ATOM 4767 C C . VAL G 1 65 ? -1.538 29.502 98.022 1.00 48.12 62 VAL G C 1
ATOM 4768 O O . VAL G 1 65 ? -1.383 29.181 96.844 1.00 49.04 62 VAL G O 1
ATOM 4772 N N . ILE G 1 66 ? -1.648 28.615 99.006 1.00 50.77 63 ILE G N 1
ATOM 4773 C CA . ILE G 1 66 ? -1.554 27.181 98.760 1.00 48.32 63 ILE G CA 1
ATOM 4774 C C . ILE G 1 66 ? -2.922 26.510 98.832 1.00 56.96 63 ILE G C 1
ATOM 4775 O O . ILE G 1 66 ? -3.482 26.337 99.915 1.00 62.05 63 ILE G O 1
ATOM 4780 N N . GLY G 1 67 ? -3.453 26.135 97.673 1.00 59.11 64 GLY G N 1
ATOM 4781 C CA . GLY G 1 67 ? -4.733 25.454 97.600 1.00 54.90 64 GLY G CA 1
ATOM 4782 C C . GLY G 1 67 ? -5.893 26.317 98.056 1.00 56.40 64 GLY G C 1
ATOM 4783 O O . GLY G 1 67 ? -6.868 25.816 98.616 1.00 62.46 64 GLY G O 1
ATOM 4784 N N . GLY G 1 68 ? -5.786 27.620 97.818 1.00 58.47 65 GLY G N 1
ATOM 4785 C CA . GLY G 1 68 ? -6.829 28.552 98.205 1.00 58.02 65 GLY G CA 1
ATOM 4786 C C . GLY G 1 68 ? -6.482 29.325 99.461 1.00 66.17 65 GLY G C 1
ATOM 4787 O O . GLY G 1 68 ? -6.620 30.547 99.506 1.00 71.02 65 GLY G O 1
ATOM 4788 N N . GLU G 1 69 ? -6.029 28.611 100.487 1.00 73.12 66 GLU G N 1
ATOM 4789 C CA . GLU G 1 69 ? -5.658 29.239 101.749 1.00 80.26 66 GLU G CA 1
ATOM 4790 C C . GLU G 1 69 ? -4.336 29.988 101.618 1.00 74.62 66 GLU G C 1
ATOM 4791 O O . GLU G 1 69 ? -3.526 29.687 100.742 1.00 70.02 66 GLU G O 1
ATOM 4797 N N . GLU G 1 70 ? -4.123 30.962 102.496 1.00 73.75 67 GLU G N 1
ATOM 4798 C CA . GLU G 1 70 ? -2.979 31.858 102.379 1.00 71.10 67 GLU G CA 1
ATOM 4799 C C . GLU G 1 70 ? -1.998 31.695 103.538 1.00 71.11 67 GLU G C 1
ATOM 4800 O O . GLU G 1 70 ? -2.134 32.339 104.578 1.00 79.70 67 GLU G O 1
ATOM 4806 N N . VAL G 1 71 ? -1.007 30.831 103.345 1.00 63.69 68 VAL G N 1
ATOM 4807 C CA . VAL G 1 71 ? -0.005 30.562 104.370 1.00 63.22 68 VAL G CA 1
ATOM 4808 C C . VAL G 1 71 ? 1.076 31.638 104.387 1.00 64.39 68 VAL G C 1
ATOM 4809 O O . VAL G 1 71 ? 1.681 31.938 103.358 1.00 66.43 68 VAL G O 1
ATOM 4813 N N . LYS G 1 72 ? 1.315 32.214 105.561 1.00 61.97 69 LYS G N 1
ATOM 4814 C CA . LYS G 1 72 ? 2.332 33.247 105.714 1.00 65.76 69 LYS G CA 1
ATOM 4815 C C . LYS G 1 72 ? 3.664 32.628 106.131 1.00 68.97 69 LYS G C 1
ATOM 4816 O O . LYS G 1 72 ? 3.768 32.015 107.194 1.00 72.68 69 LYS G O 1
ATOM 4822 N N . VAL G 1 73 ? 4.680 32.791 105.288 1.00 67.34 70 VAL G N 1
ATOM 4823 C CA . VAL G 1 73 ? 5.970 32.146 105.509 1.00 66.78 70 VAL G CA 1
ATOM 4824 C C . VAL G 1 73 ? 7.148 33.107 105.377 1.00 70.17 70 VAL G C 1
ATOM 4825 O O . VAL G 1 73 ? 6.973 34.284 105.062 1.00 67.78 70 VAL G O 1
ATOM 4829 N N . LYS G 1 74 ? 8.349 32.591 105.623 1.00 73.12 71 LYS G N 1
ATOM 4830 C CA . LYS G 1 74 ? 9.576 33.352 105.416 1.00 72.63 71 LYS G CA 1
ATOM 4831 C C . LYS G 1 74 ? 10.607 32.475 104.706 1.00 65.94 71 LYS G C 1
ATOM 4832 O O . LYS G 1 74 ? 10.614 31.255 104.880 1.00 69.13 71 LYS G O 1
ATOM 4838 N N . PRO G 1 75 ? 11.465 33.092 103.878 1.00 64.64 72 PRO G N 1
ATOM 4839 C CA . PRO G 1 75 ? 12.528 32.362 103.177 1.00 61.58 72 PRO G CA 1
ATOM 4840 C C . PRO G 1 75 ? 13.521 31.718 104.141 1.00 62.54 72 PRO G C 1
ATOM 4841 O O . PRO G 1 75 ? 14.053 32.394 105.021 1.00 66.55 72 PRO G O 1
ATOM 4845 N N . GLN G 1 76 ? 13.763 30.422 103.969 1.00 61.49 73 GLN G N 1
ATOM 4846 C CA . GLN G 1 76 ? 14.657 29.686 104.854 1.00 63.63 73 GLN G CA 1
ATOM 4847 C C . GLN G 1 76 ? 15.956 29.316 104.149 1.00 64.41 73 GLN G C 1
ATOM 4848 O O . GLN G 1 76 ? 17.031 29.346 104.749 1.00 79.27 73 GLN G O 1
ATOM 4854 N N . ASP G 1 77 ? 15.852 28.963 102.873 1.00 61.12 74 ASP G N 1
ATOM 4855 C CA . ASP G 1 77 ? 17.024 28.603 102.086 1.00 65.98 74 ASP G CA 1
ATOM 4856 C C . ASP G 1 77 ? 16.807 28.905 100.609 1.00 64.80 74 ASP G C 1
ATOM 4857 O O . ASP G 1 77 ? 15.698 28.768 100.097 1.00 55.58 74 ASP G O 1
ATOM 4862 N N . VAL G 1 78 ? 17.871 29.320 99.929 1.00 64.07 75 VAL G N 1
ATOM 4863 C CA . VAL G 1 78 ? 17.792 29.605 98.502 1.00 59.04 75 VAL G CA 1
ATOM 4864 C C . VAL G 1 78 ? 18.886 28.890 97.713 1.00 60.25 75 VAL G C 1
ATOM 4865 O O . VAL G 1 78 ? 20.077 29.080 97.968 1.00 64.32 75 VAL G O 1
ATOM 4869 N N . GLN G 1 79 ? 18.476 28.065 96.755 1.00 57.26 76 GLN G N 1
ATOM 4870 C CA . GLN G 1 79 ? 19.425 27.414 95.860 1.00 58.55 76 GLN G CA 1
ATOM 4871 C C . GLN G 1 79 ? 19.509 28.153 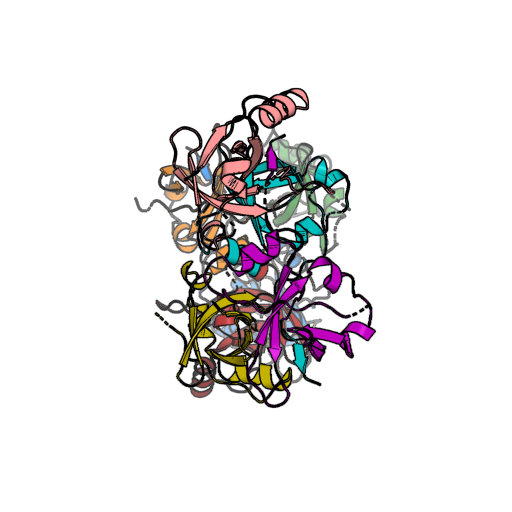94.532 1.00 58.15 76 GLN G C 1
ATOM 4872 O O . GLN G 1 79 ? 18.556 28.161 93.754 1.00 54.90 76 GLN G O 1
ATOM 4878 N N . ARG G 1 80 ? 20.656 28.772 94.276 1.00 43.84 77 ARG G N 1
ATOM 4879 C CA . ARG G 1 80 ? 20.866 29.504 93.034 1.00 47.35 77 ARG G CA 1
ATOM 4880 C C . ARG G 1 80 ? 21.744 28.723 92.061 1.00 47.15 77 ARG G C 1
ATOM 4881 O O . ARG G 1 80 ? 22.425 27.772 92.447 1.00 46.11 77 ARG G O 1
ATOM 4889 N N . HIS G 1 81 ? 21.719 29.130 90.795 1.00 52.41 78 HIS G N 1
ATOM 4890 C CA . HIS G 1 81 ? 22.622 28.576 89.794 1.00 53.19 78 HIS G CA 1
ATOM 4891 C C . HIS G 1 81 ? 24.047 29.008 90.129 1.00 54.16 78 HIS G C 1
ATOM 4892 O O . HIS G 1 81 ? 24.247 29.930 90.921 1.00 51.42 78 HIS G O 1
ATOM 4899 N N . ALA G 1 82 ? 25.029 28.336 89.535 1.00 68.04 79 ALA G N 1
ATOM 4900 C CA . ALA G 1 82 ? 26.439 28.614 89.800 1.00 71.20 79 ALA G CA 1
ATOM 4901 C C . ALA G 1 82 ? 26.793 30.087 89.597 1.00 70.48 79 ALA G C 1
ATOM 4902 O O . ALA G 1 82 ? 27.542 30.665 90.385 1.00 75.82 79 ALA G O 1
ATOM 4904 N N . PHE G 1 83 ? 26.247 30.691 88.547 1.00 62.69 80 PHE G N 1
ATOM 4905 C CA . PHE G 1 83 ? 26.516 32.096 88.254 1.00 62.46 80 PHE G CA 1
ATOM 4906 C C . PHE G 1 83 ? 25.275 32.826 87.750 1.00 61.38 80 PHE G C 1
ATOM 4907 O O . PHE G 1 83 ? 25.170 34.046 87.884 1.00 67.21 80 PHE G O 1
ATOM 4915 N N . LYS G 1 84 ? 24.341 32.081 87.165 1.00 56.31 81 LYS G N 1
ATOM 4916 C CA . LYS G 1 84 ? 23.094 32.665 86.684 1.00 58.02 81 LYS G CA 1
ATOM 4917 C C . LYS G 1 84 ? 22.273 33.198 87.851 1.00 63.29 81 LYS G C 1
ATOM 4918 O O . LYS G 1 84 ? 22.248 32.595 88.924 1.00 62.17 81 LYS G O 1
ATOM 4924 N N . PRO G 1 85 ? 21.595 34.337 87.645 1.00 68.79 82 PRO G N 1
ATOM 4925 C CA . PRO G 1 85 ? 20.744 34.928 88.683 1.00 66.73 82 PRO G CA 1
ATOM 4926 C C . PRO G 1 85 ? 19.387 34.237 88.800 1.00 63.39 82 PRO G C 1
ATOM 4927 O O . PRO G 1 85 ? 18.393 34.896 89.105 1.00 65.84 82 PRO G O 1
ATOM 4931 N N . LYS G 1 86 ? 19.346 32.930 88.561 1.00 60.07 83 LYS G N 1
ATOM 4932 C CA . LYS G 1 86 ? 18.095 32.189 88.647 1.00 57.98 83 LYS G CA 1
ATOM 4933 C C . LYS G 1 86 ? 18.036 31.344 89.917 1.00 50.63 83 LYS G C 1
ATOM 4934 O O . LYS G 1 86 ? 19.064 30.930 90.454 1.00 50.84 83 LYS G O 1
ATOM 4940 N N . VAL G 1 87 ? 16.820 31.101 90.393 1.00 49.89 84 VAL G N 1
ATOM 4941 C CA . VAL G 1 87 ? 16.598 30.293 91.583 1.00 46.74 84 VAL G CA 1
ATOM 4942 C C . VAL G 1 87 ? 16.191 28.874 91.202 1.00 44.66 84 VAL G C 1
ATOM 4943 O O . VAL G 1 87 ? 15.250 28.675 90.433 1.00 44.05 84 VAL G O 1
ATOM 4947 N N . GLU G 1 88 ? 16.903 27.891 91.742 1.00 42.24 85 GLU G N 1
ATOM 4948 C CA . GLU G 1 88 ? 16.652 26.496 91.404 1.00 44.21 85 GLU G CA 1
ATOM 4949 C C . GLU G 1 88 ? 15.761 25.809 92.435 1.00 43.20 85 GLU G C 1
ATOM 4950 O O . GLU G 1 88 ? 15.023 24.881 92.104 1.00 40.29 85 GLU G O 1
ATOM 4956 N N . HIS G 1 89 ? 15.830 26.273 93.679 1.00 42.07 86 HIS G N 1
ATOM 4957 C CA . HIS G 1 89 ? 15.033 25.698 94.759 1.00 36.52 86 HIS G CA 1
ATOM 4958 C C . HIS G 1 89 ? 15.022 26.617 95.978 1.00 36.72 86 HIS G C 1
ATOM 4959 O O . HIS G 1 89 ? 16.004 27.306 96.253 1.00 37.79 86 HIS G O 1
ATOM 4974 N N . ASP G 1 91 ? 13.351 27.100 100.275 1.00 38.44 88 ASP G N 1
ATOM 4975 C CA . ASP G 1 91 ? 12.652 26.569 101.439 1.00 45.70 88 ASP G CA 1
ATOM 4976 C C . ASP G 1 91 ? 11.913 27.685 102.169 1.00 45.34 88 ASP G C 1
ATOM 4977 O O . ASP G 1 91 ? 12.444 28.781 102.347 1.00 43.70 88 ASP G O 1
ATOM 4982 N N . PHE G 1 92 ? 10.685 27.400 102.586 1.00 46.11 89 PHE G N 1
ATOM 4983 C CA . PHE G 1 92 ? 9.889 28.362 103.336 1.00 47.46 89 PHE G CA 1
ATOM 4984 C C . PHE G 1 92 ? 9.437 27.772 104.666 1.00 51.72 89 PHE G C 1
ATOM 4985 O O . PHE G 1 92 ? 8.820 26.708 104.703 1.00 60.43 89 PHE G O 1
ATOM 4993 N N . ILE G 1 93 ? 9.748 28.460 105.758 1.00 50.57 90 ILE G N 1
ATOM 4994 C CA . ILE G 1 93 ? 9.267 28.040 107.066 1.00 52.80 90 ILE G CA 1
ATOM 4995 C C . ILE G 1 93 ? 8.077 28.918 107.458 1.00 58.24 90 ILE G C 1
ATOM 4996 O O . ILE G 1 93 ? 8.041 30.110 107.144 1.00 57.14 90 ILE G O 1
ATOM 5001 N N . ARG G 1 94 ? 7.092 28.319 108.118 1.00 61.27 91 ARG G N 1
ATOM 5002 C CA . ARG G 1 94 ? 5.837 29.006 108.406 1.00 64.30 91 ARG G CA 1
ATOM 5003 C C . ARG G 1 94 ? 5.972 30.061 109.499 1.00 73.43 91 ARG G C 1
ATOM 5004 O O . ARG G 1 94 ? 6.844 29.973 110.363 1.00 58.65 91 ARG G O 1
ATOM 5012 N N . ILE G 1 95 ? 5.095 31.058 109.449 1.00 75.94 92 ILE G N 1
ATOM 5013 C CA . ILE G 1 95 ? 5.080 32.131 110.436 1.00 80.84 92 ILE G CA 1
ATOM 5014 C C . ILE G 1 95 ? 3.702 32.269 111.073 1.00 80.25 92 ILE G C 1
ATOM 5015 O O . ILE G 1 95 ? 2.832 31.419 110.884 1.00 75.35 92 ILE G O 1
ATOM 5028 N N . LYS H 1 5 ? 10.594 47.169 129.131 1.00 99.67 2 LYS H N 1
ATOM 5029 C CA . LYS H 1 5 ? 11.822 47.960 129.113 1.00 94.60 2 LYS H CA 1
ATOM 5030 C C . LYS H 1 5 ? 12.715 47.660 130.313 1.00 86.99 2 LYS H C 1
ATOM 5031 O O . LYS H 1 5 ? 12.319 47.854 131.463 1.00 97.60 2 LYS H O 1
ATOM 5037 N N . PHE H 1 6 ? 13.927 47.194 130.036 1.00 77.63 3 PHE H N 1
ATOM 5038 C CA . PHE H 1 6 ? 14.914 46.972 131.082 1.00 80.75 3 PHE H CA 1
ATOM 5039 C C . PHE H 1 6 ? 15.952 48.088 131.063 1.00 86.62 3 PHE H C 1
ATOM 5040 O O . PHE H 1 6 ? 16.189 48.703 130.024 1.00 88.84 3 PHE H O 1
ATOM 5048 N N . GLU H 1 7 ? 16.570 48.349 132.209 1.00 86.44 4 GLU H N 1
ATOM 5049 C CA . GLU H 1 7 ? 17.602 49.376 132.284 1.00 87.85 4 GLU H CA 1
ATOM 5050 C C . GLU H 1 7 ? 18.995 48.764 132.167 1.00 79.99 4 GLU H C 1
ATOM 5051 O O . GLU H 1 7 ? 19.489 48.133 133.101 1.00 75.49 4 GLU H O 1
ATOM 5057 N N . ALA H 1 8 ? 19.620 48.955 131.010 1.00 76.89 5 ALA H N 1
ATOM 5058 C CA . ALA H 1 8 ? 20.962 48.439 130.769 1.00 77.09 5 ALA H CA 1
ATOM 5059 C C . ALA H 1 8 ? 22.019 49.454 131.189 1.00 82.73 5 ALA H C 1
ATOM 5060 O O . ALA H 1 8 ? 22.003 50.602 130.745 1.00 84.04 5 ALA H O 1
ATOM 5062 N N . VAL H 1 9 ? 22.937 49.024 132.048 1.00 82.16 6 VAL H N 1
ATOM 5063 C CA . VAL H 1 9 ? 24.007 49.892 132.523 1.00 83.59 6 VAL H CA 1
ATOM 5064 C C . VAL H 1 9 ? 25.309 49.611 131.782 1.00 89.91 6 VAL H C 1
ATOM 5065 O O . VAL H 1 9 ? 25.813 48.488 131.799 1.00 97.03 6 VAL H O 1
ATOM 5069 N N . VAL H 1 10 ? 25.848 50.637 131.129 1.00 82.77 7 VAL H N 1
ATOM 5070 C CA . VAL H 1 10 ? 27.102 50.505 130.398 1.00 75.79 7 VAL H CA 1
ATOM 5071 C C . VAL H 1 10 ? 28.254 50.220 131.354 1.00 72.45 7 VAL H C 1
ATOM 5072 O O . VAL H 1 10 ? 28.491 50.975 132.297 1.00 75.11 7 VAL H O 1
ATOM 5076 N N . ARG H 1 11 ? 28.966 49.125 131.108 1.00 73.17 8 ARG H N 1
ATOM 5077 C CA . ARG H 1 11 ? 30.075 48.730 131.967 1.00 73.88 8 ARG H CA 1
ATOM 5078 C C . ARG H 1 11 ? 31.318 49.565 131.686 1.00 78.13 8 ARG H C 1
ATOM 5079 O O . ARG H 1 11 ? 31.743 49.699 130.538 1.00 75.07 8 ARG H O 1
ATOM 5087 N N . THR H 1 12 ? 31.896 50.126 132.742 1.00 82.60 9 THR H N 1
ATOM 5088 C CA . THR H 1 12 ? 33.102 50.932 132.619 1.00 93.23 9 THR H CA 1
ATOM 5089 C C . THR H 1 12 ? 34.332 50.120 133.008 1.00 96.55 9 THR H C 1
ATOM 5090 O O . THR H 1 12 ? 35.464 50.515 132.730 1.00 96.40 9 THR H O 1
ATOM 5094 N N . GLU H 1 13 ? 34.098 48.981 133.650 1.00 92.42 10 GLU H N 1
ATOM 5095 C CA . GLU H 1 13 ? 35.181 48.128 134.121 1.00 83.22 10 GLU H CA 1
ATOM 5096 C C . GLU H 1 13 ? 34.961 46.670 133.732 1.00 78.07 10 GLU H C 1
ATOM 5097 O O . GLU H 1 13 ? 33.825 46.200 133.654 1.00 75.69 10 GLU H O 1
ATOM 5103 N N . LEU H 1 14 ? 36.058 45.961 133.487 1.00 79.10 11 LEU H N 1
ATOM 5104 C CA . LEU H 1 14 ? 36.006 44.552 133.116 1.00 74.05 11 LEU H CA 1
ATOM 5105 C C . LEU H 1 14 ? 36.969 43.737 133.974 1.00 79.58 11 LEU H C 1
ATOM 5106 O O . LEU H 1 14 ? 37.975 44.258 134.455 1.00 76.23 11 LEU H O 1
ATOM 5111 N N . GLY H 1 15 ? 36.657 42.459 134.165 1.00 79.80 12 GLY H N 1
ATOM 5112 C CA . GLY H 1 15 ? 37.514 41.580 134.937 1.00 87.20 12 GLY H CA 1
ATOM 5113 C C . GLY H 1 15 ? 36.771 40.796 136.001 1.00 100.07 12 GLY H C 1
ATOM 5114 O O . GLY H 1 15 ? 35.541 40.802 136.046 1.00 102.14 12 GLY H O 1
ATOM 5115 N N . LYS H 1 16 ? 37.526 40.120 136.862 1.00 107.34 13 LYS H N 1
ATOM 5116 C CA . LYS H 1 16 ? 36.945 39.303 137.921 1.00 106.37 13 LYS H CA 1
ATOM 5117 C C . LYS H 1 16 ? 36.315 40.164 139.011 1.00 108.83 13 LYS H C 1
ATOM 5118 O O . LYS H 1 16 ? 35.296 39.794 139.595 1.00 106.31 13 LYS H O 1
ATOM 5120 N N . GLY H 1 17 ? 36.927 41.313 139.279 1.00 108.04 14 GLY H N 1
ATOM 5121 C CA . GLY H 1 17 ? 36.436 42.219 140.302 1.00 108.94 14 GLY H CA 1
ATOM 5122 C C . GLY H 1 17 ? 35.114 42.863 139.932 1.00 102.65 14 GLY H C 1
ATOM 5123 O O . GLY H 1 17 ? 34.236 43.029 140.778 1.00 104.84 14 GLY H O 1
ATOM 5124 N N . ALA H 1 18 ? 34.974 43.227 138.661 1.00 97.37 15 ALA H N 1
ATOM 5125 C CA . ALA H 1 18 ? 33.758 43.868 138.173 1.00 90.07 15 ALA H CA 1
ATOM 5126 C C . ALA H 1 18 ? 32.577 42.904 138.189 1.00 90.16 15 ALA H C 1
ATOM 5127 O O . ALA H 1 18 ? 31.438 43.308 138.418 1.00 84.86 15 ALA H O 1
ATOM 5129 N N . SER H 1 19 ? 32.858 41.628 137.945 1.00 96.31 16 SER H N 1
ATOM 5130 C CA . SER H 1 19 ? 31.821 40.603 137.927 1.00 98.17 16 SER H CA 1
ATOM 5131 C C . SER H 1 19 ? 31.272 40.349 139.327 1.00 94.28 16 SER H C 1
ATOM 5132 O O . SER H 1 19 ? 30.114 39.965 139.490 1.00 95.31 16 SER H O 1
ATOM 5135 N N . ARG H 1 20 ? 32.113 40.563 140.334 1.00 91.10 17 ARG H N 1
ATOM 5136 C CA . ARG H 1 20 ? 31.707 40.391 141.723 1.00 93.40 17 ARG H CA 1
ATOM 5137 C C . ARG H 1 20 ? 30.710 41.467 142.134 1.00 96.48 17 ARG H C 1
ATOM 5138 O O . ARG H 1 20 ? 29.739 41.191 142.840 1.00 94.07 17 ARG H O 1
ATOM 5140 N N . ARG H 1 21 ? 30.958 42.694 141.686 1.00 104.09 18 ARG H N 1
ATOM 5141 C CA . ARG H 1 21 ? 30.074 43.815 141.982 1.00 110.20 18 ARG H CA 1
ATOM 5142 C C . ARG H 1 21 ? 28.706 43.627 141.337 1.00 106.90 18 ARG H C 1
ATOM 5143 O O . ARG H 1 21 ? 27.682 43.959 141.932 1.00 110.15 18 ARG H O 1
ATOM 5151 N N . LEU H 1 22 ? 28.696 43.090 140.122 1.00 97.67 19 LEU H N 1
ATOM 5152 C CA . LEU H 1 22 ? 27.448 42.834 139.412 1.00 90.56 19 LEU H CA 1
ATOM 5153 C C . LEU H 1 22 ? 26.646 41.731 140.093 1.00 89.53 19 LEU H C 1
ATOM 5154 O O . LEU H 1 22 ? 25.420 41.795 140.162 1.00 89.34 19 LEU H O 1
ATOM 5159 N N . ARG H 1 23 ? 27.348 40.723 140.601 1.00 85.77 20 ARG H N 1
ATOM 5160 C CA . ARG H 1 23 ? 26.698 39.579 141.230 1.00 85.10 20 ARG H CA 1
ATOM 5161 C C . ARG H 1 23 ? 25.993 39.969 142.528 1.00 81.14 20 ARG H C 1
ATOM 5162 O O . ARG H 1 23 ? 24.899 39.484 142.816 1.00 80.58 20 ARG H O 1
ATOM 5170 N N . LEU H 1 24 ? 26.618 40.847 143.308 1.00 80.96 21 LEU H N 1
ATOM 5171 C CA . LEU H 1 24 ? 26.026 41.295 144.564 1.00 85.35 21 LEU H CA 1
ATOM 5172 C C . LEU H 1 24 ? 24.991 42.393 144.344 1.00 87.28 21 LEU H C 1
ATOM 5173 O O . LEU H 1 24 ? 24.142 42.635 145.200 1.00 93.16 21 LEU H O 1
ATOM 5178 N N . ALA H 1 25 ? 25.065 43.055 143.194 1.00 84.69 22 ALA H N 1
ATOM 5179 C CA . ALA H 1 25 ? 24.087 44.080 142.848 1.00 91.59 22 ALA H CA 1
ATOM 5180 C C . ALA H 1 25 ? 22.859 43.447 142.206 1.00 98.27 22 ALA H C 1
ATOM 5181 O O . ALA H 1 25 ? 21.919 44.142 141.818 1.00 101.08 22 ALA H O 1
ATOM 5183 N N . GLY H 1 26 ? 22.874 42.121 142.100 1.00 99.82 23 GLY H N 1
ATOM 5184 C CA . GLY H 1 26 ? 21.777 41.388 141.497 1.00 96.66 23 GLY H CA 1
ATOM 5185 C C . GLY H 1 26 ? 21.766 41.530 139.989 1.00 90.18 23 GLY H C 1
ATOM 5186 O O . GLY H 1 26 ? 20.706 41.634 139.372 1.00 89.18 23 GLY H O 1
ATOM 5187 N N . GLN H 1 27 ? 22.955 41.533 139.393 1.00 84.03 24 GLN H N 1
ATOM 5188 C CA . GLN H 1 27 ? 23.090 41.717 137.953 1.00 76.48 24 GLN H CA 1
ATOM 5189 C C . GLN H 1 27 ? 23.994 40.661 137.323 1.00 69.01 24 GLN H C 1
ATOM 5190 O O . GLN H 1 27 ? 24.695 39.928 138.021 1.00 63.53 24 GLN H O 1
ATOM 5196 N N . PHE H 1 28 ? 23.970 40.593 135.996 1.00 64.56 25 PHE H N 1
ATOM 5197 C CA . PHE H 1 28 ? 24.805 39.658 135.251 1.00 61.03 25 PHE H CA 1
ATOM 5198 C C . PHE H 1 28 ? 25.349 40.328 133.991 1.00 56.14 25 PHE H C 1
ATOM 5199 O O . PHE H 1 28 ? 24.693 41.197 133.418 1.00 53.37 25 PHE H O 1
ATOM 5207 N N . PRO H 1 29 ? 26.557 39.931 133.561 1.00 56.89 26 PRO H N 1
ATOM 5208 C CA . PRO H 1 29 ? 27.173 40.516 132.364 1.00 46.92 26 PRO H CA 1
ATOM 5209 C C . PRO H 1 29 ? 26.407 40.193 131.084 1.00 62.69 26 PRO H C 1
ATOM 5210 O O . PRO H 1 29 ? 25.936 39.068 130.910 1.00 62.85 26 PRO H O 1
ATOM 5214 N N . ALA H 1 30 ? 26.287 41.179 130.200 1.00 59.43 27 ALA H N 1
ATOM 5215 C CA . ALA H 1 30 ? 25.607 40.992 128.924 1.00 57.86 27 ALA H CA 1
ATOM 5216 C C . ALA H 1 30 ? 26.299 41.788 127.821 1.00 54.32 27 ALA H C 1
ATOM 5217 O O . ALA H 1 30 ? 27.018 42.749 128.094 1.00 60.12 27 ALA H O 1
ATOM 5219 N N . VAL H 1 31 ? 26.079 41.381 126.574 1.00 46.57 28 VAL H N 1
ATOM 5220 C CA . VAL H 1 31 ? 26.704 42.040 125.431 1.00 48.12 28 VAL H CA 1
ATOM 5221 C C . VAL H 1 31 ? 25.678 42.387 124.355 1.00 48.84 28 VAL H C 1
ATOM 5222 O O . VAL H 1 31 ? 24.907 41.531 123.920 1.00 48.76 28 VAL H O 1
ATOM 5226 N N . VAL H 1 32 ? 25.673 43.648 123.934 1.00 54.25 29 VAL H N 1
ATOM 5227 C CA . VAL H 1 32 ? 24.784 44.103 122.871 1.00 58.81 29 VAL H CA 1
ATOM 5228 C C . VAL H 1 32 ? 25.571 44.397 121.597 1.00 59.94 29 VAL H C 1
ATOM 5229 O O . VAL H 1 32 ? 26.376 45.327 121.558 1.00 69.41 29 VAL H O 1
ATOM 5233 N N . TYR H 1 33 ? 25.336 43.603 120.558 1.00 52.15 30 TYR H N 1
ATOM 5234 C CA . TYR H 1 33 ? 26.039 43.788 119.294 1.00 57.30 30 TYR H CA 1
ATOM 5235 C C . TYR H 1 33 ? 25.077 43.818 118.112 1.00 61.34 30 TYR H C 1
ATOM 5236 O O . TYR H 1 33 ? 23.860 43.759 118.284 1.00 67.40 30 TYR H O 1
ATOM 5245 N N . GLY H 1 34 ? 25.638 43.908 116.910 1.00 58.81 31 GLY H N 1
ATOM 5246 C CA . GLY H 1 34 ? 24.844 43.942 115.697 1.00 65.22 31 GLY H CA 1
ATOM 5247 C C . GLY H 1 34 ? 24.530 45.357 115.257 1.00 70.97 31 GLY H C 1
ATOM 5248 O O . GLY H 1 34 ? 24.656 46.303 116.035 1.00 66.60 31 GLY H O 1
ATOM 5249 N N . GLY H 1 35 ? 24.122 45.502 114.002 1.00 70.16 32 GLY H N 1
ATOM 5250 C CA . GLY H 1 35 ? 23.752 46.798 113.470 1.00 66.35 32 GLY H CA 1
ATOM 5251 C C . GLY H 1 35 ? 24.924 47.578 112.908 1.00 71.11 32 GLY H C 1
ATOM 5252 O O . GLY H 1 35 ? 25.666 47.081 112.060 1.00 65.79 32 GLY H O 1
ATOM 5253 N N . GLU H 1 36 ? 25.090 48.805 113.388 1.00 80.71 33 GLU H N 1
ATOM 5254 C CA . GLU H 1 36 ? 26.090 49.714 112.843 1.00 88.37 33 GLU H CA 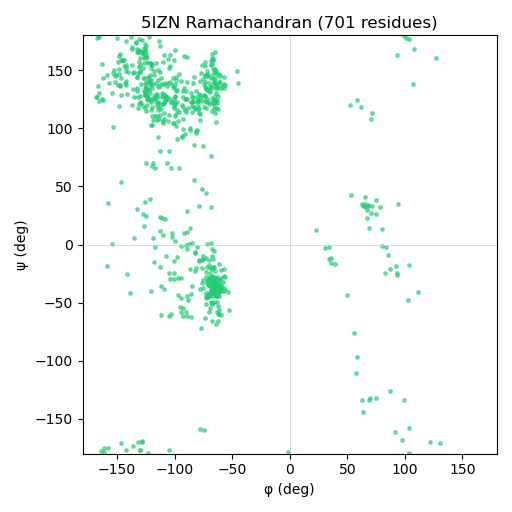1
ATOM 5255 C C . GLU H 1 36 ? 27.138 50.089 113.888 1.00 88.33 33 GLU H C 1
ATOM 5256 O O . GLU H 1 36 ? 28.201 50.614 113.555 1.00 95.21 33 GLU H O 1
ATOM 5262 N N . ALA H 1 37 ? 26.836 49.808 115.152 1.00 81.44 34 ALA H N 1
ATOM 5263 C CA . ALA H 1 37 ? 27.716 50.190 116.251 1.00 71.98 34 ALA H CA 1
ATOM 5264 C C . ALA H 1 37 ? 28.583 49.029 116.728 1.00 67.44 34 ALA H C 1
ATOM 5265 O O . ALA H 1 37 ? 28.351 47.874 116.372 1.00 64.24 34 ALA H O 1
ATOM 5267 N N . ALA H 1 38 ? 29.585 49.353 117.541 1.00 67.22 35 ALA H N 1
ATOM 5268 C CA . ALA H 1 38 ? 30.478 48.356 118.118 1.00 61.27 35 ALA H CA 1
ATOM 5269 C C . ALA H 1 38 ? 29.793 47.618 119.265 1.00 58.88 35 ALA H C 1
ATOM 5270 O O . ALA H 1 38 ? 28.873 48.154 119.884 1.00 63.07 35 ALA H O 1
ATOM 5272 N N . PRO H 1 39 ? 30.230 46.377 119.545 1.00 62.97 36 PRO H N 1
ATOM 5273 C CA . PRO H 1 39 ? 29.701 45.607 120.677 1.00 62.31 36 PRO H CA 1
ATOM 5274 C C . PRO H 1 39 ? 29.863 46.341 122.005 1.00 66.65 36 PRO H C 1
ATOM 5275 O O . PRO H 1 39 ? 30.930 46.890 122.279 1.00 72.71 36 PRO H O 1
ATOM 5279 N N . VAL H 1 40 ? 28.809 46.347 122.816 1.00 64.98 37 VAL H N 1
ATOM 5280 C CA . VAL H 1 40 ? 28.829 47.052 124.091 1.00 62.12 37 VAL H CA 1
ATOM 5281 C C . VAL H 1 40 ? 28.603 46.102 125.262 1.00 59.61 37 VAL H C 1
ATOM 5282 O O . VAL H 1 40 ? 27.615 45.368 125.295 1.00 61.47 37 VAL H O 1
ATOM 5286 N N . ALA H 1 41 ? 29.524 46.117 126.220 1.00 56.42 38 ALA H N 1
ATOM 5287 C CA . ALA H 1 41 ? 29.384 45.311 127.426 1.00 52.60 38 ALA H CA 1
ATOM 5288 C C . ALA H 1 41 ? 28.489 46.025 128.433 1.00 58.29 38 ALA H C 1
ATOM 5289 O O . ALA H 1 41 ? 28.826 47.104 128.919 1.00 63.16 38 ALA H O 1
ATOM 5291 N N . VAL H 1 42 ? 27.345 45.421 128.739 1.00 60.76 39 VAL H N 1
ATOM 5292 C CA . VAL H 1 42 ? 26.380 46.033 129.644 1.00 60.36 39 VAL H CA 1
ATOM 5293 C C . VAL H 1 42 ? 26.054 45.129 130.828 1.00 53.63 39 VAL H C 1
ATOM 5294 O O . VAL H 1 42 ? 26.584 44.024 130.946 1.00 53.03 39 VAL H O 1
ATOM 5298 N N . ALA H 1 43 ? 25.175 45.610 131.702 1.00 58.72 40 ALA H N 1
ATOM 5299 C CA . ALA H 1 43 ? 24.745 44.848 132.867 1.00 66.82 40 ALA H CA 1
ATOM 5300 C C . ALA H 1 43 ? 23.235 44.954 133.051 1.00 72.69 40 ALA H C 1
ATOM 5301 O O . ALA H 1 43 ? 22.666 46.043 132.972 1.00 86.91 40 ALA H O 1
ATOM 5303 N N . LEU H 1 44 ? 22.591 43.818 133.296 1.00 60.91 41 LEU H N 1
ATOM 5304 C CA . LEU H 1 44 ? 21.143 43.776 133.464 1.00 57.87 41 LEU H CA 1
ATOM 5305 C C . LEU H 1 44 ? 20.763 43.178 134.813 1.00 61.22 41 LEU H C 1
ATOM 5306 O O . LEU H 1 44 ? 21.425 42.261 135.297 1.00 63.02 41 LEU H O 1
ATOM 5311 N N . ASN H 1 45 ? 19.697 43.696 135.416 1.00 63.25 42 ASN H N 1
ATOM 5312 C CA . ASN H 1 45 ? 19.206 43.165 136.684 1.00 70.48 42 ASN H CA 1
ATOM 5313 C C . ASN H 1 45 ? 18.700 41.737 136.517 1.00 75.59 42 ASN H C 1
ATOM 5314 O O . ASN H 1 45 ? 17.693 41.504 135.851 1.00 73.56 42 ASN H O 1
ATOM 5319 N N . HIS H 1 46 ? 19.405 40.792 137.132 1.00 80.35 43 HIS H N 1
ATOM 5320 C CA . HIS H 1 46 ? 19.147 39.363 136.952 1.00 75.94 43 HIS H CA 1
ATOM 5321 C C . HIS H 1 46 ? 17.693 38.960 137.185 1.00 73.84 43 HIS H C 1
ATOM 5322 O O . HIS H 1 46 ? 17.056 38.381 136.306 1.00 58.75 43 HIS H O 1
ATOM 5329 N N . ASP H 1 47 ? 17.172 39.269 138.367 1.00 84.22 44 ASP H N 1
ATOM 5330 C CA . ASP H 1 47 ? 15.831 38.836 138.745 1.00 90.38 44 ASP H CA 1
ATOM 5331 C C . ASP H 1 47 ? 14.733 39.533 137.946 1.00 87.59 44 ASP H C 1
ATOM 5332 O O . ASP H 1 47 ? 13.612 39.035 137.863 1.00 98.13 44 ASP H O 1
ATOM 5337 N N . ASP H 1 48 ? 15.051 40.681 137.358 1.00 78.41 45 ASP H N 1
ATOM 5338 C CA . ASP H 1 48 ? 14.062 41.421 136.583 1.00 84.98 45 ASP H CA 1
ATOM 5339 C C . ASP H 1 48 ? 14.018 40.931 135.137 1.00 81.75 45 ASP H C 1
ATOM 5340 O O . ASP H 1 48 ? 13.028 41.132 134.435 1.00 85.24 45 ASP H O 1
ATOM 5345 N N . ILE H 1 49 ? 15.094 40.284 134.700 1.00 75.69 46 ILE H N 1
ATOM 5346 C CA . ILE H 1 49 ? 15.159 39.738 133.350 1.00 73.96 46 ILE H CA 1
ATOM 5347 C C . ILE H 1 49 ? 14.617 38.313 133.305 1.00 79.18 46 ILE H C 1
ATOM 5348 O O . ILE H 1 49 ? 13.854 37.955 132.406 1.00 85.93 46 ILE H O 1
ATOM 5353 N N . VAL H 1 50 ? 15.009 37.510 134.288 1.00 73.07 47 VAL H N 1
ATOM 5354 C CA . VAL H 1 50 ? 14.726 36.079 134.277 1.00 67.85 47 VAL H CA 1
ATOM 5355 C C . VAL H 1 50 ? 13.256 35.762 134.554 1.00 70.22 47 VAL H C 1
ATOM 5356 O O . VAL H 1 50 ? 12.733 34.751 134.084 1.00 73.78 47 VAL H O 1
ATOM 5360 N N . ASN H 1 51 ? 12.583 36.629 135.302 1.00 78.52 48 ASN H N 1
ATOM 5361 C CA . ASN H 1 51 ? 11.189 36.386 135.654 1.00 89.33 48 ASN H CA 1
ATOM 5362 C C . ASN H 1 51 ? 10.261 36.585 134.464 1.00 88.99 48 ASN H C 1
ATOM 5363 O O . ASN H 1 51 ? 9.165 36.029 134.419 1.00 90.13 48 ASN H O 1
ATOM 5368 N N . GLN H 1 52 ? 10.714 37.371 133.495 1.00 85.03 49 GLN H N 1
ATOM 5369 C CA . GLN H 1 52 ? 9.903 37.695 132.330 1.00 86.75 49 GLN H CA 1
ATOM 5370 C C . GLN H 1 52 ? 10.357 36.922 131.097 1.00 82.63 49 GLN H C 1
ATOM 5371 O O . GLN H 1 52 ? 9.963 37.238 129.973 1.00 88.23 49 GLN H O 1
ATOM 5385 N N . ASP H 1 54 ? 9.503 33.968 130.622 1.00 97.87 51 ASP H N 1
ATOM 5386 C CA . ASP H 1 54 ? 8.435 33.009 130.372 1.00 102.20 51 ASP H CA 1
ATOM 5387 C C . ASP H 1 54 ? 7.551 33.481 129.223 1.00 101.15 51 ASP H C 1
ATOM 5388 O O . ASP H 1 54 ? 7.180 32.696 128.350 1.00 107.10 51 ASP H O 1
ATOM 5393 N N . LYS H 1 55 ? 7.220 34.768 129.229 1.00 95.13 52 LYS H N 1
ATOM 5394 C CA . LYS H 1 55 ? 6.368 35.350 128.198 1.00 94.03 52 LYS H CA 1
ATOM 5395 C C . LYS H 1 55 ? 7.040 35.298 126.828 1.00 95.70 52 LYS H C 1
ATOM 5396 O O . LYS H 1 55 ? 8.235 35.567 126.709 1.00 94.37 52 LYS H O 1
ATOM 5398 N N . PRO H 1 56 ? 6.267 34.951 125.788 1.00 99.18 53 PRO H N 1
ATOM 5399 C CA . PRO H 1 56 ? 6.792 34.827 124.424 1.00 95.50 53 PRO H CA 1
ATOM 5400 C C . PRO H 1 56 ? 7.112 36.177 123.777 1.00 95.31 53 PRO H C 1
ATOM 5401 O O . PRO H 1 56 ? 7.763 36.201 122.730 1.00 93.45 53 PRO H O 1
ATOM 5405 N N . GLU H 1 57 ? 6.673 37.275 124.389 1.00 92.40 54 GLU H N 1
ATOM 5406 C CA . GLU H 1 57 ? 6.930 38.608 123.843 1.00 91.52 54 GLU H CA 1
ATOM 5407 C C . GLU H 1 57 ? 8.354 39.058 124.158 1.00 81.93 54 GLU H C 1
ATOM 5408 O O . GLU H 1 57 ? 8.850 40.022 123.575 1.00 78.84 54 GLU H O 1
ATOM 5414 N N . PHE H 1 58 ? 9.004 38.361 125.086 1.00 80.56 55 PHE H N 1
ATOM 5415 C CA . PHE H 1 58 ? 10.387 38.653 125.441 1.00 69.85 55 PHE H CA 1
ATOM 5416 C C . PHE H 1 58 ? 11.325 38.303 124.295 1.00 61.50 55 PHE H C 1
ATOM 5417 O O . PHE H 1 58 ? 12.387 38.904 124.147 1.00 61.64 55 PHE H O 1
ATOM 5425 N N . TYR H 1 59 ? 10.926 37.322 123.492 1.00 60.59 56 TYR H N 1
ATOM 5426 C CA . TYR H 1 59 ? 11.776 36.807 122.427 1.00 63.50 56 TYR H CA 1
ATOM 5427 C C . TYR H 1 59 ? 11.342 37.359 121.076 1.00 74.01 56 TYR H C 1
ATOM 5428 O O . TYR H 1 59 ? 11.858 36.959 120.031 1.00 73.13 56 TYR H O 1
ATOM 5437 N N . GLU H 1 60 ? 10.387 38.282 121.107 1.00 87.38 57 GLU H N 1
ATOM 5438 C CA . GLU H 1 60 ? 9.953 38.968 119.899 1.00 97.84 57 GLU H CA 1
ATOM 5439 C C . GLU H 1 60 ? 10.746 40.255 119.721 1.00 94.18 57 GLU H C 1
ATOM 5440 O O . GLU H 1 60 ? 11.456 40.425 118.730 1.00 98.27 57 GLU H O 1
ATOM 5446 N N . ALA H 1 61 ? 10.620 41.153 120.694 1.00 85.95 58 ALA H N 1
ATOM 5447 C CA . ALA H 1 61 ? 11.334 42.425 120.683 1.00 77.57 58 ALA H CA 1
ATOM 5448 C C . ALA H 1 61 ? 11.287 43.082 122.058 1.00 74.68 58 ALA H C 1
ATOM 5449 O O . ALA H 1 61 ? 10.211 43.308 122.611 1.00 77.80 58 ALA H O 1
ATOM 5451 N N . ILE H 1 62 ? 12.459 43.381 122.611 1.00 69.36 59 ILE H N 1
ATOM 5452 C CA . ILE H 1 62 ? 12.541 44.103 123.876 1.00 72.34 59 ILE H CA 1
ATOM 5453 C C . ILE H 1 62 ? 13.379 45.366 123.714 1.00 76.75 59 ILE H C 1
ATOM 5454 O O . ILE H 1 62 ? 14.206 45.462 122.808 1.00 76.55 59 ILE H O 1
ATOM 5459 N N . THR H 1 63 ? 13.156 46.334 124.597 1.00 84.31 60 THR H N 1
ATOM 5460 C CA . THR H 1 63 ? 13.882 47.598 124.546 1.00 90.19 60 THR H CA 1
ATOM 5461 C C . THR H 1 63 ? 14.822 47.758 125.735 1.00 87.01 60 THR H C 1
ATOM 5462 O O . THR H 1 63 ? 14.383 47.825 126.883 1.00 90.31 60 THR H O 1
ATOM 5466 N N . LEU H 1 64 ? 16.119 47.820 125.453 1.00 78.82 61 LEU H N 1
ATOM 5467 C CA . LEU H 1 64 ? 17.114 48.039 126.493 1.00 73.20 61 LEU H CA 1
ATOM 5468 C C . LEU H 1 64 ? 17.521 49.507 126.552 1.00 85.45 61 LEU H C 1
ATOM 5469 O O . LEU H 1 64 ? 18.085 50.042 125.597 1.00 82.86 61 LEU H O 1
ATOM 5474 N N . VAL H 1 65 ? 17.228 50.154 127.674 1.00 105.06 62 VAL H N 1
ATOM 5475 C CA . VAL H 1 65 ? 17.623 51.542 127.878 1.00 115.47 62 VAL H CA 1
ATOM 5476 C C . VAL H 1 65 ? 19.080 51.603 128.323 1.00 110.93 62 VAL H C 1
ATOM 5477 O O . VAL H 1 65 ? 19.388 51.427 129.502 1.00 119.44 62 VAL H O 1
ATOM 5481 N N . ILE H 1 66 ? 19.974 51.850 127.371 1.00 98.14 63 ILE H N 1
ATOM 5482 C CA . ILE H 1 66 ? 21.406 51.810 127.640 1.00 92.58 63 ILE H CA 1
ATOM 5483 C C . ILE H 1 66 ? 21.999 53.212 127.755 1.00 102.21 63 ILE H C 1
ATOM 5484 O O . ILE H 1 66 ? 22.818 53.620 126.933 1.00 104.05 63 ILE H O 1
ATOM 5489 N N . GLY H 1 67 ? 21.581 53.946 128.780 1.00 114.00 64 GLY H N 1
ATOM 5490 C CA . GLY H 1 67 ? 22.107 55.276 129.021 1.00 120.09 64 GLY H CA 1
ATOM 5491 C C . GLY H 1 67 ? 21.268 56.381 128.413 1.00 126.93 64 GLY H C 1
ATOM 5492 O O . GLY H 1 67 ? 21.799 57.393 127.958 1.00 130.70 64 GLY H O 1
ATOM 5493 N N . GLY H 1 68 ? 19.953 56.189 128.405 1.00 133.22 65 GLY H N 1
ATOM 5494 C CA . GLY H 1 68 ? 19.041 57.200 127.903 1.00 142.08 65 GLY H CA 1
ATOM 5495 C C . GLY H 1 68 ? 18.495 56.883 126.525 1.00 142.41 65 GLY H C 1
ATOM 5496 O O . GLY H 1 68 ? 17.491 57.457 126.102 1.00 148.15 65 GLY H O 1
ATOM 5497 N N . GLU H 1 69 ? 19.157 55.970 125.822 1.00 139.16 66 GLU H N 1
ATOM 5498 C CA . GLU H 1 69 ? 18.724 55.577 124.485 1.00 136.05 66 GLU H CA 1
ATOM 5499 C C . GLU H 1 69 ? 17.967 54.252 124.498 1.00 124.31 66 GLU H C 1
ATOM 5500 O O . GLU H 1 69 ? 18.383 53.288 125.142 1.00 118.63 66 GLU H O 1
ATOM 5506 N N . GLU H 1 70 ? 16.851 54.216 123.779 1.00 115.61 67 GLU H N 1
ATOM 5507 C CA . GLU H 1 70 ? 16.039 53.011 123.682 1.00 109.39 67 GLU H CA 1
ATOM 5508 C C . GLU H 1 70 ? 16.435 52.190 122.460 1.00 101.59 67 GLU H C 1
ATOM 5509 O O . GLU H 1 70 ? 16.149 52.571 121.325 1.00 107.66 67 GLU H O 1
ATOM 5515 N N . VAL H 1 71 ? 17.098 51.064 122.699 1.00 86.76 68 VAL H N 1
ATOM 5516 C CA . VAL H 1 71 ? 17.565 50.212 121.613 1.00 80.91 68 VAL H CA 1
ATOM 5517 C C . VAL H 1 71 ? 16.765 48.915 121.534 1.00 80.75 68 VAL H C 1
ATOM 5518 O O . VAL H 1 71 ? 16.904 48.037 122.385 1.00 77.06 68 VAL H O 1
ATOM 5522 N N . LYS H 1 72 ? 15.926 48.804 120.508 1.00 87.70 69 LYS H N 1
ATOM 5523 C CA . LYS H 1 72 ? 15.136 47.597 120.290 1.00 93.31 69 LYS H CA 1
ATOM 5524 C C . LYS H 1 72 ? 16.032 46.420 119.923 1.00 91.59 69 LYS H C 1
ATOM 5525 O O . LYS H 1 72 ? 16.675 46.419 118.874 1.00 96.58 69 LYS H O 1
ATOM 5531 N N . VAL H 1 73 ? 16.073 45.419 120.797 1.00 84.06 70 VAL H N 1
ATOM 5532 C CA . VAL H 1 73 ? 16.931 44.258 120.590 1.00 75.12 70 VAL H CA 1
ATOM 5533 C C . VAL H 1 73 ? 16.180 42.944 120.767 1.00 71.76 70 VAL H C 1
ATOM 5534 O O . VAL H 1 73 ? 15.073 42.912 121.305 1.00 69.67 70 VAL H O 1
ATOM 5538 N N . LYS H 1 74 ? 16.795 41.860 120.306 1.00 69.44 71 LYS H N 1
ATOM 5539 C CA . LYS H 1 74 ? 16.274 40.518 120.531 1.00 60.87 71 LYS H CA 1
ATOM 5540 C C . LYS H 1 74 ? 17.249 39.721 121.389 1.00 52.01 71 LYS H C 1
ATOM 5541 O O . LYS H 1 74 ? 18.461 39.813 121.199 1.00 57.78 71 LYS H O 1
ATOM 5547 N N . PRO H 1 75 ? 16.723 38.940 122.343 1.00 51.09 72 PRO H N 1
ATOM 5548 C CA . PRO H 1 75 ? 17.572 38.058 123.150 1.00 46.67 72 PRO H CA 1
ATOM 5549 C C . PRO H 1 75 ? 18.229 36.992 122.282 1.00 44.82 72 PRO H C 1
ATOM 5550 O O . PRO H 1 75 ? 17.563 36.049 121.855 1.00 46.28 72 PRO H O 1
ATOM 5554 N N . GLN H 1 76 ? 19.522 37.149 122.018 1.00 43.24 73 GLN H N 1
ATOM 5555 C CA . GLN H 1 76 ? 20.217 36.260 121.096 1.00 48.22 73 GLN H CA 1
ATOM 5556 C C . GLN H 1 76 ? 20.536 34.906 121.722 1.00 58.40 73 GLN H C 1
ATOM 5557 O O . GLN H 1 76 ? 19.925 33.899 121.369 1.00 70.54 73 GLN H O 1
ATOM 5563 N N . ASP H 1 77 ? 21.497 34.883 122.640 1.00 57.12 74 ASP H N 1
ATOM 5564 C CA . ASP H 1 77 ? 21.896 33.641 123.295 1.00 59.32 74 ASP H CA 1
ATOM 5565 C C . ASP H 1 77 ? 21.936 33.780 124.813 1.00 57.65 74 ASP H C 1
ATOM 5566 O O . ASP H 1 77 ? 22.119 34.876 125.343 1.00 55.04 74 ASP H O 1
ATOM 5571 N N . VAL H 1 78 ? 21.762 32.657 125.504 1.00 61.99 75 VAL H N 1
ATOM 5572 C CA . VAL H 1 78 ? 21.793 32.630 126.963 1.00 57.21 75 VAL H CA 1
ATOM 5573 C C . VAL H 1 78 ? 22.826 31.626 127.465 1.00 61.46 75 VAL H C 1
ATOM 5574 O O . VAL H 1 78 ? 22.967 30.538 126.908 1.00 70.93 75 VAL H O 1
ATOM 5578 N N . GLN H 1 79 ? 23.548 31.997 128.517 1.00 55.26 76 GLN H N 1
ATOM 5579 C CA . GLN H 1 79 ? 24.479 31.082 129.165 1.00 54.10 76 GLN H CA 1
ATOM 5580 C C . GLN H 1 79 ? 24.086 30.876 130.623 1.00 55.08 76 GLN H C 1
ATOM 5581 O O . GLN H 1 79 ? 24.324 31.737 131.468 1.00 51.96 76 GLN H O 1
ATOM 5587 N N . ARG H 1 80 ? 23.475 29.731 130.908 1.00 54.73 77 ARG H N 1
ATOM 5588 C CA . ARG H 1 80 ? 23.012 29.424 132.255 1.00 54.69 77 ARG H CA 1
ATOM 5589 C C . ARG H 1 80 ? 24.098 28.723 133.066 1.00 57.65 77 ARG H C 1
ATOM 5590 O O . ARG H 1 80 ? 25.050 28.182 132.504 1.00 64.15 77 ARG H O 1
ATOM 5598 N N . HIS H 1 81 ? 23.954 28.742 134.387 1.00 53.09 78 HIS H N 1
ATOM 5599 C CA . HIS H 1 81 ? 24.927 28.106 135.269 1.00 54.42 78 HIS H CA 1
ATOM 5600 C C . HIS H 1 81 ? 24.884 26.590 135.105 1.00 61.50 78 HIS H C 1
ATOM 5601 O O . HIS H 1 81 ? 23.904 26.040 134.603 1.00 63.56 78 HIS H O 1
ATOM 5608 N N . ALA H 1 82 ? 25.951 25.923 135.532 1.00 64.25 79 ALA H N 1
ATOM 5609 C CA . ALA H 1 82 ? 26.091 24.480 135.363 1.00 64.10 79 ALA H CA 1
ATOM 5610 C C . ALA H 1 82 ? 24.980 23.687 136.050 1.00 70.35 79 ALA H C 1
ATOM 5611 O O . ALA H 1 82 ? 24.488 22.701 135.499 1.00 66.32 79 ALA H O 1
ATOM 5613 N N . PHE H 1 83 ? 24.584 24.111 137.246 1.00 80.57 80 PHE H N 1
ATOM 5614 C CA . PHE H 1 83 ? 23.585 23.365 138.006 1.00 86.11 80 PHE H CA 1
ATOM 5615 C C . PHE H 1 83 ? 22.555 24.249 138.713 1.00 86.32 80 PHE H C 1
ATOM 5616 O O . PHE H 1 83 ? 21.366 23.933 138.715 1.00 85.49 80 PHE H O 1
ATOM 5624 N N . LYS H 1 84 ? 23.001 25.350 139.311 1.00 83.23 81 LYS H N 1
ATOM 5625 C CA . LYS H 1 84 ? 22.084 26.229 140.035 1.00 84.85 81 LYS H CA 1
ATOM 5626 C C . LYS H 1 84 ? 21.283 27.099 139.066 1.00 78.84 81 LYS H C 1
ATOM 5627 O O . LYS H 1 84 ? 21.813 27.565 138.057 1.00 72.86 81 LYS H O 1
ATOM 5633 N N . PRO H 1 85 ? 19.990 27.304 139.365 1.00 83.71 82 PRO H N 1
ATOM 5634 C CA . PRO H 1 85 ? 19.070 28.052 138.498 1.00 84.44 82 PRO H CA 1
ATOM 5635 C C . PRO H 1 85 ? 19.395 29.542 138.414 1.00 82.20 82 PRO H C 1
ATOM 5636 O O . PRO H 1 85 ? 18.702 30.355 139.024 1.00 85.41 82 PRO H O 1
ATOM 5640 N N . LYS H 1 86 ? 20.432 29.891 137.659 1.00 78.85 83 LYS H N 1
ATOM 5641 C CA . LYS H 1 86 ? 20.817 31.287 137.491 1.00 70.07 83 LYS H CA 1
ATOM 5642 C C . LYS H 1 86 ? 21.393 31.538 136.101 1.00 64.69 83 LYS H C 1
ATOM 5643 O O . LYS H 1 86 ? 21.841 30.610 135.429 1.00 58.65 83 LYS H O 1
ATOM 5645 N N . VAL H 1 87 ? 21.377 32.798 135.676 1.00 63.46 84 VAL H N 1
ATOM 5646 C CA . VAL H 1 87 ? 21.892 33.173 134.364 1.00 57.54 84 VAL H CA 1
ATOM 5647 C C . VAL H 1 87 ? 23.256 33.849 134.482 1.00 56.65 84 VAL H C 1
ATOM 5648 O O . VAL H 1 87 ? 23.408 34.839 135.198 1.00 63.45 84 VAL H O 1
ATOM 5652 N N . GLU H 1 88 ? 24.243 33.309 133.774 1.00 49.31 85 GLU H N 1
ATOM 5653 C CA . GLU H 1 88 ? 25.603 33.833 133.824 1.00 49.93 85 GLU H CA 1
ATOM 5654 C C . GLU H 1 88 ? 25.808 34.984 132.845 1.00 53.19 85 GLU H C 1
ATOM 5655 O O . GLU H 1 88 ? 26.104 36.108 133.246 1.00 58.93 85 GLU H O 1
ATOM 5661 N N . HIS H 1 89 ? 25.650 34.693 131.559 1.00 52.54 86 HIS H N 1
ATOM 5662 C CA . HIS H 1 89 ? 25.870 35.683 130.512 1.00 51.22 86 HIS H CA 1
ATOM 5663 C C . HIS H 1 89 ? 24.704 35.674 129.528 1.00 48.39 86 HIS H C 1
ATOM 5664 O O . HIS H 1 89 ? 23.903 34.740 129.519 1.00 48.97 86 HIS H O 1
ATOM 5679 N N . ASP H 1 91 ? 23.459 37.392 125.378 1.00 45.42 88 ASP H N 1
ATOM 5680 C CA . ASP H 1 91 ? 23.732 38.206 124.198 1.00 55.25 88 ASP H CA 1
ATOM 5681 C C . ASP H 1 91 ? 22.456 38.814 123.625 1.00 56.83 88 ASP H C 1
ATOM 5682 O O . ASP H 1 91 ? 21.386 38.207 123.684 1.00 59.88 88 ASP H O 1
ATOM 5687 N N . PHE H 1 92 ? 22.579 40.015 123.070 1.00 53.01 89 PHE H N 1
ATOM 5688 C CA . PHE H 1 92 ? 21.449 40.699 122.450 1.00 45.08 89 PHE H CA 1
ATOM 5689 C C . PHE H 1 92 ? 21.851 41.310 121.112 1.00 50.96 89 PHE H C 1
ATOM 5690 O O . PHE H 1 92 ? 22.829 42.054 121.029 1.00 49.18 89 PHE H O 1
ATOM 5698 N N . ILE H 1 93 ? 21.096 40.992 120.065 1.00 51.82 90 ILE H N 1
ATOM 5699 C CA . ILE H 1 93 ? 21.352 41.557 118.746 1.00 54.47 90 ILE H CA 1
ATOM 5700 C C . ILE H 1 93 ? 20.396 42.723 118.491 1.00 56.28 90 ILE H C 1
ATOM 5701 O O . ILE H 1 93 ? 19.246 42.703 118.932 1.00 55.62 90 ILE H O 1
ATOM 5706 N N . ARG H 1 94 ? 20.882 43.748 117.798 1.00 58.92 91 ARG H N 1
ATOM 5707 C CA . ARG H 1 94 ? 20.095 44.957 117.578 1.00 65.65 91 ARG H CA 1
ATOM 5708 C C . ARG H 1 94 ? 19.141 44.817 116.396 1.00 68.71 91 ARG H C 1
ATOM 5709 O O . ARG H 1 94 ? 19.466 44.183 115.392 1.00 66.08 91 ARG H O 1
ATOM 5717 N N . ILE H 1 95 ? 17.962 45.416 116.526 1.00 72.35 92 ILE H N 1
ATOM 5718 C CA . ILE H 1 95 ? 16.975 45.419 115.452 1.00 72.41 92 ILE H CA 1
ATOM 5719 C C . ILE H 1 95 ? 17.060 46.707 114.642 1.00 76.69 92 ILE H C 1
ATOM 5720 O O . ILE H 1 95 ? 17.348 46.682 113.447 1.00 83.58 92 ILE H O 1
#

Nearest PDB structures (foldseek):
  5izn-assembly2_F  TM=9.786E-01  e=4.706E-16  Vibrio vulnificus CMCP6
  5izn-assembly2_E  TM=9.367E-01  e=3.156E-16  Vibrio vulnificus CMCP6
  5izn-assembly1_D  TM=8.663E-01  e=7.130E-13  Vibrio vulnificus CMCP6
  4v6l-assembly1_BW  TM=8.097E-01  e=3.681E-08  Escherichia coli K-12
  6ysi-assembly1_R  TM=7.907E-01  e=2.441E-06  Acinetobacter baumannii ATCC 19606 = CIP 70.34 = JCM 6841

Secondary structure (DSSP, 8-state):
---EEEEEP---STTHHHHHHTTTEEEEEEE-TTS--EEEEEEHHHHHT---GGGGT-EEEEETTEEEEEEE-SSSSSPP-------EEE-/---EEEEE-S--STTHHHHHHHTTEEEEEEE-SSSPPEEEEEEHHHHHT---GGGGT-EEEEETTEEEEEEE---SS-SS--S----EEE-/--EE-EE-S--SHHHHHHHHTTTEEEEEEE-TTS--EEEEEEHHHHHT---GGGTT-EEEEETTEEEEEEE----B-SSSS-B---EEE-/-EEEEEP---SHHHHHHHTTTTEEEEEEE-TTS--EEEEEEHHHHHT---THHHH-EEEEETTEEEEEEE----B-SSSSSB---EEE-/--EEEEEPS--STTHHHHHHHTTEEEEEEEETTS--EEEEEEHHHHHT---GGGGT-EEEEETTEEEEEEE---SS-SS--S----EEE-/-EE-EEP---STTHHHHHHTTTEEEEEEE-TTS--EEEEEEHHHHHT---GGGGT-EEEEETTEEEEEEE--------------EEE-/--EEEEE----SHHHHHHHHTTTEEEEEEE-TTS--EEEEEEHHHHHT---TTTTT-EEEEETTEEEEEEE----B-SSSS-B---EEE-/-EEPEEP---SHHHHHHHHHTTEEEEEEE-TTSPPEEEEEEHHHHHT---GGGGT-EEEESSS-EEEEEE----B-SSSS-B---EEE-

CATH classification: 2.40.240.10

Organism: Vibrio vulnificus (strain CMCP6) (NCBI:txid216895)

Solvent-accessible surface area: 38459 Å² total

InterPro domains:
  IPR011035 Large ribosomal subunit protein bL25/Gln-tRNA synthetase, anti-codon-binding domain superfamily [SSF50715] (1-92)
  IPR020055 Ribosomal protein bL25, short-form [MF_01336] (1-92)
  IPR020056 Large ribosomal subunit protein bL25/Gln-tRNA synthetase, N-terminal [G3DSA:2.40.240.10] (1-92)
  IPR020930 Large ribosomal subunit protein uL5, bacteria [PTHR33284] (3-92)
  IPR029751 Large ribosomal subunit protein bL25, L25 domain [PF01386] (4-89)
  IPR029751 Large ribosomal subunit protein bL25, L25 domain [cd00495] (2-91)